Protein AF-A0A931Z302-F1 (afdb_monomer_lite)

Foldseek 3Di:
DLCQPLALFVLSSCLLCVLLVVLVLLCPPPPDDPPLNVVLNVLLVVSNVVSVVVCVVVPLPSPADDPVSVVSVVSNNVSSLVSLVCQLVPDDDPVSNVVSVVSVVVNVVSNVVSVCCCCCVNDVVVCVVPVVVLVVLLLQLLLVCQVPVDLVSCPDQSNCVRPNVDSVVVSVQSVDLVSLCQDDVSSVRPNDDPCRCVVVVVVVVCVVCVVVVVVVVVVVVVCCVVVPPPPDPPPPPPPVPPCCDLVSVLVVLVVQLVVLVVVLVVDPCSPPLDLLVVVQVLCVVLVNHVDDQFFKAWPPPDGDGSVQQQLLALAPPSSCSNQKGKQNGDPDFDATKIKTDKDAQAAQKKKKKKEAAQLPVQWFKWKWWAAPVPRDIDIDTQDPHNDGQYSHIAMRMDGCNVRHGIIMMIMTGFHDGDPRRMMMIGDIDGDNDPCSRVVSVVSVSVSSSSVNSVVSVVSSVVSVVVSVVSVVVSVVVVVVVVVD

Structure (mmCIF, N/CA/C/O backbone):
data_AF-A0A931Z302-F1
#
_entry.id   AF-A0A931Z302-F1
#
loop_
_atom_site.group_PDB
_atom_site.id
_atom_site.type_symbol
_atom_site.label_atom_id
_atom_site.label_alt_id
_atom_site.label_comp_id
_atom_site.label_asym_id
_atom_site.label_entity_id
_atom_site.label_seq_id
_atom_site.pdbx_PDB_ins_code
_atom_site.Cartn_x
_atom_site.Cartn_y
_atom_site.Cartn_z
_atom_site.occupancy
_atom_site.B_iso_or_equiv
_atom_site.auth_seq_id
_atom_site.auth_comp_id
_atom_site.auth_asym_id
_atom_site.auth_atom_id
_atom_site.pdbx_PDB_model_num
ATOM 1 N N . ARG A 1 1 ? 1.694 -0.577 -7.104 1.00 78.25 1 ARG A N 1
ATOM 2 C CA . ARG A 1 1 ? 2.657 -1.313 -6.235 1.00 78.25 1 ARG A CA 1
ATOM 3 C C . ARG A 1 1 ? 3.140 -2.631 -6.844 1.00 78.25 1 ARG A C 1
ATOM 5 O O . ARG A 1 1 ? 4.345 -2.780 -6.950 1.00 78.25 1 ARG A O 1
ATOM 12 N N . GLN A 1 2 ? 2.261 -3.565 -7.237 1.00 87.25 2 GLN A N 1
ATOM 13 C CA . GLN A 1 2 ? 2.682 -4.912 -7.681 1.00 87.25 2 GLN A CA 1
ATOM 14 C C . GLN A 1 2 ? 3.600 -4.895 -8.912 1.00 87.25 2 GLN A C 1
ATOM 16 O O . GLN A 1 2 ? 4.642 -5.535 -8.901 1.00 87.25 2 GLN A O 1
ATOM 21 N N . LEU A 1 3 ? 3.275 -4.071 -9.914 1.00 87.31 3 LEU A N 1
ATOM 22 C CA . LEU A 1 3 ? 4.124 -3.857 -11.094 1.00 87.31 3 LEU A CA 1
ATOM 23 C C . LEU A 1 3 ? 5.507 -3.276 -10.769 1.00 87.31 3 LEU A C 1
ATOM 25 O O . LEU A 1 3 ? 6.432 -3.448 -11.544 1.00 87.31 3 LEU A O 1
ATOM 29 N N . GLY A 1 4 ? 5.654 -2.576 -9.645 1.00 86.94 4 GLY A N 1
ATOM 30 C CA . GLY A 1 4 ? 6.935 -2.030 -9.205 1.00 86.94 4 GLY A CA 1
ATOM 31 C C . GLY A 1 4 ? 7.687 -2.953 -8.252 1.00 86.94 4 GLY A C 1
ATOM 32 O O . GLY A 1 4 ? 8.762 -2.602 -7.800 1.00 86.94 4 GLY A O 1
ATOM 33 N N . TRP A 1 5 ? 7.174 -4.121 -7.871 1.00 90.69 5 TRP A N 1
ATOM 34 C CA . TRP A 1 5 ? 7.922 -4.945 -6.920 1.00 90.69 5 TRP A CA 1
ATOM 35 C C . TRP A 1 5 ? 9.341 -5.240 -7.455 1.00 90.69 5 TRP A C 1
ATOM 37 O O . TRP A 1 5 ? 9.459 -5.597 -8.621 1.00 90.69 5 TRP A O 1
ATOM 47 N N . PRO A 1 6 ? 10.417 -5.040 -6.667 1.00 90.56 6 PRO A N 1
ATOM 48 C CA . PRO A 1 6 ? 10.444 -4.968 -5.206 1.00 90.56 6 PRO A CA 1
ATOM 49 C C . PRO A 1 6 ? 10.421 -3.549 -4.619 1.00 90.56 6 PRO A C 1
ATOM 51 O O . PRO A 1 6 ? 10.400 -3.399 -3.401 1.00 90.56 6 PRO A O 1
ATOM 54 N N . LEU A 1 7 ? 10.412 -2.499 -5.443 1.00 86.19 7 LEU A N 1
ATOM 55 C CA . LEU A 1 7 ? 10.366 -1.115 -4.976 1.00 86.19 7 LEU A CA 1
ATOM 56 C C . LEU A 1 7 ? 8.960 -0.537 -5.213 1.00 86.19 7 LEU A C 1
ATOM 58 O O . LEU A 1 7 ? 8.537 -0.419 -6.359 1.00 86.19 7 LEU A O 1
ATOM 62 N N . PRO A 1 8 ? 8.209 -0.126 -4.178 1.00 76.62 8 PRO A N 1
ATOM 63 C CA . PRO A 1 8 ? 6.815 0.307 -4.318 1.00 76.62 8 PRO A CA 1
ATOM 64 C C . PRO A 1 8 ? 6.665 1.711 -4.946 1.00 76.62 8 PRO A C 1
ATOM 66 O O . PRO A 1 8 ? 5.879 2.525 -4.476 1.00 76.62 8 PRO A O 1
ATOM 69 N N . HIS A 1 9 ? 7.396 1.983 -6.024 1.00 79.38 9 HIS A N 1
ATOM 70 C CA . HIS A 1 9 ? 7.460 3.236 -6.754 1.00 79.38 9 HIS A CA 1
ATOM 71 C C . HIS A 1 9 ? 7.046 3.001 -8.227 1.00 79.38 9 HIS A C 1
ATOM 73 O O . HIS A 1 9 ? 7.572 2.099 -8.878 1.00 79.38 9 HIS A O 1
ATOM 79 N N . PRO A 1 10 ? 6.122 3.772 -8.818 1.00 73.06 10 PRO A N 1
ATOM 80 C CA . PRO A 1 10 ? 5.605 3.526 -10.162 1.00 73.06 10 PRO A CA 1
ATOM 81 C C . PRO A 1 10 ? 6.600 3.931 -11.243 1.00 73.06 10 PRO A C 1
ATOM 83 O O . PRO A 1 10 ? 6.687 3.243 -12.252 1.00 73.06 10 PRO A O 1
ATOM 86 N N . GLY A 1 11 ? 7.458 4.929 -11.007 1.00 76.75 11 GLY A N 1
ATOM 87 C CA . GLY A 1 11 ? 8.611 5.153 -11.887 1.00 76.75 11 GLY A CA 1
ATOM 88 C C . GLY A 1 11 ? 9.482 3.896 -12.018 1.00 76.75 11 GLY A C 1
ATOM 89 O O . GLY A 1 11 ? 9.963 3.566 -13.098 1.00 76.75 11 GLY A O 1
ATOM 90 N N . TRP A 1 12 ? 9.593 3.118 -10.939 1.00 86.75 12 TRP A N 1
ATOM 91 C CA . TRP A 1 12 ? 10.301 1.849 -10.973 1.00 86.75 12 TRP A CA 1
ATOM 92 C C . TRP A 1 12 ? 9.496 0.735 -11.659 1.00 86.75 12 TRP A C 1
ATOM 94 O O . TRP A 1 12 ? 10.088 -0.115 -12.311 1.00 86.75 12 TRP A O 1
ATOM 104 N N . SER A 1 13 ? 8.159 0.779 -11.629 1.00 85.81 13 SER A N 1
ATOM 105 C CA . SER A 1 13 ? 7.332 -0.143 -12.424 1.00 85.81 13 SER A CA 1
ATOM 106 C C . SER A 1 13 ? 7.551 -0.021 -13.933 1.00 85.81 13 SER A C 1
ATOM 108 O O . SER A 1 13 ? 7.372 -0.999 -14.643 1.00 85.81 13 SER A O 1
ATOM 110 N N . LEU A 1 14 ? 8.005 1.134 -14.428 1.00 83.62 14 LEU A N 1
ATOM 111 C CA . LEU A 1 14 ? 8.440 1.276 -15.820 1.00 83.62 14 LEU A CA 1
ATOM 112 C C . LEU A 1 14 ? 9.863 0.738 -16.012 1.00 83.62 14 LEU A C 1
ATOM 114 O O . LEU A 1 14 ? 10.124 -0.040 -16.928 1.00 83.62 14 LEU A O 1
ATOM 118 N N . LEU A 1 15 ? 10.781 1.122 -15.120 1.00 86.50 15 LEU A N 1
ATOM 119 C CA . LEU A 1 15 ? 12.191 0.733 -15.209 1.00 86.50 15 LEU A CA 1
ATOM 120 C C . LEU A 1 15 ? 12.409 -0.774 -15.069 1.00 86.50 15 LEU A C 1
ATOM 122 O O . LEU A 1 15 ? 13.316 -1.311 -15.702 1.00 86.50 15 LEU A O 1
ATOM 126 N N . ILE A 1 16 ? 11.592 -1.467 -14.273 1.00 92.31 16 ILE A N 1
ATOM 127 C CA . ILE A 1 16 ? 11.801 -2.889 -14.013 1.00 92.31 16 ILE A CA 1
ATOM 128 C C . ILE A 1 16 ? 11.575 -3.751 -15.258 1.00 92.31 16 ILE A C 1
ATOM 130 O O . ILE A 1 16 ? 12.335 -4.695 -15.463 1.00 92.31 16 ILE A O 1
ATOM 134 N N . TYR A 1 17 ? 10.600 -3.391 -16.100 1.00 93.19 17 TYR A N 1
ATOM 135 C CA . TYR A 1 17 ? 10.283 -4.083 -17.357 1.00 93.19 17 TYR A CA 1
ATOM 136 C C . TYR A 1 17 ? 10.995 -3.486 -18.577 1.00 93.19 17 TYR A C 1
ATOM 138 O O . TYR A 1 17 ? 10.900 -4.038 -19.675 1.00 93.19 17 TYR A O 1
ATOM 146 N N . LEU A 1 18 ? 11.725 -2.377 -18.404 1.00 90.00 18 LEU A N 1
ATOM 147 C CA . LEU A 1 18 ? 12.466 -1.726 -19.482 1.00 90.00 18 LEU A CA 1
ATOM 148 C C . LEU A 1 18 ? 13.419 -2.682 -20.223 1.00 90.00 18 LEU A C 1
ATOM 150 O O . LEU A 1 18 ? 13.463 -2.596 -21.450 1.00 90.00 18 LEU A O 1
ATOM 154 N N . PRO A 1 19 ? 14.143 -3.613 -19.565 1.00 94.94 19 PRO A N 1
ATOM 155 C CA . PRO A 1 19 ? 14.999 -4.558 -20.278 1.00 94.94 19 PRO A CA 1
ATOM 156 C C . PRO A 1 19 ? 14.257 -5.481 -21.239 1.00 94.94 19 PRO A C 1
ATOM 158 O O . PRO A 1 19 ? 14.708 -5.675 -22.366 1.00 94.94 19 PRO A O 1
ATOM 161 N N . MET A 1 20 ? 13.129 -6.047 -20.805 1.00 95.12 20 MET A N 1
ATOM 162 C CA . MET A 1 20 ? 12.291 -6.892 -21.654 1.00 95.12 20 MET A CA 1
ATOM 163 C C . MET A 1 20 ? 11.744 -6.093 -22.832 1.00 95.12 20 MET A C 1
ATOM 165 O O . MET A 1 20 ? 11.835 -6.548 -23.969 1.00 95.12 20 MET A O 1
ATOM 169 N N . VAL A 1 21 ? 11.209 -4.898 -22.562 1.00 89.94 21 VAL A N 1
ATOM 170 C CA . VAL A 1 21 ? 10.703 -3.999 -23.602 1.00 89.94 21 VAL A CA 1
ATOM 171 C C . VAL A 1 21 ? 11.812 -3.747 -24.617 1.00 89.94 21 VAL A C 1
ATOM 173 O O . VAL A 1 21 ? 11.639 -4.094 -25.783 1.00 89.94 21 VAL A O 1
ATOM 176 N N . TRP A 1 22 ? 12.978 -3.262 -24.173 1.00 89.31 22 TRP A N 1
ATOM 177 C CA . TRP A 1 22 ? 14.141 -3.004 -25.024 1.00 89.31 22 TRP A CA 1
ATOM 178 C C . TRP A 1 22 ? 14.518 -4.231 -25.866 1.00 89.31 22 TRP A C 1
ATOM 180 O O . TRP A 1 22 ? 14.638 -4.104 -27.085 1.00 89.31 22 TRP A O 1
ATOM 190 N N . LEU A 1 23 ? 14.614 -5.423 -25.267 1.00 91.00 23 LEU A N 1
ATOM 191 C CA . LEU A 1 23 ? 14.897 -6.652 -26.011 1.00 91.00 23 LEU A CA 1
ATOM 192 C C . LEU A 1 23 ? 13.876 -6.898 -27.128 1.00 91.00 23 LEU A C 1
ATOM 194 O O . LEU A 1 23 ? 14.283 -7.157 -28.255 1.00 91.00 23 LEU A O 1
ATOM 198 N N . VAL A 1 24 ? 12.572 -6.782 -26.854 1.00 88.50 24 VAL A N 1
ATOM 199 C CA . VAL A 1 24 ? 11.526 -6.964 -27.877 1.00 88.50 24 VAL A CA 1
ATOM 200 C C . VAL A 1 24 ? 11.766 -6.031 -29.059 1.00 88.50 24 VAL A C 1
ATOM 202 O O . VAL A 1 24 ? 11.751 -6.464 -30.206 1.00 88.50 24 VAL A O 1
ATOM 205 N N . LEU A 1 25 ? 12.054 -4.763 -28.795 1.00 84.06 25 LEU A N 1
ATOM 206 C CA . LEU A 1 25 ? 12.170 -3.742 -29.835 1.00 84.06 25 LEU A CA 1
ATOM 207 C C . LEU A 1 25 ? 13.445 -3.878 -30.659 1.00 84.06 25 LEU A C 1
ATOM 209 O O . LEU A 1 25 ? 13.407 -3.699 -31.872 1.00 84.06 25 LEU A O 1
ATOM 213 N N . ASP A 1 26 ? 14.550 -4.262 -30.019 1.00 83.88 26 ASP A N 1
ATOM 214 C CA . ASP A 1 26 ? 15.803 -4.631 -30.688 1.00 83.88 26 ASP A CA 1
ATOM 215 C C . ASP A 1 26 ? 15.633 -5.880 -31.585 1.00 83.88 26 ASP A C 1
ATOM 217 O O . ASP A 1 26 ? 16.468 -6.191 -32.439 1.00 83.88 26 ASP A O 1
ATOM 221 N N . ARG A 1 27 ? 14.532 -6.625 -31.408 1.00 86.50 27 ARG A N 1
ATOM 222 C CA . ARG A 1 27 ? 14.187 -7.821 -32.185 1.00 86.50 27 ARG A CA 1
ATOM 223 C C . ARG A 1 27 ? 13.022 -7.633 -33.156 1.00 86.50 27 ARG A C 1
ATOM 225 O O . ARG A 1 27 ? 12.920 -8.445 -34.068 1.00 86.50 27 ARG A O 1
ATOM 232 N N . LEU A 1 28 ? 12.220 -6.567 -33.051 1.00 78.38 28 LEU A N 1
ATOM 233 C CA . LEU A 1 28 ? 11.089 -6.299 -33.959 1.00 78.38 28 LEU A CA 1
ATOM 234 C C . LEU A 1 28 ? 11.504 -6.164 -35.437 1.00 78.38 28 LEU A C 1
ATOM 236 O O . LEU A 1 28 ? 10.682 -6.378 -36.320 1.00 78.38 28 LEU A O 1
ATOM 240 N N . GLY A 1 29 ? 12.774 -5.859 -35.718 1.00 69.50 29 GLY A N 1
ATOM 241 C CA . GLY A 1 29 ? 13.327 -5.825 -37.079 1.00 69.50 29 GLY A CA 1
ATOM 242 C C . GLY A 1 29 ? 13.911 -7.151 -37.582 1.00 69.50 29 GLY A C 1
ATOM 243 O O . GLY A 1 29 ? 14.426 -7.205 -38.698 1.00 69.50 29 GLY A O 1
ATOM 244 N N . ARG A 1 30 ? 13.896 -8.222 -36.778 1.00 80.81 30 ARG A N 1
ATOM 245 C CA . ARG A 1 30 ? 14.512 -9.512 -37.126 1.00 80.81 30 ARG A CA 1
ATOM 246 C C . ARG A 1 30 ? 13.449 -10.516 -37.559 1.00 80.81 30 ARG A C 1
ATOM 248 O O . ARG A 1 30 ? 12.392 -10.614 -36.949 1.00 80.81 30 ARG A O 1
ATOM 255 N N . ARG A 1 31 ? 13.760 -11.322 -38.583 1.00 75.06 31 ARG A N 1
ATOM 256 C CA . ARG A 1 31 ? 12.848 -12.362 -39.105 1.00 75.06 31 ARG A CA 1
ATOM 257 C C . ARG A 1 31 ? 12.544 -13.478 -38.098 1.00 75.06 31 ARG A C 1
ATOM 259 O O . ARG A 1 31 ? 11.525 -14.141 -38.238 1.00 75.06 31 ARG A O 1
ATOM 266 N N . ALA A 1 32 ? 13.419 -13.705 -37.118 1.00 86.00 32 ALA A N 1
ATOM 267 C CA . ALA A 1 32 ? 13.234 -14.727 -36.096 1.00 86.00 32 ALA A CA 1
ATOM 268 C C . ALA A 1 32 ? 13.879 -14.309 -34.769 1.00 86.00 32 ALA A C 1
ATOM 270 O O . ALA A 1 32 ? 14.977 -13.745 -34.747 1.00 86.00 32 ALA A O 1
ATOM 271 N N . MET A 1 33 ? 13.198 -14.627 -33.669 1.00 88.81 33 MET A N 1
ATOM 272 C CA . MET A 1 33 ? 13.693 -14.468 -32.306 1.00 88.81 33 MET A CA 1
ATOM 273 C C . MET A 1 33 ? 14.114 -15.852 -31.771 1.00 88.81 33 MET A C 1
ATOM 275 O O . MET A 1 33 ? 13.319 -16.790 -31.853 1.00 88.81 33 MET A O 1
ATOM 279 N N . PRO A 1 34 ? 15.341 -16.022 -31.242 1.00 90.31 34 PRO A N 1
ATOM 280 C CA . PRO A 1 34 ? 15.769 -17.260 -30.593 1.00 90.31 34 PRO A CA 1
ATOM 281 C C . PRO A 1 34 ? 14.793 -17.722 -29.502 1.00 90.31 34 PRO A C 1
ATOM 283 O O . PRO A 1 34 ? 14.267 -16.900 -28.753 1.00 90.31 34 PRO A O 1
ATOM 286 N N . HIS A 1 35 ? 14.616 -19.039 -29.337 1.00 91.06 35 HIS A N 1
ATOM 287 C CA . HIS A 1 35 ? 13.672 -19.606 -28.359 1.00 91.06 35 HIS A CA 1
ATOM 288 C C . HIS A 1 35 ? 13.874 -19.088 -26.929 1.00 91.06 35 HIS A C 1
ATOM 290 O O . HIS A 1 35 ? 12.899 -18.840 -26.227 1.00 91.06 35 HIS A O 1
ATOM 296 N N . ILE A 1 36 ? 15.125 -18.883 -26.504 1.00 93.00 36 ILE A N 1
ATOM 297 C CA . ILE A 1 36 ? 15.429 -18.338 -25.174 1.00 93.00 36 ILE A CA 1
ATOM 298 C C . ILE A 1 36 ? 14.948 -16.890 -25.008 1.00 93.00 36 ILE A C 1
ATOM 300 O O . ILE A 1 36 ? 14.463 -16.526 -23.943 1.00 93.00 36 ILE A O 1
ATOM 304 N N . GLU A 1 37 ? 15.043 -16.067 -26.054 1.00 94.06 37 GLU A N 1
ATOM 305 C CA . GLU A 1 37 ? 14.555 -14.685 -26.029 1.00 94.06 37 GLU A CA 1
ATOM 306 C C . GLU A 1 37 ? 13.024 -14.662 -25.973 1.00 94.06 37 GLU A C 1
ATOM 308 O O . GLU A 1 37 ? 12.459 -13.976 -25.122 1.00 94.06 37 GLU A O 1
ATOM 313 N N . VAL A 1 38 ? 12.361 -15.487 -26.795 1.00 92.69 38 VAL A N 1
ATOM 314 C CA . VAL A 1 38 ? 10.897 -15.658 -26.763 1.00 92.69 38 VAL A CA 1
ATOM 315 C C . VAL A 1 38 ? 10.443 -16.104 -25.375 1.00 92.69 38 VAL A C 1
ATOM 317 O O . VAL A 1 38 ? 9.516 -15.526 -24.815 1.00 92.69 38 VAL A O 1
ATOM 320 N N . PHE A 1 39 ? 11.120 -17.095 -24.792 1.00 93.69 39 PHE A N 1
ATOM 321 C CA . PHE A 1 39 ? 10.818 -17.587 -23.453 1.00 93.69 39 PHE A CA 1
ATOM 322 C C . PHE A 1 39 ? 10.908 -16.475 -22.399 1.00 93.69 39 PHE A C 1
ATOM 324 O O . PHE A 1 39 ? 9.965 -16.291 -21.632 1.00 93.69 39 PHE A O 1
ATOM 331 N N . LEU A 1 40 ? 11.994 -15.694 -22.381 1.00 95.12 40 LEU A N 1
ATOM 332 C CA . LEU A 1 40 ? 12.167 -14.594 -21.423 1.00 95.12 40 LEU A CA 1
ATOM 333 C C . LEU A 1 40 ? 11.083 -13.520 -21.569 1.00 95.12 40 LEU A C 1
ATOM 335 O O . LEU A 1 40 ? 10.558 -13.043 -20.562 1.00 95.12 40 LEU A O 1
ATOM 339 N N . VAL A 1 41 ? 10.723 -13.166 -22.806 1.00 92.88 41 VAL A N 1
ATOM 340 C CA . VAL A 1 41 ? 9.652 -12.199 -23.086 1.00 92.88 41 VAL A CA 1
ATOM 341 C C . VAL A 1 41 ? 8.301 -12.730 -22.614 1.00 92.88 41 VAL A C 1
ATOM 343 O O . VAL A 1 41 ? 7.576 -12.014 -21.928 1.00 92.88 41 VAL A O 1
ATOM 346 N N . LEU A 1 42 ? 7.968 -13.988 -22.916 1.00 92.56 42 LEU A N 1
ATOM 347 C CA . LEU A 1 42 ? 6.710 -14.599 -22.478 1.00 92.56 42 LEU A CA 1
ATOM 348 C C . LEU A 1 42 ? 6.618 -14.686 -20.952 1.00 92.56 42 LEU A C 1
ATOM 350 O O . LEU A 1 42 ? 5.575 -14.351 -20.395 1.00 92.56 42 LEU A O 1
ATOM 354 N N . VAL A 1 43 ? 7.703 -15.061 -20.266 1.00 94.19 43 VAL A N 1
ATOM 355 C CA . VAL A 1 43 ? 7.754 -15.059 -18.795 1.00 94.19 43 VAL A CA 1
ATOM 356 C C . VAL A 1 43 ? 7.556 -13.644 -18.252 1.00 94.19 43 VAL A C 1
ATOM 358 O O . VAL A 1 43 ? 6.757 -13.451 -17.339 1.00 94.19 43 VAL A O 1
ATOM 361 N N . GLY A 1 44 ? 8.231 -12.640 -18.815 1.00 92.88 44 GLY A N 1
ATOM 362 C CA . GLY A 1 44 ? 8.086 -11.253 -18.375 1.00 92.88 44 GLY A CA 1
ATOM 363 C C . GLY A 1 44 ? 6.670 -10.699 -18.582 1.00 92.88 44 GLY A C 1
ATOM 364 O O . GLY A 1 44 ? 6.123 -10.079 -17.669 1.00 92.88 44 GLY A O 1
ATOM 365 N N . LEU A 1 45 ? 6.042 -10.979 -19.730 1.00 91.56 45 LEU A N 1
ATOM 366 C CA . LEU A 1 45 ? 4.651 -10.608 -20.018 1.00 91.56 45 LEU A CA 1
ATOM 367 C C . LEU A 1 45 ? 3.663 -11.322 -19.093 1.00 91.56 45 LEU A C 1
ATOM 369 O O . LEU A 1 45 ? 2.748 -10.691 -18.567 1.00 91.56 45 LEU A O 1
ATOM 373 N N . TRP A 1 46 ? 3.867 -12.618 -18.857 1.00 94.69 46 TRP A N 1
ATOM 374 C CA . TRP A 1 46 ? 3.053 -13.405 -17.937 1.00 94.69 46 TRP A CA 1
ATOM 375 C C . TRP A 1 46 ? 3.119 -12.843 -16.510 1.00 94.69 46 TRP A C 1
ATOM 377 O O . TRP A 1 46 ? 2.083 -12.608 -15.885 1.00 94.69 46 TRP A O 1
ATOM 387 N N . VAL A 1 47 ? 4.321 -12.524 -16.015 1.00 95.06 47 VAL A N 1
ATOM 388 C CA . VAL A 1 47 ? 4.499 -11.897 -14.696 1.00 95.06 47 VAL A CA 1
ATOM 389 C C . VAL A 1 47 ? 3.854 -10.511 -14.638 1.00 95.06 47 VAL A C 1
ATOM 391 O O . VAL A 1 47 ? 3.174 -10.202 -13.657 1.00 95.06 47 VAL A O 1
ATOM 394 N N . ALA A 1 48 ? 4.006 -9.689 -15.681 1.00 91.94 48 ALA A N 1
ATOM 395 C CA . ALA A 1 48 ? 3.371 -8.374 -15.750 1.00 91.94 48 ALA A CA 1
ATOM 396 C C . ALA A 1 48 ? 1.836 -8.481 -15.710 1.00 91.94 48 ALA A C 1
ATOM 398 O O . ALA A 1 48 ? 1.192 -7.756 -14.950 1.00 91.94 48 ALA A O 1
ATOM 399 N N . ALA A 1 49 ? 1.248 -9.427 -16.450 1.00 89.75 49 ALA A N 1
ATOM 400 C CA . ALA A 1 49 ? -0.190 -9.687 -16.439 1.00 89.75 49 ALA A CA 1
ATOM 401 C C . ALA A 1 49 ? -0.683 -10.111 -15.046 1.00 89.75 49 ALA A C 1
ATOM 403 O O . ALA A 1 49 ? -1.669 -9.567 -14.549 1.00 89.75 49 ALA A O 1
ATOM 404 N N . HIS A 1 50 ? 0.040 -11.005 -14.363 1.00 92.94 50 HIS A N 1
ATOM 405 C CA . HIS A 1 50 ? -0.271 -11.367 -12.977 1.00 92.94 50 HIS A CA 1
ATOM 406 C C . HIS A 1 50 ? -0.150 -10.175 -12.021 1.00 92.94 50 HIS A C 1
ATOM 408 O O . HIS A 1 50 ? -1.005 -9.989 -11.154 1.00 92.94 50 HIS A O 1
ATOM 414 N N . ALA A 1 51 ? 0.873 -9.333 -12.182 1.00 91.25 51 ALA A N 1
ATOM 415 C CA . ALA A 1 51 ? 1.046 -8.136 -11.367 1.00 91.25 51 ALA A CA 1
ATOM 416 C C . ALA A 1 51 ? -0.111 -7.135 -11.556 1.00 91.25 51 ALA A C 1
ATOM 418 O O . ALA A 1 51 ? -0.585 -6.572 -10.564 1.00 91.25 51 ALA A O 1
ATOM 419 N N . VAL A 1 52 ? -0.601 -6.951 -12.790 1.00 88.00 52 VAL A N 1
ATOM 420 C CA . VAL A 1 52 ? -1.811 -6.162 -13.091 1.00 88.00 52 VAL A CA 1
ATOM 421 C C . VAL A 1 52 ? -3.036 -6.794 -12.441 1.00 88.00 52 VAL A C 1
ATOM 423 O O . VAL A 1 52 ? -3.735 -6.116 -11.691 1.00 88.00 52 VAL A O 1
ATOM 426 N N . ALA A 1 53 ? -3.263 -8.092 -12.657 1.00 87.62 53 ALA A N 1
ATOM 427 C CA . ALA A 1 53 ? -4.420 -8.808 -12.125 1.00 87.62 53 ALA A CA 1
ATOM 428 C C . ALA A 1 53 ? -4.482 -8.749 -10.591 1.00 87.62 53 ALA A C 1
ATOM 430 O O . ALA A 1 53 ? -5.546 -8.532 -10.022 1.00 87.62 53 ALA A O 1
ATOM 431 N N . ILE A 1 54 ? -3.343 -8.869 -9.904 1.00 87.56 54 ILE A N 1
ATOM 432 C CA . ILE A 1 54 ? -3.274 -8.746 -8.441 1.00 87.56 54 ILE A CA 1
ATOM 433 C C . ILE A 1 54 ? -3.482 -7.302 -8.000 1.00 87.56 54 ILE A C 1
ATOM 435 O O . ILE A 1 54 ? -4.113 -7.069 -6.971 1.00 87.56 54 ILE A O 1
ATOM 439 N N . GLY A 1 55 ? -2.948 -6.331 -8.744 1.00 84.31 55 GLY A N 1
ATOM 440 C CA . GLY A 1 55 ? -3.224 -4.917 -8.500 1.00 84.31 55 GLY A CA 1
ATOM 441 C C . GLY A 1 55 ? -4.723 -4.622 -8.558 1.00 84.31 55 GLY A C 1
ATOM 442 O O . GLY A 1 55 ? -5.259 -4.020 -7.630 1.00 84.31 55 GLY A O 1
ATOM 443 N N . TYR A 1 56 ? -5.387 -5.128 -9.597 1.00 83.62 56 TYR A N 1
ATOM 444 C CA . TYR A 1 56 ? -6.824 -5.004 -9.815 1.00 83.62 56 TYR A CA 1
ATOM 445 C C . TYR A 1 56 ? -7.641 -5.732 -8.738 1.00 83.62 56 TYR A C 1
ATOM 447 O O . TYR A 1 56 ? -8.448 -5.113 -8.051 1.00 83.62 56 TYR A O 1
ATOM 455 N N . ALA A 1 57 ? -7.374 -7.021 -8.504 1.00 82.81 57 ALA A N 1
ATOM 456 C CA . ALA A 1 57 ? -8.116 -7.848 -7.549 1.00 82.81 57 ALA A CA 1
ATOM 457 C C . ALA A 1 57 ? -7.983 -7.373 -6.093 1.00 82.81 57 ALA A C 1
ATOM 459 O O . ALA A 1 57 ? -8.797 -7.725 -5.243 1.00 82.81 57 ALA A O 1
ATOM 460 N N . ARG A 1 58 ? -6.951 -6.582 -5.780 1.00 81.88 58 ARG A N 1
ATOM 461 C CA . ARG A 1 58 ? -6.773 -5.974 -4.456 1.00 81.88 58 ARG A CA 1
ATOM 462 C C . ARG A 1 58 ? -7.445 -4.612 -4.308 1.00 81.88 58 ARG A C 1
ATOM 464 O O . ARG A 1 58 ? -7.251 -3.994 -3.266 1.00 81.88 58 ARG A O 1
ATOM 471 N N . GLY A 1 59 ? -8.194 -4.144 -5.309 1.00 71.69 59 GLY A N 1
ATOM 472 C CA . GLY A 1 59 ? -8.992 -2.920 -5.227 1.00 71.69 59 GLY A CA 1
ATOM 473 C C . GLY A 1 59 ? -8.171 -1.697 -4.828 1.00 71.69 59 GLY A C 1
ATOM 474 O O . GLY A 1 59 ? -8.575 -0.959 -3.941 1.00 71.69 59 GLY A O 1
ATOM 475 N N . GLY A 1 60 ? -6.958 -1.549 -5.371 1.00 61.75 60 GLY A N 1
ATOM 476 C CA . GLY A 1 60 ? -6.107 -0.397 -5.054 1.00 61.75 60 GLY A CA 1
ATOM 477 C C . GLY A 1 60 ? -5.496 -0.403 -3.647 1.00 61.75 60 GLY A C 1
ATOM 478 O O . GLY A 1 60 ? -4.718 0.493 -3.332 1.00 61.75 60 GLY A O 1
ATOM 479 N N . VAL A 1 61 ? -5.732 -1.430 -2.815 1.00 64.00 61 VAL A N 1
ATOM 480 C CA . VAL A 1 61 ? -5.114 -1.541 -1.483 1.00 64.00 61 VAL A CA 1
ATOM 481 C C . VAL A 1 61 ? -3.593 -1.683 -1.629 1.00 64.00 61 VAL A C 1
ATOM 483 O O . VAL A 1 61 ? -3.041 -2.771 -1.826 1.00 64.00 61 VAL A O 1
ATOM 486 N N . THR A 1 62 ? -2.898 -0.549 -1.531 1.00 59.16 62 THR A N 1
ATOM 487 C CA . THR A 1 62 ? -1.436 -0.430 -1.631 1.00 59.16 62 THR A CA 1
ATOM 488 C C . THR A 1 62 ? -0.723 -0.724 -0.310 1.00 59.16 62 THR A C 1
ATOM 490 O O . THR A 1 62 ? 0.512 -0.851 -0.285 1.00 59.16 62 THR A O 1
ATOM 493 N N . THR A 1 63 ? -1.482 -0.859 0.784 1.00 57.25 63 THR A N 1
ATOM 494 C CA . THR A 1 63 ? -0.963 -1.160 2.118 1.00 57.25 63 THR A CA 1
ATOM 495 C C . THR A 1 63 ? -0.531 -2.619 2.190 1.00 57.25 63 THR A C 1
ATOM 497 O O . THR A 1 63 ? -1.320 -3.556 2.074 1.00 57.25 63 THR A O 1
ATOM 500 N N . GLY A 1 64 ? 0.776 -2.806 2.354 1.00 62.97 64 GLY A N 1
ATOM 501 C CA . GLY A 1 64 ? 1.387 -4.123 2.422 1.00 62.97 64 GLY A CA 1
ATOM 502 C C . GLY A 1 64 ? 1.415 -4.835 1.070 1.00 62.97 64 GLY A C 1
ATOM 503 O O . GLY A 1 64 ? 0.402 -5.204 0.466 1.00 62.97 64 GLY A O 1
ATOM 504 N N . PHE A 1 65 ? 2.627 -5.121 0.611 1.00 70.19 65 PHE A N 1
ATOM 505 C CA . PHE A 1 65 ? 2.833 -6.242 -0.294 1.00 70.19 65 PHE A CA 1
ATOM 506 C C . PHE A 1 65 ? 2.368 -7.553 0.407 1.00 70.19 65 PHE A C 1
ATOM 508 O O . PHE A 1 65 ? 2.098 -7.529 1.604 1.00 70.19 65 PHE A O 1
ATOM 515 N N . VAL A 1 66 ? 2.164 -8.673 -0.290 1.00 77.25 66 VAL A N 1
ATOM 516 C CA . VAL A 1 66 ? 1.866 -9.955 0.388 1.00 77.25 66 VAL A CA 1
ATOM 517 C C . VAL A 1 66 ? 2.891 -10.968 -0.076 1.00 77.25 66 VAL A C 1
ATOM 519 O O . VAL A 1 66 ? 2.983 -11.234 -1.270 1.00 77.25 66 VAL A O 1
ATOM 522 N N . SER A 1 67 ? 3.625 -11.553 0.873 1.00 79.00 67 SER A N 1
ATOM 523 C CA . SER A 1 67 ? 4.763 -12.441 0.594 1.00 79.00 67 SER A CA 1
ATOM 524 C C . SER A 1 67 ? 4.469 -13.559 -0.407 1.00 79.00 67 SER A C 1
ATOM 526 O O . SER A 1 67 ? 5.344 -13.883 -1.199 1.00 79.00 67 SER A O 1
ATOM 528 N N . ARG A 1 68 ? 3.248 -14.114 -0.431 1.00 82.81 68 ARG A N 1
ATOM 529 C CA . ARG A 1 68 ? 2.868 -15.199 -1.360 1.00 82.81 68 ARG A CA 1
ATOM 530 C C . ARG A 1 68 ? 2.963 -14.820 -2.841 1.00 82.81 68 ARG A C 1
ATOM 532 O O . ARG A 1 68 ? 2.885 -15.681 -3.700 1.00 82.81 68 ARG A O 1
ATOM 539 N N . TYR A 1 69 ? 3.065 -13.527 -3.138 1.00 87.31 69 TYR A N 1
ATOM 540 C CA . TYR A 1 69 ? 3.224 -13.039 -4.498 1.00 87.31 69 TYR A CA 1
ATOM 541 C C . TYR A 1 69 ? 4.694 -12.845 -4.900 1.00 87.31 69 TYR A C 1
ATOM 543 O O . TYR A 1 69 ? 4.968 -12.566 -6.062 1.00 87.31 69 TYR A O 1
ATOM 551 N N . THR A 1 70 ? 5.650 -12.981 -3.969 1.00 88.19 70 THR A N 1
ATOM 552 C CA . THR A 1 70 ? 7.081 -12.803 -4.284 1.00 88.19 70 THR A CA 1
ATOM 553 C C . THR A 1 70 ? 7.577 -13.818 -5.296 1.00 88.19 70 THR A C 1
ATOM 555 O O . THR A 1 70 ? 8.356 -13.443 -6.164 1.00 88.19 70 THR A O 1
ATOM 558 N N . ASP A 1 71 ? 7.112 -15.063 -5.211 1.00 87.12 71 ASP A N 1
ATOM 559 C CA . ASP A 1 71 ? 7.684 -16.170 -5.976 1.00 87.12 71 ASP A CA 1
ATOM 560 C C . ASP A 1 71 ? 7.587 -15.925 -7.486 1.00 87.12 71 ASP A C 1
ATOM 562 O O . ASP A 1 71 ? 8.583 -16.021 -8.201 1.00 87.12 71 ASP A O 1
ATOM 566 N N . PHE A 1 72 ? 6.418 -15.508 -7.983 1.00 90.25 72 PHE A N 1
ATOM 567 C CA . PHE A 1 72 ? 6.261 -15.219 -9.409 1.00 90.25 72 PHE A CA 1
ATOM 568 C C . PHE A 1 72 ? 6.834 -13.845 -9.802 1.00 90.25 72 PHE A C 1
ATOM 570 O O . PHE A 1 72 ? 7.338 -13.690 -10.910 1.00 90.25 72 PHE A O 1
ATOM 577 N N . LEU A 1 73 ? 6.827 -12.841 -8.916 1.00 92.38 73 LEU A N 1
ATOM 578 C CA . LEU A 1 73 ? 7.447 -11.540 -9.216 1.00 92.38 73 LEU A CA 1
ATOM 579 C C . LEU A 1 73 ? 8.975 -11.648 -9.306 1.00 92.38 73 LEU A C 1
ATOM 581 O O . LEU A 1 73 ? 9.598 -10.972 -10.126 1.00 92.38 73 LEU A O 1
ATOM 585 N N . ALA A 1 74 ? 9.579 -12.547 -8.525 1.00 93.31 74 ALA A N 1
ATOM 586 C CA . ALA A 1 74 ? 10.990 -12.892 -8.625 1.00 93.31 74 ALA A CA 1
ATOM 587 C C . ALA A 1 74 ? 11.328 -13.489 -9.999 1.00 93.31 74 ALA A C 1
ATOM 589 O O . ALA A 1 74 ? 12.376 -13.160 -10.554 1.00 93.31 74 ALA A O 1
ATOM 590 N N . LEU A 1 75 ? 10.426 -14.269 -10.608 1.00 94.62 75 LEU A N 1
ATOM 591 C CA . LEU A 1 75 ? 10.600 -14.721 -11.995 1.00 94.62 75 LEU A CA 1
ATOM 592 C C . LEU A 1 75 ? 10.659 -13.540 -12.973 1.00 94.62 75 LEU A C 1
ATOM 594 O O . LEU A 1 75 ? 11.456 -13.568 -13.906 1.00 94.62 75 LEU A O 1
ATOM 598 N N . GLY A 1 76 ? 9.892 -12.472 -12.734 1.00 94.44 76 GLY A N 1
ATOM 599 C CA . GLY A 1 76 ? 9.958 -11.240 -13.529 1.00 94.44 76 GLY A CA 1
ATOM 600 C C . GLY A 1 76 ? 11.303 -10.520 -13.409 1.00 94.44 76 GLY A C 1
ATOM 601 O O . GLY A 1 76 ? 11.850 -10.070 -14.418 1.00 94.44 76 GLY A O 1
ATOM 602 N N . ILE A 1 77 ? 11.874 -10.458 -12.199 1.00 94.94 77 ILE A N 1
ATOM 603 C CA . ILE A 1 77 ? 13.241 -9.956 -11.964 1.00 94.94 77 ILE A CA 1
ATOM 604 C C . ILE A 1 77 ? 14.246 -10.793 -12.765 1.00 94.94 77 ILE A C 1
ATOM 606 O O . ILE A 1 77 ? 15.053 -10.241 -13.513 1.00 94.94 77 ILE A O 1
ATOM 610 N N . LEU A 1 78 ? 14.178 -12.122 -12.658 1.00 95.69 78 LEU A N 1
ATOM 611 C CA . LEU A 1 78 ? 15.095 -13.024 -13.360 1.00 95.69 78 LEU A CA 1
ATOM 612 C C . LEU A 1 78 ? 14.967 -12.910 -14.885 1.00 95.69 78 LEU A C 1
ATOM 614 O O . LEU A 1 78 ? 15.982 -12.855 -15.580 1.00 95.69 78 LEU A O 1
ATOM 618 N N . ALA A 1 79 ? 13.743 -12.809 -15.406 1.00 95.94 79 ALA A N 1
ATOM 619 C CA . ALA A 1 79 ? 13.493 -12.636 -16.832 1.00 95.94 79 ALA A CA 1
ATOM 620 C C . ALA A 1 79 ? 14.110 -11.331 -17.364 1.00 95.94 79 ALA A C 1
ATOM 622 O O . ALA A 1 79 ? 14.818 -11.343 -18.373 1.00 95.94 79 ALA A O 1
ATOM 623 N N . ASN A 1 80 ? 13.920 -10.213 -16.656 1.00 95.81 80 ASN A N 1
ATOM 624 C CA . ASN A 1 80 ? 14.498 -8.922 -17.041 1.00 95.81 80 ASN A CA 1
ATOM 625 C C . ASN A 1 80 ? 16.028 -8.895 -16.905 1.00 95.81 80 ASN A C 1
ATOM 627 O O . ASN A 1 80 ? 16.704 -8.331 -17.766 1.00 95.81 80 ASN A O 1
ATOM 631 N N . ALA A 1 81 ? 16.594 -9.560 -15.895 1.00 96.00 81 ALA A N 1
ATOM 632 C CA . ALA A 1 81 ? 18.041 -9.747 -15.786 1.00 96.00 81 ALA A CA 1
ATOM 633 C C . ALA A 1 81 ? 18.600 -10.565 -16.966 1.00 96.00 81 ALA A C 1
ATOM 635 O O . ALA A 1 81 ? 19.630 -10.205 -17.541 1.00 96.00 81 ALA A O 1
ATOM 636 N N . GLY A 1 82 ? 17.888 -11.617 -17.385 1.00 95.69 82 GLY A N 1
ATOM 637 C CA . GLY A 1 82 ? 18.196 -12.374 -18.599 1.00 95.69 82 GLY A CA 1
ATOM 638 C C . GLY A 1 82 ? 18.178 -11.494 -19.852 1.00 95.69 82 GLY A C 1
ATOM 639 O O . GLY A 1 82 ? 19.108 -11.554 -20.656 1.00 95.69 82 GLY A O 1
ATOM 640 N N . CYS A 1 83 ? 17.183 -10.612 -19.980 1.00 95.88 83 CYS A N 1
ATOM 641 C CA . CYS A 1 83 ? 17.098 -9.653 -21.085 1.00 95.88 83 CYS A CA 1
ATOM 642 C C . CYS A 1 83 ? 18.292 -8.683 -21.105 1.00 95.88 83 CYS A C 1
ATOM 644 O O . CYS A 1 83 ? 18.900 -8.499 -22.157 1.00 95.88 83 CYS A O 1
ATOM 646 N N . LEU A 1 84 ? 18.687 -8.118 -19.954 1.00 94.81 84 LEU A N 1
ATOM 647 C CA . LEU A 1 84 ? 19.874 -7.253 -19.844 1.00 94.81 84 LEU A CA 1
ATOM 648 C C . LEU A 1 84 ? 21.152 -7.976 -20.266 1.00 94.81 84 LEU A C 1
ATOM 650 O O . LEU A 1 84 ? 21.966 -7.419 -21.003 1.00 94.81 84 LEU A O 1
ATOM 654 N N . LEU A 1 85 ? 21.321 -9.225 -19.828 1.00 94.31 85 LEU A N 1
ATOM 655 C CA . LEU A 1 85 ? 22.480 -10.032 -20.190 1.00 94.31 85 LEU A CA 1
ATOM 656 C C . LEU A 1 85 ? 22.528 -10.293 -21.701 1.00 94.31 85 LEU A C 1
ATOM 658 O O . LEU A 1 85 ? 23.595 -10.189 -22.306 1.00 94.31 85 LEU A O 1
ATOM 662 N N . LEU A 1 86 ? 21.392 -10.614 -22.326 1.00 93.44 86 LEU A N 1
ATOM 663 C CA . LEU A 1 86 ? 21.320 -10.836 -23.771 1.00 93.44 86 LEU A CA 1
ATOM 664 C C . LEU A 1 86 ? 21.571 -9.547 -24.561 1.00 93.44 86 LEU A C 1
ATOM 666 O O . LEU A 1 86 ? 22.360 -9.565 -25.507 1.00 93.44 86 LEU A O 1
ATOM 670 N N . LEU A 1 87 ? 20.998 -8.418 -24.141 1.00 90.88 87 LEU A N 1
ATOM 671 C CA . LEU A 1 87 ? 21.265 -7.102 -24.732 1.00 90.88 87 LEU A CA 1
ATOM 672 C C . LEU A 1 87 ? 22.755 -6.736 -24.637 1.00 90.88 87 LEU A C 1
ATOM 674 O O . LEU A 1 87 ? 23.376 -6.375 -25.635 1.00 90.88 87 LEU A O 1
ATOM 678 N N . GLY A 1 88 ? 23.374 -6.915 -23.466 1.00 89.62 88 GLY A N 1
ATOM 679 C CA . GLY A 1 88 ? 24.787 -6.590 -23.242 1.00 89.62 88 GLY A CA 1
ATOM 680 C C . GLY A 1 88 ? 25.764 -7.459 -24.044 1.00 89.62 88 GLY A C 1
ATOM 681 O O . GLY A 1 88 ? 26.892 -7.030 -24.310 1.00 89.62 88 GLY A O 1
ATOM 682 N N . ARG A 1 89 ? 25.335 -8.667 -24.439 1.00 89.19 89 ARG A N 1
ATOM 683 C CA . ARG A 1 89 ? 26.107 -9.596 -25.281 1.00 89.19 89 ARG A CA 1
ATOM 684 C C . ARG A 1 89 ? 25.893 -9.390 -26.776 1.00 89.19 89 ARG A C 1
ATOM 686 O O . ARG A 1 89 ? 26.816 -9.652 -27.537 1.00 89.19 89 ARG A O 1
ATOM 693 N N . THR A 1 90 ? 24.692 -8.995 -27.191 1.00 87.06 90 THR A N 1
ATOM 694 C CA . THR A 1 90 ? 24.320 -8.940 -28.615 1.00 87.06 90 THR A CA 1
ATOM 695 C C . THR A 1 90 ? 24.560 -7.577 -29.252 1.00 87.06 90 THR A C 1
ATOM 697 O O . THR A 1 90 ? 24.786 -7.512 -30.458 1.00 87.06 90 THR A O 1
ATOM 700 N N . LEU A 1 91 ? 24.576 -6.494 -28.470 1.00 83.75 91 LEU A N 1
ATOM 701 C CA . LEU A 1 91 ? 24.921 -5.169 -28.978 1.00 83.75 91 LEU A CA 1
ATOM 702 C C . LEU A 1 91 ? 26.431 -5.058 -29.215 1.00 83.75 91 LEU A C 1
ATOM 704 O O . LEU A 1 91 ? 27.233 -5.318 -28.321 1.00 83.75 91 LEU A O 1
ATOM 708 N N . THR A 1 92 ? 26.825 -4.626 -30.412 1.00 83.44 92 THR A N 1
ATOM 709 C CA . THR A 1 92 ? 28.236 -4.525 -30.825 1.00 83.44 92 THR A CA 1
ATOM 710 C C . THR A 1 92 ? 28.854 -3.154 -30.528 1.00 83.44 92 THR A C 1
ATOM 712 O O . THR A 1 92 ? 30.052 -3.061 -30.267 1.00 83.44 92 THR A O 1
ATOM 715 N N . GLY A 1 93 ? 28.054 -2.083 -30.490 1.00 83.62 93 GLY A N 1
ATOM 716 C CA . GLY A 1 93 ? 28.541 -0.718 -30.265 1.00 83.62 93 GLY A CA 1
ATOM 717 C C . GLY A 1 93 ? 28.958 -0.441 -28.815 1.00 83.62 93 GLY A C 1
ATOM 718 O O . GLY A 1 93 ? 28.165 -0.635 -27.894 1.00 83.62 93 GLY A O 1
ATOM 719 N N . LEU A 1 94 ? 30.166 0.101 -28.605 1.00 82.25 94 LEU A N 1
ATOM 720 C CA . LEU A 1 94 ? 30.707 0.415 -27.270 1.00 82.25 94 LEU A CA 1
ATOM 721 C C . LEU A 1 94 ? 29.758 1.291 -26.435 1.00 82.25 94 LEU A C 1
ATOM 723 O O . LEU A 1 94 ? 29.510 0.992 -25.271 1.00 82.25 94 LEU A O 1
ATOM 727 N N . ARG A 1 95 ? 29.185 2.341 -27.039 1.00 81.12 95 ARG A N 1
ATOM 728 C CA . ARG A 1 95 ? 28.236 3.246 -26.363 1.00 81.12 95 ARG A CA 1
ATOM 729 C C . ARG A 1 95 ? 26.935 2.543 -25.977 1.00 81.12 95 ARG A C 1
ATOM 731 O O . ARG A 1 95 ? 26.437 2.753 -24.877 1.00 81.12 95 ARG A O 1
ATOM 738 N N . ALA A 1 96 ? 26.405 1.697 -26.859 1.00 82.06 96 ALA A N 1
ATOM 739 C CA . ALA A 1 96 ? 25.182 0.942 -26.601 1.00 82.06 96 ALA A CA 1
ATOM 740 C C . ALA A 1 96 ? 25.398 -0.084 -25.476 1.00 82.06 96 ALA A C 1
ATOM 742 O O . ALA A 1 96 ? 24.604 -0.153 -24.541 1.00 82.06 96 ALA A O 1
ATOM 743 N N . ARG A 1 97 ? 26.530 -0.800 -25.506 1.00 84.25 97 ARG A N 1
ATOM 744 C CA . ARG A 1 97 ? 26.947 -1.715 -24.435 1.00 84.25 97 ARG A CA 1
ATOM 745 C C . ARG A 1 97 ? 27.131 -0.987 -23.108 1.00 84.25 97 ARG A C 1
ATOM 747 O O . ARG A 1 97 ? 26.601 -1.440 -22.101 1.00 84.25 97 ARG A O 1
ATOM 754 N N . ALA A 1 98 ? 27.834 0.147 -23.100 1.00 82.94 98 ALA A N 1
ATOM 755 C CA . ALA A 1 98 ? 27.986 0.978 -21.907 1.00 82.94 98 ALA A CA 1
ATOM 756 C C . ALA A 1 98 ? 26.624 1.429 -21.350 1.00 82.94 98 ALA A C 1
ATOM 758 O O . ALA A 1 98 ? 26.408 1.351 -20.145 1.00 82.94 98 ALA A O 1
ATOM 759 N N . GLY A 1 99 ? 25.681 1.812 -22.220 1.00 84.12 99 GLY A N 1
ATOM 760 C CA . GLY A 1 99 ? 24.309 2.144 -21.834 1.00 84.12 99 GLY A CA 1
ATOM 761 C C . GLY A 1 99 ? 23.554 0.975 -21.193 1.00 84.12 99 GLY A C 1
ATOM 762 O O . GLY A 1 99 ? 22.939 1.161 -20.146 1.00 84.12 99 GLY A O 1
ATOM 763 N N . VAL A 1 100 ? 23.643 -0.237 -21.761 1.00 89.00 100 VAL A N 1
ATOM 764 C CA . VAL A 1 100 ? 23.046 -1.446 -21.159 1.00 89.00 100 VAL A CA 1
ATOM 765 C C . VAL A 1 100 ? 23.651 -1.738 -19.791 1.00 89.00 100 VAL A C 1
ATOM 767 O O . VAL A 1 100 ? 22.912 -2.009 -18.851 1.00 89.00 100 VAL A O 1
ATOM 770 N N . TRP A 1 101 ? 24.976 -1.678 -19.654 1.00 88.38 101 TRP A N 1
ATOM 771 C CA . TRP A 1 101 ? 25.635 -1.972 -18.379 1.00 88.38 101 TRP A CA 1
ATOM 772 C C . TRP A 1 101 ? 25.346 -0.919 -17.315 1.00 88.38 101 TRP A C 1
ATOM 774 O O . TRP A 1 101 ? 25.138 -1.272 -16.156 1.00 88.38 101 TRP A O 1
ATOM 784 N N . PHE A 1 102 ? 25.256 0.354 -17.703 1.00 84.94 102 PHE A N 1
ATOM 785 C CA . PHE A 1 102 ? 24.785 1.410 -16.815 1.00 84.94 102 PHE A CA 1
ATOM 786 C C . PHE A 1 102 ? 23.345 1.148 -16.361 1.00 84.94 102 PHE A C 1
ATOM 788 O O . PHE A 1 102 ? 23.074 1.154 -15.160 1.00 84.94 102 PHE A O 1
ATOM 795 N N . LEU A 1 103 ? 22.437 0.838 -17.296 1.00 86.69 103 LEU A N 1
ATOM 796 C CA . LEU A 1 103 ? 21.062 0.463 -16.964 1.00 86.69 103 LEU A CA 1
ATOM 797 C C . LEU A 1 103 ? 21.033 -0.750 -16.029 1.00 86.69 103 LEU A C 1
ATOM 799 O O . LEU A 1 103 ? 20.281 -0.742 -15.062 1.00 86.69 103 LEU A O 1
ATOM 803 N N . ALA A 1 104 ? 21.863 -1.764 -16.273 1.00 89.31 104 ALA A N 1
ATOM 804 C CA . ALA A 1 104 ? 21.938 -2.947 -15.430 1.00 89.31 104 ALA A CA 1
ATOM 805 C C . ALA A 1 104 ? 22.422 -2.625 -14.015 1.00 89.31 104 ALA A C 1
ATOM 807 O O . ALA A 1 104 ? 21.819 -3.099 -13.057 1.00 89.31 104 ALA A O 1
ATOM 808 N N . ALA A 1 105 ? 23.442 -1.778 -13.863 1.00 83.56 105 ALA A N 1
ATOM 809 C CA . ALA A 1 105 ? 23.909 -1.334 -12.553 1.00 83.56 105 ALA A CA 1
ATOM 810 C C . ALA A 1 105 ? 22.807 -0.587 -11.783 1.00 83.56 105 ALA A C 1
ATOM 812 O O . ALA A 1 105 ? 22.534 -0.907 -10.625 1.00 83.56 105 ALA A O 1
ATOM 813 N N . VAL A 1 106 ? 22.123 0.354 -12.445 1.00 84.69 106 VAL A N 1
ATOM 814 C CA . VAL A 1 106 ? 20.985 1.094 -11.876 1.00 84.69 106 VAL A CA 1
ATOM 815 C C . VAL A 1 106 ? 19.859 0.134 -11.482 1.00 84.69 106 VAL A C 1
ATOM 817 O O . VAL A 1 106 ? 19.380 0.162 -10.349 1.00 84.69 106 VAL A O 1
ATOM 820 N N . TRP A 1 107 ? 19.466 -0.755 -12.393 1.00 93.12 107 TRP A N 1
ATOM 821 C CA . TRP A 1 107 ? 18.379 -1.708 -12.198 1.00 93.12 107 TRP A CA 1
ATOM 822 C C . TRP A 1 107 ? 18.667 -2.684 -11.049 1.00 93.12 107 TRP A C 1
ATOM 824 O O . TRP A 1 107 ? 17.804 -2.911 -10.199 1.00 93.12 107 TRP A O 1
ATOM 834 N N . ILE A 1 108 ? 19.890 -3.217 -10.965 1.00 89.62 108 ILE A N 1
ATOM 835 C CA . ILE A 1 108 ? 20.316 -4.102 -9.871 1.00 89.62 108 ILE A CA 1
ATOM 836 C C . ILE A 1 108 ? 20.316 -3.334 -8.549 1.00 89.62 108 ILE A C 1
ATOM 838 O O . ILE A 1 108 ? 19.780 -3.838 -7.564 1.00 89.62 108 ILE A O 1
ATOM 842 N N . GLY A 1 109 ? 20.857 -2.112 -8.522 1.00 85.06 109 GLY A N 1
ATOM 843 C CA . GLY A 1 109 ? 20.903 -1.281 -7.319 1.00 85.06 109 GLY A CA 1
ATOM 844 C C . GLY A 1 109 ? 19.513 -1.002 -6.742 1.00 85.06 109 GLY A C 1
ATOM 845 O O . GLY A 1 109 ? 19.275 -1.231 -5.554 1.00 85.06 109 GLY A O 1
ATOM 846 N N . PHE A 1 110 ? 18.563 -0.579 -7.582 1.00 88.25 110 PHE A N 1
ATOM 847 C CA . PHE A 1 110 ? 17.180 -0.338 -7.156 1.00 88.25 110 PHE A CA 1
ATOM 848 C C . PHE A 1 110 ? 16.443 -1.626 -6.771 1.00 88.25 110 PHE A C 1
ATOM 850 O O . PHE A 1 110 ? 15.736 -1.633 -5.761 1.00 88.25 110 PHE A O 1
ATOM 857 N N . SER A 1 111 ? 16.647 -2.726 -7.503 1.00 91.06 111 SER A N 1
ATOM 858 C CA . SER A 1 111 ? 16.075 -4.034 -7.154 1.00 91.06 111 SER A CA 1
ATOM 859 C C . SER A 1 111 ? 16.584 -4.522 -5.799 1.00 91.06 111 SER A C 1
ATOM 861 O O . SER A 1 111 ? 15.788 -4.894 -4.940 1.00 91.06 111 SER A O 1
ATOM 863 N N . ALA A 1 112 ? 17.897 -4.455 -5.563 1.00 87.38 112 ALA A N 1
ATOM 864 C CA . ALA A 1 112 ? 18.519 -4.839 -4.300 1.00 87.38 112 ALA A CA 1
ATOM 865 C C . ALA A 1 112 ? 18.036 -3.955 -3.144 1.00 87.38 112 ALA A C 1
ATOM 867 O O . ALA A 1 112 ? 17.666 -4.469 -2.089 1.00 87.38 112 ALA A O 1
ATOM 868 N N . ARG A 1 113 ? 17.952 -2.632 -3.346 1.00 85.44 113 ARG A N 1
ATOM 869 C CA . ARG A 1 113 ? 17.397 -1.700 -2.352 1.00 85.44 113 ARG A CA 1
ATOM 870 C C . ARG A 1 113 ? 15.931 -2.006 -2.041 1.00 85.44 113 ARG A C 1
ATOM 872 O O . ARG A 1 113 ? 15.547 -1.952 -0.870 1.00 85.44 113 ARG A O 1
ATOM 879 N N . GLY A 1 114 ? 15.118 -2.314 -3.051 1.00 87.62 114 GLY A N 1
ATOM 880 C CA . GLY A 1 114 ? 13.717 -2.703 -2.886 1.00 87.62 114 GLY A CA 1
ATOM 881 C C . GLY A 1 114 ? 13.586 -4.004 -2.097 1.00 87.62 114 GLY A C 1
ATOM 882 O O . GLY A 1 114 ? 12.899 -4.033 -1.079 1.00 87.62 114 GLY A O 1
ATOM 883 N N . LEU A 1 115 ? 14.335 -5.040 -2.491 1.00 88.62 115 LEU A N 1
ATOM 884 C CA . LEU A 1 115 ? 14.369 -6.333 -1.800 1.00 88.62 115 LEU A CA 1
ATOM 885 C C . LEU A 1 115 ? 14.829 -6.186 -0.352 1.00 88.62 115 LEU A C 1
AT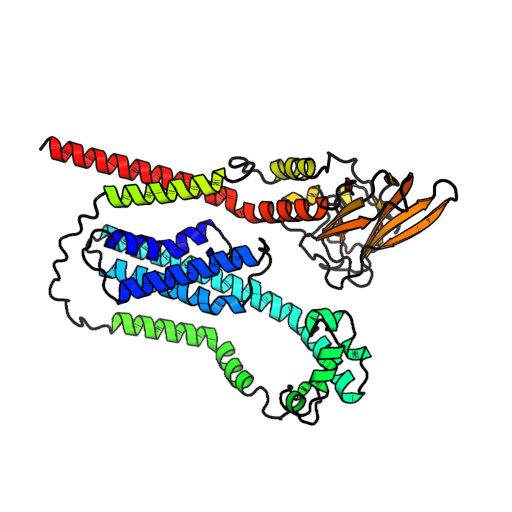OM 887 O O . LEU A 1 115 ? 14.209 -6.757 0.540 1.00 88.62 115 LEU A O 1
ATOM 891 N N . TRP A 1 116 ? 15.864 -5.382 -0.102 1.00 84.75 116 TRP A N 1
ATOM 892 C CA . TRP A 1 116 ? 16.314 -5.047 1.247 1.00 84.75 116 TRP A CA 1
ATOM 893 C C . TRP A 1 116 ? 15.212 -4.363 2.052 1.00 84.75 116 TRP A C 1
ATOM 895 O O . TRP A 1 116 ? 14.948 -4.754 3.182 1.00 84.75 116 TRP A O 1
ATOM 905 N N . THR A 1 117 ? 14.533 -3.369 1.473 1.00 82.88 117 THR A N 1
ATOM 906 C CA . THR A 1 117 ? 13.438 -2.657 2.151 1.00 82.88 117 THR A CA 1
ATOM 907 C C . THR A 1 117 ? 12.305 -3.606 2.511 1.00 82.88 117 THR A C 1
ATOM 909 O O . THR A 1 117 ? 11.869 -3.621 3.656 1.00 82.88 117 THR A O 1
ATOM 912 N N . GLU A 1 118 ? 11.842 -4.416 1.558 1.00 82.62 118 GLU A N 1
ATOM 913 C CA . GLU A 1 118 ? 10.755 -5.372 1.779 1.00 82.62 118 GLU A CA 1
ATOM 914 C C . GLU A 1 118 ? 11.160 -6.484 2.751 1.00 82.62 118 GLU A C 1
ATOM 916 O O . GLU A 1 118 ? 10.334 -6.917 3.553 1.00 82.62 118 GLU A O 1
ATOM 921 N N . SER A 1 119 ? 12.424 -6.906 2.739 1.00 80.62 119 SER A N 1
ATOM 922 C CA . SER A 1 119 ? 12.931 -7.915 3.670 1.00 80.62 119 SER A CA 1
ATOM 923 C C . SER A 1 119 ? 13.084 -7.337 5.074 1.00 80.62 119 SER A C 1
ATOM 925 O O . SER A 1 119 ? 12.535 -7.888 6.013 1.00 80.62 119 SER A O 1
ATOM 927 N N . VAL A 1 120 ? 13.765 -6.206 5.244 1.00 77.94 120 VAL A N 1
ATOM 928 C CA . VAL A 1 120 ? 14.151 -5.689 6.567 1.00 77.94 120 VAL A CA 1
ATOM 929 C C . VAL A 1 120 ? 13.065 -4.825 7.197 1.00 77.94 120 VAL A C 1
ATOM 931 O O . VAL A 1 120 ? 12.692 -5.051 8.342 1.00 77.94 120 VAL A O 1
ATOM 934 N N . SER A 1 121 ? 12.542 -3.843 6.466 1.00 69.44 121 SER A N 1
ATOM 935 C CA . SER A 1 121 ? 11.594 -2.851 6.999 1.00 69.44 121 SER A CA 1
ATOM 936 C C . SER A 1 121 ? 10.137 -3.187 6.684 1.00 69.44 121 SER A C 1
ATOM 938 O O . SER A 1 121 ? 9.229 -2.714 7.360 1.00 69.44 121 SER A O 1
ATOM 940 N N . GLY A 1 122 ? 9.909 -3.980 5.638 1.00 74.19 122 GLY A N 1
ATOM 941 C CA . GLY A 1 122 ? 8.591 -4.398 5.189 1.00 74.19 122 GLY A CA 1
ATOM 942 C C . GLY A 1 122 ? 8.129 -5.655 5.910 1.00 74.19 122 GLY A C 1
ATOM 943 O O . GLY A 1 122 ? 7.769 -5.632 7.083 1.00 74.19 122 GLY A O 1
ATOM 944 N N . HIS A 1 123 ? 8.117 -6.768 5.187 1.00 71.75 123 HIS A N 1
ATOM 945 C CA . HIS A 1 123 ? 7.550 -8.027 5.641 1.00 71.75 123 HIS A CA 1
ATOM 946 C C . HIS A 1 123 ? 8.278 -8.624 6.827 1.00 71.75 123 HIS A C 1
ATOM 948 O O . HIS A 1 123 ? 7.599 -8.962 7.792 1.00 71.75 123 HIS A O 1
ATOM 954 N N . ALA A 1 124 ? 9.602 -8.810 6.782 1.00 69.50 124 ALA A N 1
ATOM 955 C CA . ALA A 1 124 ? 10.251 -9.473 7.910 1.00 69.50 124 ALA A CA 1
ATOM 956 C C . ALA A 1 124 ? 10.274 -8.549 9.125 1.00 69.50 124 ALA A C 1
ATOM 958 O O . ALA A 1 124 ? 9.918 -9.019 10.188 1.00 69.50 124 ALA A O 1
ATOM 959 N N . GLY A 1 125 ? 10.538 -7.248 8.981 1.00 69.19 125 GLY A N 1
ATOM 960 C CA . GLY A 1 125 ? 10.434 -6.297 10.097 1.00 69.19 125 GLY A CA 1
ATOM 961 C C . GLY A 1 125 ? 9.054 -6.311 10.760 1.00 69.19 125 GLY A C 1
ATOM 962 O O . GLY A 1 125 ? 8.934 -6.641 11.938 1.00 69.19 125 GLY A O 1
ATOM 963 N N . TYR A 1 126 ? 7.995 -6.063 9.982 1.00 70.94 126 TYR A N 1
ATOM 964 C CA . TYR A 1 126 ? 6.618 -6.080 10.483 1.00 70.94 126 TYR A CA 1
ATOM 965 C C . TYR A 1 126 ? 6.231 -7.432 11.094 1.00 70.94 126 TYR A C 1
ATOM 967 O O . TYR A 1 126 ? 5.623 -7.486 12.166 1.00 70.94 126 TYR A O 1
ATOM 975 N N . ASN A 1 127 ? 6.555 -8.539 10.415 1.00 74.25 127 ASN A N 1
ATOM 976 C CA . ASN A 1 127 ? 6.195 -9.866 10.899 1.00 74.25 127 ASN A CA 1
ATOM 977 C C . ASN A 1 127 ? 7.026 -10.262 12.121 1.00 74.25 127 ASN A C 1
ATOM 979 O O . ASN A 1 127 ? 6.459 -10.818 13.046 1.00 74.25 127 ASN A O 1
ATOM 983 N N . LEU A 1 128 ? 8.324 -9.978 12.173 1.00 72.44 128 LEU A N 1
ATOM 984 C CA . LEU A 1 128 ? 9.164 -10.296 13.329 1.00 72.44 128 LEU A CA 1
ATOM 985 C C . LEU A 1 128 ? 8.722 -9.497 14.555 1.00 72.44 128 LEU A C 1
ATOM 987 O O . LEU A 1 128 ? 8.608 -10.064 15.637 1.00 72.44 128 LEU A O 1
ATOM 991 N N . GLU A 1 129 ? 8.396 -8.216 14.375 1.00 72.50 129 GLU A N 1
ATOM 992 C CA . GLU A 1 129 ? 7.956 -7.355 15.470 1.00 72.50 129 GLU A CA 1
ATOM 993 C C . GLU A 1 129 ? 6.577 -7.766 16.011 1.00 72.50 129 GLU A C 1
ATOM 995 O O . GLU A 1 129 ? 6.368 -7.837 17.222 1.00 72.50 129 GLU A O 1
ATOM 1000 N N . ARG A 1 130 ? 5.610 -8.053 15.128 1.00 70.88 130 ARG A N 1
ATOM 1001 C CA . ARG A 1 130 ? 4.214 -8.285 15.543 1.00 70.88 130 ARG A CA 1
ATOM 1002 C C . ARG A 1 130 ? 3.845 -9.749 15.713 1.00 70.88 130 ARG A C 1
ATOM 1004 O O . ARG A 1 130 ? 3.007 -10.067 16.559 1.00 70.88 130 ARG A O 1
ATOM 1011 N N . ARG A 1 131 ? 4.433 -10.658 14.926 1.00 81.62 131 ARG A N 1
ATOM 1012 C CA . ARG A 1 131 ? 4.053 -12.075 14.986 1.00 81.62 131 ARG A CA 1
ATOM 1013 C C . ARG A 1 131 ? 4.476 -12.736 16.273 1.00 81.62 131 ARG A C 1
ATOM 1015 O O . ARG A 1 131 ? 3.847 -13.726 16.600 1.00 81.62 131 ARG A O 1
ATOM 1022 N N . LEU A 1 132 ? 5.455 -12.226 17.020 1.00 82.06 132 LEU A N 1
ATOM 1023 C CA . LEU A 1 132 ? 5.767 -12.820 18.320 1.00 82.06 132 LEU A CA 1
ATOM 1024 C C . LEU A 1 132 ? 4.531 -12.809 19.230 1.00 82.06 132 LEU A C 1
ATOM 1026 O O . LEU A 1 132 ? 4.105 -13.865 19.685 1.00 82.06 132 LEU A O 1
ATOM 1030 N N . VAL A 1 133 ? 3.902 -11.642 19.399 1.00 82.81 133 VAL A N 1
ATOM 1031 C CA . VAL A 1 133 ? 2.702 -11.487 20.237 1.00 82.81 133 VAL A CA 1
ATOM 1032 C C . VAL A 1 133 ? 1.519 -12.263 19.658 1.00 82.81 133 VAL A C 1
ATOM 1034 O O . VAL A 1 133 ? 0.831 -12.970 20.389 1.00 82.81 133 VAL A O 1
ATOM 1037 N N . PHE A 1 134 ? 1.290 -12.192 18.342 1.00 86.75 134 PHE A N 1
ATOM 1038 C CA . PHE A 1 134 ? 0.198 -12.950 17.719 1.00 86.75 134 PHE A CA 1
ATOM 1039 C C . PHE A 1 134 ? 0.397 -14.462 17.830 1.00 86.75 134 PHE A C 1
ATOM 1041 O O . PHE A 1 134 ? -0.537 -15.172 18.180 1.00 86.75 134 PHE A O 1
ATOM 1048 N N . ASN A 1 135 ? 1.610 -14.962 17.597 1.00 88.69 135 ASN A N 1
ATOM 1049 C CA . ASN A 1 135 ? 1.923 -16.381 17.718 1.00 88.69 135 ASN A CA 1
ATOM 1050 C C . ASN A 1 135 ? 1.825 -16.841 19.173 1.00 88.69 135 ASN A C 1
ATOM 1052 O O . ASN A 1 135 ? 1.339 -17.938 19.402 1.00 88.69 135 ASN A O 1
ATOM 1056 N N . GLN A 1 136 ? 2.235 -16.024 20.148 1.00 90.94 136 GLN A N 1
ATOM 1057 C CA . GLN A 1 136 ? 2.068 -16.333 21.572 1.00 90.94 136 GLN A CA 1
ATOM 1058 C C . GLN A 1 136 ? 0.589 -16.405 21.966 1.00 90.94 136 GLN A C 1
ATOM 1060 O O . GLN A 1 136 ? 0.192 -17.364 22.623 1.00 90.94 136 GLN A O 1
ATOM 1065 N N . ASN A 1 137 ? -0.233 -15.452 21.519 1.00 91.25 137 ASN A N 1
ATOM 1066 C CA . ASN A 1 137 ? -1.678 -15.469 21.758 1.00 91.25 137 ASN A CA 1
ATOM 1067 C C . ASN A 1 137 ? -2.337 -16.686 21.101 1.00 91.25 137 ASN A C 1
ATOM 1069 O O . ASN A 1 137 ? -3.066 -17.419 21.762 1.00 91.25 137 ASN A O 1
ATOM 1073 N N . ASN A 1 138 ? -2.021 -16.947 19.829 1.00 94.31 138 ASN A N 1
ATOM 1074 C CA . ASN A 1 138 ? -2.516 -18.108 19.092 1.00 94.31 138 ASN A CA 1
ATOM 1075 C C . ASN A 1 138 ? -2.092 -19.420 19.769 1.00 94.31 138 ASN A C 1
ATOM 1077 O O . ASN A 1 138 ? -2.901 -20.328 19.923 1.00 94.31 138 ASN A O 1
ATOM 1081 N N . LEU A 1 139 ? -0.832 -19.517 20.201 1.00 94.88 139 LEU A N 1
ATOM 1082 C CA . LEU A 1 139 ? -0.299 -20.691 20.886 1.00 94.88 139 LEU A CA 1
ATOM 1083 C C . LEU A 1 139 ? -0.975 -20.905 22.241 1.00 94.88 139 LEU A C 1
ATOM 1085 O O . LEU A 1 139 ? -1.344 -22.029 22.558 1.00 94.88 139 LEU A O 1
ATOM 1089 N N . SER A 1 140 ? -1.150 -19.840 23.026 1.00 96.25 140 SER A N 1
ATOM 1090 C CA . SER A 1 140 ? -1.843 -19.880 24.317 1.00 96.25 140 SER A CA 1
ATOM 1091 C C . SER A 1 140 ? -3.300 -20.320 24.155 1.00 96.25 140 SER A C 1
ATOM 1093 O O . SER A 1 140 ? -3.767 -21.190 24.885 1.00 96.25 140 SER A O 1
ATOM 1095 N N . ALA A 1 141 ? -3.992 -19.796 23.142 1.00 96.44 141 ALA A N 1
ATOM 1096 C CA . ALA A 1 141 ? -5.364 -20.166 22.818 1.00 96.44 141 ALA A CA 1
ATOM 1097 C C . ALA A 1 141 ? -5.497 -21.636 22.399 1.00 96.44 141 ALA A C 1
ATOM 1099 O O . ALA A 1 141 ? -6.338 -22.353 22.937 1.00 96.44 141 ALA A O 1
ATOM 1100 N N . ILE A 1 142 ? -4.632 -22.108 21.492 1.00 97.25 142 ILE A N 1
ATOM 1101 C CA . ILE A 1 142 ? -4.615 -23.515 21.070 1.00 97.25 142 ILE A CA 1
ATOM 1102 C C . ILE A 1 142 ? -4.278 -24.424 22.259 1.00 97.25 142 ILE A C 1
ATOM 1104 O O . ILE A 1 142 ? -4.965 -25.419 22.455 1.00 97.25 142 ILE A O 1
ATOM 1108 N N . ARG A 1 143 ? -3.277 -24.079 23.082 1.00 97.69 143 ARG A N 1
ATOM 1109 C CA . ARG A 1 143 ? -2.932 -24.832 24.303 1.00 97.69 143 ARG A CA 1
ATOM 1110 C C . ARG A 1 143 ? -4.108 -24.919 25.265 1.00 97.69 143 ARG A C 1
ATOM 1112 O O . ARG A 1 143 ? -4.422 -26.005 25.737 1.00 97.69 143 ARG A O 1
ATOM 1119 N N . GLY A 1 144 ? -4.750 -23.786 25.547 1.00 97.31 144 GLY A N 1
ATOM 1120 C CA . GLY A 1 144 ? -5.908 -23.717 26.435 1.00 97.31 144 GLY A CA 1
ATOM 1121 C C . GLY A 1 144 ? -7.046 -24.597 25.933 1.00 97.31 144 GLY A C 1
ATOM 1122 O O . GLY A 1 144 ? -7.576 -25.402 26.695 1.00 97.31 144 GLY A O 1
ATOM 1123 N N . TYR A 1 145 ? -7.351 -24.525 24.635 1.00 97.94 145 TYR A N 1
ATOM 1124 C CA . TYR A 1 145 ? -8.354 -25.382 24.009 1.00 97.94 145 TYR A CA 1
ATOM 1125 C C . TYR A 1 145 ? -7.976 -26.866 24.065 1.00 97.94 145 TYR A C 1
ATOM 1127 O O . TYR A 1 145 ? -8.785 -27.679 24.488 1.00 97.94 145 TYR A O 1
ATOM 1135 N N . LEU A 1 146 ? -6.752 -27.243 23.693 1.00 97.31 146 LEU A N 1
ATOM 1136 C CA . LEU A 1 146 ? -6.332 -28.648 23.688 1.00 97.31 146 LEU A CA 1
ATOM 1137 C C . LEU A 1 146 ? -6.248 -29.252 25.096 1.00 97.31 146 LEU A C 1
ATOM 1139 O O . LEU A 1 146 ? -6.468 -30.450 25.249 1.00 97.31 146 LEU A O 1
ATOM 1143 N N . ALA A 1 147 ? -5.954 -28.439 26.114 1.00 97.50 147 ALA A N 1
ATOM 1144 C CA . ALA A 1 147 ? -5.900 -28.882 27.503 1.00 97.50 147 ALA A CA 1
ATOM 1145 C C . ALA A 1 147 ? -7.288 -29.031 28.151 1.00 97.50 147 ALA A C 1
ATOM 1147 O O . ALA A 1 147 ? -7.450 -29.865 29.036 1.00 97.50 147 ALA A O 1
ATOM 1148 N N . THR A 1 148 ? -8.273 -28.219 27.748 1.00 97.62 148 THR A N 1
ATOM 1149 C CA . THR A 1 148 ? -9.576 -28.114 28.445 1.00 97.62 148 THR A CA 1
ATOM 1150 C C . THR A 1 148 ? -10.783 -28.536 27.607 1.00 97.62 148 THR A C 1
ATOM 1152 O O . THR A 1 148 ? -11.831 -28.851 28.158 1.00 97.62 148 THR A O 1
ATOM 1155 N N . GLY A 1 149 ? -10.664 -28.517 26.281 1.00 96.88 149 GLY A N 1
ATOM 1156 C CA . GLY A 1 149 ? -11.775 -28.651 25.339 1.00 96.88 149 GLY A CA 1
ATOM 1157 C C . GLY A 1 149 ? -12.659 -27.402 25.208 1.00 96.88 149 GLY A C 1
ATOM 1158 O O . GLY A 1 149 ? -13.642 -27.442 24.474 1.00 96.88 149 GLY A O 1
ATOM 1159 N N . GLU A 1 150 ? -12.352 -26.292 25.891 1.00 97.81 150 GLU A N 1
ATOM 1160 C CA . GLU A 1 150 ? -13.248 -25.132 25.945 1.00 97.81 150 GLU A CA 1
ATOM 1161 C C . GLU A 1 150 ? -13.066 -24.152 24.769 1.00 97.81 150 GLU A C 1
ATOM 1163 O O . GLU A 1 150 ? -12.035 -23.491 24.622 1.00 97.81 150 GLU A O 1
ATOM 1168 N N . SER A 1 151 ? -14.126 -23.949 23.984 1.00 97.00 151 SER A N 1
ATOM 1169 C CA . SER A 1 151 ? -14.191 -23.034 22.828 1.00 97.00 151 SER A CA 1
ATOM 1170 C C . SER A 1 151 ? -13.834 -21.573 23.144 1.00 97.00 151 SER A C 1
ATOM 1172 O O . SER A 1 151 ? -13.360 -20.830 22.280 1.00 97.00 151 SER A O 1
ATOM 1174 N N . LYS A 1 152 ? -14.004 -21.135 24.402 1.00 96.62 152 LYS A N 1
ATOM 1175 C CA . LYS A 1 152 ? -13.751 -19.745 24.825 1.00 96.62 152 LYS A CA 1
ATOM 1176 C C . LYS A 1 152 ? -12.315 -19.283 24.558 1.00 96.62 152 LYS A C 1
ATOM 1178 O O . LYS A 1 152 ? -12.087 -18.094 24.353 1.00 96.62 152 LYS A O 1
ATOM 1183 N N . TYR A 1 153 ? -11.351 -20.209 24.546 1.00 96.81 153 TYR A N 1
ATOM 1184 C CA . TYR A 1 153 ? -9.955 -19.895 24.240 1.00 96.81 153 TYR A CA 1
ATOM 1185 C C . TYR A 1 153 ? -9.762 -19.506 22.768 1.00 96.81 153 TYR A C 1
ATOM 1187 O O . TYR A 1 153 ? -8.974 -18.610 22.477 1.00 96.81 153 TYR A O 1
ATOM 1195 N N . LEU A 1 154 ? -10.506 -20.126 21.848 1.00 96.50 154 LEU A N 1
ATOM 1196 C CA . LEU A 1 154 ? -10.439 -19.851 20.408 1.00 96.50 154 LEU A CA 1
ATOM 1197 C C . LEU A 1 154 ? -11.347 -18.689 19.986 1.00 96.50 154 LEU A C 1
ATOM 1199 O O . LEU A 1 154 ? -11.083 -18.029 18.982 1.00 96.50 154 LEU A O 1
ATOM 1203 N N . ALA A 1 155 ? -12.394 -18.415 20.767 1.00 93.88 155 ALA A N 1
ATOM 1204 C CA . ALA A 1 155 ? -13.351 -17.342 20.513 1.00 93.88 155 ALA A CA 1
ATOM 1205 C C . ALA A 1 155 ? -12.838 -15.933 20.867 1.00 93.88 155 ALA A C 1
ATOM 1207 O O . ALA A 1 155 ? -13.531 -14.955 20.588 1.00 93.88 155 ALA A O 1
ATOM 1208 N N . GLN A 1 156 ? -11.642 -15.804 21.454 1.00 90.50 156 GLN A N 1
ATOM 1209 C CA . GLN A 1 156 ? -11.063 -14.503 21.799 1.00 90.50 156 GLN A CA 1
ATOM 1210 C C . GLN A 1 156 ? -10.841 -13.645 20.541 1.00 90.50 156 GLN A C 1
ATOM 1212 O O . GLN A 1 156 ? -10.324 -14.122 19.529 1.00 90.50 156 GLN A O 1
ATOM 1217 N N . ASP A 1 157 ? -11.186 -12.359 20.603 1.00 83.25 157 ASP A N 1
ATOM 1218 C CA . ASP A 1 157 ? -11.134 -11.460 19.440 1.00 83.25 157 ASP A CA 1
ATOM 1219 C C . ASP A 1 157 ? -9.738 -11.340 18.818 1.00 83.25 157 ASP A C 1
ATOM 1221 O O . ASP A 1 157 ? -9.589 -11.311 17.594 1.00 83.25 157 ASP A O 1
ATOM 1225 N N . ASN A 1 158 ? -8.696 -11.307 19.651 1.00 81.12 158 ASN A N 1
ATOM 1226 C CA . ASN A 1 158 ? -7.310 -11.301 19.189 1.00 81.12 158 ASN A CA 1
ATOM 1227 C C . ASN A 1 158 ? -6.969 -12.579 18.406 1.00 81.12 158 ASN A C 1
ATOM 1229 O O . ASN A 1 158 ? -6.292 -12.475 17.390 1.00 81.12 158 ASN A O 1
ATOM 1233 N N . VAL A 1 159 ? -7.468 -13.746 18.827 1.00 87.69 159 VAL A N 1
ATOM 1234 C CA . VAL A 1 159 ? -7.235 -15.049 18.178 1.00 87.69 159 VAL A CA 1
ATOM 1235 C C . VAL A 1 159 ? -8.016 -15.163 16.873 1.00 87.69 159 VAL A C 1
ATOM 1237 O O . VAL A 1 159 ? -7.456 -15.580 15.862 1.00 87.69 159 VAL A O 1
ATOM 1240 N N . ARG A 1 160 ? -9.283 -14.738 16.849 1.00 86.81 160 ARG A N 1
ATOM 1241 C CA . ARG A 1 160 ? -10.121 -14.771 15.637 1.00 86.81 160 ARG A CA 1
ATOM 1242 C C . ARG A 1 160 ? -9.503 -13.993 14.480 1.00 86.81 160 ARG A C 1
ATOM 1244 O O . ARG A 1 160 ? -9.554 -14.425 13.331 1.00 86.81 160 ARG A O 1
ATOM 1251 N N . VAL A 1 161 ? -8.885 -12.855 14.786 1.00 78.50 161 VAL A N 1
ATOM 1252 C CA . VAL A 1 161 ? -8.235 -12.010 13.778 1.00 78.50 161 VAL A CA 1
ATOM 1253 C C . VAL A 1 161 ? -6.899 -12.586 13.310 1.00 78.50 161 VAL A C 1
ATOM 1255 O O . VAL A 1 161 ? -6.583 -12.470 12.126 1.00 78.50 161 VAL A O 1
ATOM 1258 N N . SER A 1 162 ? -6.097 -13.185 14.199 1.00 84.25 162 SER A N 1
ATOM 1259 C CA . SER A 1 162 ? -4.739 -13.629 13.849 1.00 84.25 162 SER A CA 1
ATOM 1260 C C . SER A 1 162 ? -4.594 -15.102 13.483 1.00 84.25 162 SER A C 1
ATOM 1262 O O . SER A 1 162 ? -3.605 -15.447 12.835 1.00 84.25 162 SER A O 1
ATOM 1264 N N . LEU A 1 163 ? -5.504 -15.974 13.916 1.00 88.38 163 LEU A N 1
ATOM 1265 C CA . LEU A 1 163 ? -5.421 -17.421 13.706 1.00 88.38 163 LEU A CA 1
ATOM 1266 C C . LEU A 1 163 ? -6.429 -17.906 12.668 1.00 88.38 163 LEU A C 1
ATOM 1268 O O . LEU A 1 163 ? -6.029 -18.428 11.629 1.00 88.38 163 LEU A O 1
ATOM 1272 N N . TYR A 1 164 ? -7.724 -17.761 12.960 1.00 89.00 164 TYR A N 1
ATOM 1273 C CA . TYR A 1 164 ? -8.792 -18.277 12.110 1.00 89.00 164 TYR A CA 1
ATOM 1274 C C . TYR A 1 164 ? -10.098 -17.489 12.326 1.00 89.00 164 TYR A C 1
ATOM 1276 O O . TYR A 1 164 ? -10.557 -17.407 13.467 1.00 89.00 164 TYR A O 1
ATOM 1284 N N . PRO A 1 165 ? -10.731 -16.935 11.270 1.00 86.12 165 PRO A N 1
ATOM 1285 C CA . PRO A 1 165 ? -11.888 -16.042 11.423 1.00 86.12 165 PRO A CA 1
ATOM 1286 C C . PRO A 1 165 ? -13.118 -16.676 12.095 1.00 86.12 165 PRO A C 1
ATOM 1288 O O . PRO A 1 165 ? -13.886 -15.972 12.761 1.00 86.12 165 PRO A O 1
ATOM 1291 N N . HIS A 1 166 ? -13.308 -17.989 11.916 1.00 92.31 166 HIS A N 1
ATOM 1292 C CA . HIS A 1 166 ? -14.486 -18.736 12.363 1.00 92.31 166 HIS A CA 1
ATOM 1293 C C . HIS A 1 166 ? -14.107 -19.872 13.344 1.00 92.31 166 HIS A C 1
ATOM 1295 O O . HIS A 1 166 ? -13.760 -20.971 12.907 1.00 92.31 166 HIS A O 1
ATOM 1301 N N . PRO A 1 167 ? -14.143 -19.627 14.671 1.00 92.00 167 PRO A N 1
ATOM 1302 C CA . PRO A 1 167 ? -13.718 -20.596 15.688 1.00 92.00 167 PRO A CA 1
ATOM 1303 C C . PRO A 1 167 ? -14.347 -21.994 15.590 1.00 92.00 167 PRO A C 1
ATOM 1305 O O . PRO A 1 167 ? -13.592 -22.955 15.725 1.00 92.00 167 PRO A O 1
ATOM 1308 N N . PRO A 1 168 ? -15.653 -22.159 15.285 1.00 95.06 168 PRO A N 1
ATOM 1309 C CA . PRO A 1 168 ? -16.256 -23.491 15.203 1.00 95.06 168 PRO A CA 1
ATOM 1310 C C . PRO A 1 168 ? -15.590 -24.412 14.170 1.00 95.06 168 PRO A C 1
ATOM 1312 O O . PRO A 1 168 ? -15.407 -25.602 14.422 1.00 95.06 168 PRO A O 1
ATOM 1315 N N . ASP A 1 169 ? -15.150 -23.872 13.029 1.00 95.50 169 ASP A N 1
ATOM 1316 C CA . ASP A 1 169 ? -14.442 -24.675 12.024 1.00 95.50 169 ASP A CA 1
ATOM 1317 C C . ASP A 1 169 ? -13.050 -25.069 12.518 1.00 95.50 169 ASP A C 1
ATOM 1319 O O . ASP A 1 169 ? -12.589 -26.186 12.275 1.00 95.50 169 ASP A O 1
ATOM 1323 N N . LEU A 1 170 ? -12.374 -24.164 13.233 1.00 95.56 170 LEU A N 1
ATOM 1324 C CA . LEU A 1 170 ? -11.079 -24.454 13.839 1.00 95.56 170 LEU A CA 1
ATOM 1325 C C . LEU A 1 170 ? -11.206 -25.535 14.921 1.00 95.56 170 LEU A C 1
ATOM 1327 O O . LEU A 1 170 ? -10.355 -26.417 14.987 1.00 95.56 170 LEU A O 1
ATOM 1331 N N . GLU A 1 171 ? -12.271 -25.522 15.718 1.00 97.31 171 GLU A N 1
ATOM 1332 C CA . GLU A 1 171 ? -12.578 -26.578 16.691 1.00 97.31 171 GLU A CA 1
ATOM 1333 C C . GLU A 1 171 ? -12.790 -27.924 16.002 1.00 97.31 171 GLU A C 1
ATOM 1335 O O . GLU A 1 171 ? -12.140 -28.911 16.347 1.00 97.31 171 GLU A O 1
ATOM 1340 N N . ALA A 1 172 ? -13.618 -27.957 14.954 1.00 96.94 172 ALA A N 1
ATOM 1341 C CA . ALA A 1 172 ? -13.853 -29.162 14.162 1.00 96.94 172 ALA A CA 1
ATOM 1342 C C . ALA A 1 172 ? -12.565 -29.703 13.513 1.00 96.94 172 ALA A C 1
ATOM 1344 O O . ALA A 1 172 ? -12.406 -30.912 13.321 1.00 96.94 172 ALA A O 1
ATOM 1345 N N . LEU A 1 173 ? -11.627 -28.817 13.171 1.00 96.69 173 LEU A N 1
ATOM 1346 C CA . LEU A 1 173 ? -10.301 -29.174 12.684 1.00 96.69 173 LEU A CA 1
ATOM 1347 C C . LEU A 1 173 ? -9.413 -29.730 13.808 1.00 96.69 173 LEU A C 1
ATOM 1349 O O . LEU A 1 173 ? -8.842 -30.809 13.640 1.00 96.69 173 LEU A O 1
ATOM 1353 N N . LEU A 1 174 ? -9.323 -29.046 14.952 1.00 97.19 174 LEU A N 1
ATOM 1354 C CA . LEU A 1 174 ? -8.502 -29.444 16.103 1.00 97.19 174 LEU A CA 1
ATOM 1355 C C . LEU A 1 174 ? -9.011 -30.722 16.786 1.00 97.19 174 LEU A C 1
ATOM 1357 O O . LEU A 1 174 ? -8.217 -31.470 17.351 1.00 97.19 174 LEU A O 1
ATOM 1361 N N . ALA A 1 175 ? -10.297 -31.048 16.663 1.00 96.94 175 ALA A N 1
ATOM 1362 C CA . ALA A 1 175 ? -10.842 -32.320 17.126 1.00 96.94 175 ALA A CA 1
ATOM 1363 C C . ALA A 1 175 ? -10.197 -33.527 16.412 1.00 96.94 175 ALA A C 1
ATOM 1365 O O . ALA A 1 175 ? -10.041 -34.597 17.008 1.00 96.94 175 ALA A O 1
ATOM 1366 N N . LYS A 1 176 ? -9.753 -33.362 15.155 1.00 97.75 176 LYS A N 1
ATOM 1367 C CA . LYS A 1 176 ? -9.198 -34.444 14.326 1.00 97.75 176 LYS A CA 1
ATOM 1368 C C . LYS A 1 176 ? -7.784 -34.830 14.799 1.00 97.75 176 LYS A C 1
ATOM 1370 O O . LYS A 1 176 ? -6.858 -34.034 14.622 1.00 97.75 176 LYS A O 1
ATOM 1375 N N . PRO A 1 177 ? -7.548 -36.072 15.276 1.00 97.00 177 PRO A N 1
ATOM 1376 C CA . PRO A 1 177 ? -6.226 -36.503 15.755 1.00 97.00 177 PRO A CA 1
ATOM 1377 C C . PRO A 1 177 ? -5.131 -36.389 14.689 1.00 97.00 177 PRO A C 1
ATOM 1379 O O . PRO A 1 177 ? -4.000 -36.013 14.980 1.00 97.00 177 PRO A O 1
ATOM 1382 N N . ARG A 1 178 ? -5.482 -36.641 13.418 1.00 95.56 178 ARG A N 1
ATOM 1383 C CA . ARG A 1 178 ? -4.557 -36.480 12.285 1.00 95.56 178 ARG A CA 1
ATOM 1384 C C . ARG A 1 178 ? -4.045 -35.050 12.143 1.00 95.56 178 ARG A C 1
ATOM 1386 O O . ARG A 1 178 ? -2.892 -34.882 11.774 1.00 95.56 178 ARG A O 1
ATOM 1393 N N . LEU A 1 179 ? -4.876 -34.043 12.419 1.00 94.38 179 LEU A N 1
ATOM 1394 C CA . LEU A 1 179 ? -4.430 -32.653 12.378 1.00 94.38 179 LEU A CA 1
ATOM 1395 C C . LEU A 1 179 ? -3.596 -32.314 13.612 1.00 94.38 179 LEU A C 1
ATOM 1397 O O . LEU A 1 179 ? -2.556 -31.684 13.468 1.00 94.38 179 LEU A O 1
ATOM 1401 N N . ARG A 1 180 ? -3.997 -32.785 14.800 1.00 96.25 180 ARG A N 1
ATOM 1402 C CA . ARG A 1 180 ? -3.215 -32.619 16.037 1.00 96.25 180 ARG A CA 1
ATOM 1403 C C . ARG A 1 180 ? -1.806 -33.199 15.923 1.00 96.25 180 ARG A C 1
ATOM 1405 O O . ARG A 1 180 ? -0.857 -32.581 16.389 1.00 96.25 180 ARG A O 1
ATOM 1412 N N . ALA A 1 181 ? -1.651 -34.302 15.193 1.00 94.00 181 ALA A N 1
ATOM 1413 C CA . ALA A 1 181 ? -0.346 -34.884 14.885 1.00 94.00 181 ALA A CA 1
ATOM 1414 C C . ALA A 1 181 ? 0.550 -34.017 13.978 1.00 94.00 181 ALA A C 1
ATOM 1416 O O . ALA A 1 181 ? 1.764 -34.227 13.930 1.00 94.00 181 ALA A O 1
ATOM 1417 N N . LEU A 1 182 ? -0.038 -33.062 13.252 1.00 91.56 182 LEU A N 1
ATOM 1418 C CA . LEU A 1 182 ? 0.655 -32.081 12.411 1.00 91.56 182 LEU A CA 1
ATOM 1419 C C . LEU A 1 182 ? 0.867 -30.741 13.128 1.00 91.56 182 LEU A C 1
ATOM 1421 O O . LEU A 1 182 ? 1.375 -29.803 12.518 1.00 91.56 182 LEU A O 1
ATOM 1425 N N . LEU A 1 183 ? 0.439 -30.600 14.384 1.00 92.06 183 LEU A N 1
ATOM 1426 C CA . LEU A 1 183 ? 0.689 -29.376 15.133 1.00 92.06 183 LEU A CA 1
ATOM 1427 C C . LEU A 1 183 ? 2.119 -29.373 15.691 1.00 92.06 183 LEU A C 1
ATOM 1429 O O . LEU A 1 183 ? 2.666 -30.435 15.999 1.00 92.06 183 LEU A O 1
ATOM 1433 N N . PRO A 1 184 ? 2.732 -28.188 15.865 1.00 89.69 184 PRO A N 1
ATOM 1434 C CA . PRO A 1 184 ? 3.987 -28.072 16.597 1.00 89.69 184 PRO A CA 1
ATOM 1435 C C . PRO A 1 184 ? 3.841 -28.630 18.025 1.00 89.69 184 PRO A C 1
ATOM 1437 O O . PRO A 1 184 ? 2.794 -28.402 18.645 1.00 89.69 184 PRO A O 1
ATOM 1440 N N . PRO A 1 185 ? 4.858 -29.315 18.581 1.00 89.94 185 PRO A N 1
ATOM 1441 C CA . PRO A 1 185 ? 4.795 -29.890 19.929 1.00 89.94 185 PRO A CA 1
ATOM 1442 C C . PRO A 1 185 ? 4.547 -28.825 20.999 1.00 89.94 185 PRO A C 1
ATOM 1444 O O . PRO A 1 185 ? 3.933 -29.092 22.030 1.00 89.94 185 PRO A O 1
ATOM 1447 N N . GLU A 1 186 ? 4.938 -27.579 20.727 1.00 90.50 186 GLU A N 1
ATOM 1448 C CA . GLU A 1 186 ? 4.655 -26.452 21.594 1.00 90.50 186 GLU A CA 1
ATOM 1449 C C . GLU A 1 186 ? 3.155 -26.272 21.811 1.00 90.50 186 GLU A C 1
ATOM 1451 O O . GLU A 1 186 ? 2.796 -25.727 22.838 1.00 90.50 186 GLU A O 1
ATOM 1456 N N . THR A 1 187 ? 2.263 -26.714 20.924 1.00 93.00 187 THR A N 1
ATOM 1457 C CA . THR A 1 187 ? 0.806 -26.583 21.123 1.00 93.00 187 THR A CA 1
ATOM 1458 C C . THR A 1 187 ? 0.254 -27.423 22.275 1.00 93.00 187 THR A C 1
ATOM 1460 O O . THR A 1 187 ? -0.862 -27.162 22.712 1.00 93.00 187 THR A O 1
ATOM 1463 N N . GLY A 1 188 ? 1.017 -28.394 22.791 1.00 93.12 188 GLY A N 1
ATOM 1464 C CA . GLY A 1 188 ? 0.552 -29.319 23.828 1.00 93.12 188 GLY A CA 1
ATOM 1465 C C . GLY A 1 188 ? -0.364 -30.429 23.303 1.00 93.12 188 GLY A C 1
ATOM 1466 O O . GLY A 1 188 ? -0.932 -31.169 24.100 1.00 93.12 188 GLY A O 1
ATOM 1467 N N . ALA A 1 189 ? -0.516 -30.563 21.980 1.00 94.38 189 ALA A N 1
ATOM 1468 C CA . ALA A 1 189 ? -1.215 -31.693 21.381 1.00 94.38 189 ALA A CA 1
ATOM 1469 C C . ALA A 1 189 ? -0.486 -33.004 21.709 1.00 94.38 189 ALA A C 1
ATOM 1471 O O . ALA A 1 189 ? 0.692 -33.158 21.391 1.00 94.38 189 ALA A O 1
ATOM 1472 N N . VAL A 1 190 ? -1.203 -33.961 22.298 1.00 94.50 190 VAL A N 1
ATOM 1473 C CA . VAL A 1 190 ? -0.658 -35.279 22.670 1.00 94.50 190 VAL A CA 1
ATOM 1474 C C . VAL A 1 190 ? -0.161 -36.041 21.440 1.00 94.50 190 VAL A C 1
ATOM 1476 O O . VAL A 1 190 ? 0.825 -36.768 21.507 1.00 94.50 190 VAL A O 1
ATOM 1479 N N . GLU A 1 191 ? -0.816 -35.850 20.295 1.00 95.31 191 GLU A N 1
ATOM 1480 C CA . GLU A 1 191 ? -0.457 -36.502 19.040 1.00 95.31 191 GLU A CA 1
ATOM 1481 C C . GLU A 1 191 ? 0.717 -35.837 18.301 1.00 95.31 191 GLU A C 1
ATOM 1483 O O . GLU A 1 191 ? 1.210 -36.409 17.324 1.00 95.31 191 GLU A O 1
ATOM 1488 N N . ALA A 1 192 ? 1.146 -34.634 18.708 1.00 90.62 192 ALA A N 1
ATOM 1489 C CA . ALA A 1 192 ? 2.166 -33.872 17.993 1.00 90.62 192 ALA A CA 1
ATOM 1490 C C . ALA A 1 192 ? 3.504 -34.615 17.966 1.00 90.62 192 ALA A C 1
ATOM 1492 O O . ALA A 1 192 ? 4.002 -35.114 18.976 1.00 90.62 192 ALA A O 1
ATOM 1493 N N . ARG A 1 193 ? 4.128 -34.661 16.788 1.00 88.38 193 ARG A N 1
ATOM 1494 C CA . ARG A 1 193 ? 5.422 -35.325 16.641 1.00 88.38 193 ARG A CA 1
ATOM 1495 C C . ARG A 1 193 ? 6.538 -34.459 17.218 1.00 88.38 193 ARG A C 1
ATOM 1497 O O . ARG A 1 193 ? 6.648 -33.279 16.898 1.00 88.38 193 ARG A O 1
ATOM 1504 N N . ALA A 1 194 ? 7.436 -35.066 17.990 1.00 80.94 194 ALA A N 1
ATOM 1505 C CA . ALA A 1 194 ? 8.601 -34.376 18.550 1.00 80.94 194 ALA A CA 1
ATOM 1506 C C . ALA A 1 194 ? 9.596 -33.872 17.481 1.00 80.94 194 ALA A C 1
ATOM 1508 O O . ALA A 1 194 ? 10.453 -33.043 17.773 1.00 80.94 194 ALA A O 1
ATOM 1509 N N . ASP A 1 195 ? 9.504 -34.367 16.242 1.00 79.50 195 ASP A N 1
ATOM 1510 C CA . ASP A 1 195 ? 10.349 -33.955 15.119 1.00 79.50 195 ASP A CA 1
ATOM 1511 C C . ASP A 1 195 ? 9.754 -32.820 14.266 1.00 79.50 195 ASP A C 1
ATOM 1513 O O . ASP A 1 195 ? 10.369 -32.400 13.276 1.00 79.50 195 ASP A O 1
ATOM 1517 N N . HIS A 1 196 ? 8.588 -32.287 14.647 1.00 69.81 196 HIS A N 1
ATOM 1518 C CA . HIS A 1 196 ? 7.999 -31.143 13.963 1.00 69.81 196 HIS A CA 1
ATOM 1519 C C . HIS A 1 196 ? 8.933 -29.927 14.062 1.00 69.81 196 HIS A C 1
ATOM 1521 O O . HIS A 1 196 ? 9.373 -29.542 15.139 1.00 69.81 196 HIS A O 1
ATOM 1527 N N . GLY A 1 197 ? 9.273 -29.327 12.915 1.00 63.78 197 GLY A N 1
ATOM 1528 C CA . GLY A 1 197 ? 10.163 -28.162 12.863 1.00 63.78 197 GLY A CA 1
ATOM 1529 C C . GLY A 1 197 ? 11.648 -28.451 12.609 1.00 63.78 197 GLY A C 1
ATOM 1530 O O . GLY A 1 197 ? 12.446 -27.514 12.654 1.00 63.78 197 GLY A O 1
ATOM 1531 N N . ARG A 1 198 ? 12.050 -29.683 12.244 1.00 67.19 198 ARG A N 1
ATOM 1532 C CA . ARG A 1 198 ? 13.439 -29.981 11.808 1.00 67.19 198 ARG A CA 1
ATOM 1533 C C . ARG A 1 198 ? 13.953 -29.050 10.698 1.00 67.19 198 ARG A C 1
ATOM 1535 O O . ARG A 1 198 ? 15.127 -28.695 10.706 1.00 67.19 198 ARG A O 1
ATOM 1542 N N . LEU A 1 199 ? 13.086 -28.553 9.813 1.00 61.69 199 LEU A N 1
ATOM 1543 C CA . LEU A 1 199 ? 13.450 -27.529 8.818 1.00 61.69 199 LEU A CA 1
ATOM 1544 C C . LEU A 1 199 ? 13.907 -26.203 9.451 1.00 61.69 199 LEU A C 1
ATOM 1546 O O . LEU A 1 199 ? 14.799 -25.546 8.922 1.00 61.69 199 LEU A O 1
ATOM 1550 N N . GLY A 1 200 ? 13.372 -25.833 10.617 1.00 63.25 200 GLY A N 1
ATOM 1551 C CA . GLY A 1 200 ? 13.819 -24.659 11.368 1.00 63.25 200 GLY A CA 1
ATOM 1552 C C . GLY A 1 200 ? 15.280 -24.766 11.815 1.00 63.25 200 GLY A C 1
ATOM 1553 O O . GLY A 1 200 ? 15.995 -23.763 11.832 1.00 63.25 200 GLY A O 1
ATOM 1554 N N . SER A 1 201 ? 15.755 -25.984 12.104 1.00 72.31 201 SER A N 1
ATOM 1555 C CA . SER A 1 201 ? 17.166 -26.234 12.428 1.00 72.31 201 SER A CA 1
ATOM 1556 C C . SER A 1 201 ? 18.095 -26.031 11.229 1.00 72.31 201 SER A C 1
ATOM 1558 O O . SER A 1 201 ? 19.231 -25.619 11.427 1.00 72.31 201 SER A O 1
ATOM 1560 N N . LEU A 1 202 ? 17.598 -26.234 10.003 1.00 72.50 202 LEU A N 1
ATOM 1561 C CA . LEU A 1 202 ? 18.326 -26.004 8.753 1.00 72.50 202 LEU A CA 1
ATOM 1562 C C . LEU A 1 202 ? 18.295 -24.517 8.355 1.00 72.50 202 LEU A C 1
ATOM 1564 O O . LEU A 1 202 ? 19.284 -23.973 7.869 1.00 72.50 202 LEU A O 1
ATOM 1568 N N . LEU A 1 203 ? 17.194 -23.819 8.650 1.00 68.94 203 LEU A N 1
ATOM 1569 C CA . LEU A 1 203 ? 17.057 -22.381 8.404 1.00 68.94 203 LEU A CA 1
ATOM 1570 C C . LEU A 1 203 ? 17.905 -21.521 9.351 1.00 68.94 203 LEU A C 1
ATOM 1572 O O . LEU A 1 203 ? 18.433 -20.502 8.918 1.00 68.94 203 LEU A O 1
ATOM 1576 N N . ARG A 1 204 ? 18.084 -21.910 10.621 1.00 72.94 204 ARG A N 1
ATOM 1577 C CA . ARG A 1 204 ? 18.934 -21.161 11.574 1.00 72.94 204 ARG A CA 1
ATOM 1578 C C . ARG A 1 204 ? 20.366 -20.916 11.072 1.00 72.94 204 ARG A C 1
ATOM 1580 O O . ARG A 1 204 ? 20.784 -19.759 11.097 1.00 72.94 204 ARG A O 1
ATOM 1587 N N . PRO A 1 205 ? 21.134 -21.929 10.627 1.00 76.81 205 PRO A N 1
ATOM 1588 C CA . PRO A 1 205 ? 22.465 -21.709 10.082 1.00 76.81 205 P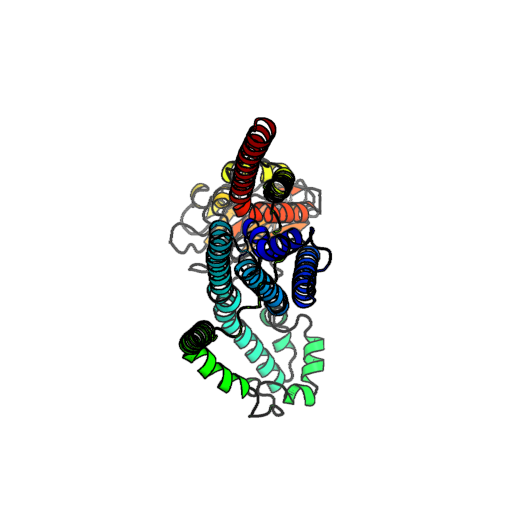RO A CA 1
ATOM 1589 C C . PRO A 1 205 ? 22.404 -20.926 8.769 1.00 76.81 205 PRO A C 1
ATOM 1591 O O . PRO A 1 205 ? 23.203 -20.014 8.610 1.00 76.81 205 PRO A O 1
ATOM 1594 N N . ILE A 1 206 ? 21.431 -21.171 7.881 1.00 73.06 206 ILE A N 1
ATOM 1595 C CA . ILE A 1 206 ? 21.276 -20.373 6.648 1.00 73.06 206 ILE A CA 1
ATOM 1596 C C . ILE A 1 206 ? 21.082 -18.886 6.965 1.00 73.06 206 ILE A C 1
ATOM 1598 O O . ILE A 1 206 ? 21.731 -18.045 6.355 1.00 73.06 206 ILE A O 1
ATOM 1602 N N . LEU A 1 207 ? 20.234 -18.547 7.940 1.00 71.56 207 LEU A N 1
ATOM 1603 C CA . LEU A 1 207 ? 20.010 -17.161 8.358 1.00 71.56 207 LEU A CA 1
ATOM 1604 C C . LEU A 1 207 ? 21.247 -16.570 9.043 1.00 71.56 207 LEU A C 1
ATOM 1606 O O . LEU A 1 207 ? 21.618 -15.433 8.762 1.00 71.56 207 LEU A O 1
ATOM 1610 N N . ARG A 1 208 ? 21.922 -17.348 9.898 1.00 80.44 208 ARG A N 1
ATOM 1611 C CA . ARG A 1 208 ? 23.154 -16.930 10.586 1.00 80.44 208 ARG A CA 1
ATOM 1612 C C . ARG A 1 208 ? 24.305 -16.673 9.611 1.00 80.44 208 ARG A C 1
ATOM 1614 O O . ARG A 1 208 ? 25.062 -15.728 9.802 1.00 80.44 208 ARG A O 1
ATOM 1621 N N . PHE A 1 209 ? 24.431 -17.502 8.579 1.00 82.56 209 PHE A N 1
ATOM 1622 C CA . PHE A 1 209 ? 25.479 -17.417 7.563 1.00 82.56 209 PHE A CA 1
ATOM 1623 C C . PHE A 1 209 ? 25.020 -16.704 6.290 1.00 82.56 209 PHE A C 1
ATOM 1625 O O . PHE A 1 209 ? 25.781 -16.653 5.332 1.00 82.56 209 PHE A O 1
ATOM 1632 N N . GLY A 1 210 ? 23.816 -16.127 6.265 1.00 73.88 210 GLY A N 1
ATOM 1633 C CA . GLY A 1 210 ? 23.210 -15.522 5.076 1.00 73.88 210 GLY A CA 1
ATOM 1634 C C . GLY A 1 210 ? 24.124 -14.534 4.340 1.00 73.88 210 GLY A C 1
ATOM 1635 O O . GLY A 1 210 ? 24.317 -14.696 3.135 1.00 73.88 210 GLY A O 1
ATOM 1636 N N . PRO A 1 211 ? 24.767 -13.569 5.030 1.00 77.56 211 PRO A N 1
ATOM 1637 C CA . PRO A 1 211 ? 25.742 -12.675 4.401 1.00 77.56 211 PRO A CA 1
ATOM 1638 C C . PRO A 1 211 ? 26.938 -13.419 3.792 1.00 77.56 211 PRO A C 1
ATOM 1640 O O . PRO A 1 211 ? 27.380 -13.083 2.697 1.00 77.56 211 PRO A O 1
ATOM 1643 N N . GLY A 1 212 ? 27.429 -14.463 4.466 1.00 75.00 212 GLY A N 1
ATOM 1644 C CA . GLY A 1 212 ? 28.505 -15.320 3.965 1.00 75.00 212 GLY A CA 1
ATOM 1645 C C . GLY A 1 212 ? 28.080 -16.139 2.747 1.00 75.00 212 GLY A C 1
ATOM 1646 O O . GLY A 1 212 ? 28.812 -16.195 1.768 1.00 75.00 212 GLY A O 1
ATOM 1647 N N . LEU A 1 213 ? 26.870 -16.704 2.752 1.00 73.12 213 LEU A N 1
ATOM 1648 C CA . LEU A 1 213 ? 26.297 -17.420 1.609 1.00 73.12 213 LEU A CA 1
ATOM 1649 C C . LEU A 1 213 ? 26.091 -16.492 0.406 1.00 73.12 213 LEU A C 1
ATOM 1651 O O . LEU A 1 213 ? 26.362 -16.899 -0.722 1.00 73.12 213 LEU A O 1
ATOM 1655 N N . LEU A 1 214 ? 25.674 -15.240 0.628 1.00 71.56 214 LEU A N 1
ATOM 1656 C CA . LEU A 1 214 ? 25.592 -14.216 -0.419 1.00 71.56 214 LEU A CA 1
ATOM 1657 C C . LEU A 1 214 ? 26.972 -13.865 -0.976 1.00 71.56 214 LEU A C 1
ATOM 1659 O O . LEU A 1 214 ? 27.137 -13.832 -2.192 1.00 71.56 214 LEU A O 1
ATOM 1663 N N . ALA A 1 215 ? 27.964 -13.650 -0.109 1.00 72.25 215 ALA A N 1
ATOM 1664 C CA . ALA A 1 215 ? 29.339 -13.383 -0.522 1.00 72.25 215 ALA A CA 1
ATOM 1665 C C . ALA A 1 215 ? 29.930 -14.554 -1.322 1.00 72.25 215 ALA A C 1
ATOM 1667 O O . ALA A 1 215 ? 30.508 -14.333 -2.381 1.00 72.25 215 ALA A O 1
ATOM 1668 N N . VAL A 1 216 ? 29.717 -15.796 -0.876 1.00 74.94 216 VAL A N 1
ATOM 1669 C CA . VAL A 1 216 ? 30.137 -17.012 -1.590 1.00 74.94 216 VAL A CA 1
ATOM 1670 C C . VAL A 1 216 ? 29.408 -17.145 -2.924 1.00 74.94 216 VAL A C 1
ATOM 1672 O O . VAL A 1 216 ? 30.045 -17.440 -3.926 1.00 74.94 216 VAL A O 1
ATOM 1675 N N . SER A 1 217 ? 28.103 -16.878 -2.977 1.00 65.69 217 SER A N 1
ATOM 1676 C CA . SER A 1 217 ? 27.327 -16.927 -4.225 1.00 65.69 217 SER A CA 1
ATOM 1677 C C . SER A 1 217 ? 27.786 -15.857 -5.218 1.00 65.69 217 SER A C 1
ATOM 1679 O O . SER A 1 217 ? 27.933 -16.142 -6.402 1.00 65.69 217 SER A O 1
ATOM 1681 N N . ALA A 1 218 ? 28.065 -14.639 -4.745 1.00 69.12 218 ALA A N 1
ATOM 1682 C CA . ALA A 1 218 ? 28.606 -13.555 -5.559 1.00 69.12 218 ALA A CA 1
ATOM 1683 C C . ALA A 1 218 ? 30.035 -13.858 -6.032 1.00 69.12 218 ALA A C 1
ATOM 1685 O O . ALA A 1 218 ? 30.355 -13.610 -7.192 1.00 69.12 218 ALA A O 1
ATOM 1686 N N . ALA A 1 219 ? 30.874 -14.439 -5.169 1.00 72.38 219 ALA A N 1
ATOM 1687 C CA . ALA A 1 219 ? 32.220 -14.876 -5.518 1.00 72.38 219 ALA A CA 1
ATOM 1688 C C . ALA A 1 219 ? 32.184 -16.013 -6.542 1.00 72.38 219 ALA A C 1
ATOM 1690 O O . ALA A 1 219 ? 32.879 -15.929 -7.543 1.00 72.38 219 ALA A O 1
ATOM 1691 N N . LEU A 1 220 ? 31.332 -17.026 -6.358 1.00 68.56 220 LEU A N 1
ATOM 1692 C CA . LEU A 1 220 ? 31.121 -18.105 -7.325 1.00 68.56 220 LEU A CA 1
ATOM 1693 C C . LEU A 1 220 ? 30.587 -17.571 -8.652 1.00 68.56 220 LEU A C 1
ATOM 1695 O O . LEU A 1 220 ? 31.049 -18.003 -9.699 1.00 68.56 220 LEU A O 1
ATOM 1699 N N . LEU A 1 221 ? 29.665 -16.607 -8.635 1.00 66.25 221 LEU A N 1
ATOM 1700 C CA . LEU A 1 221 ? 29.178 -15.958 -9.850 1.00 66.25 221 LEU A CA 1
ATOM 1701 C C . LEU A 1 221 ? 30.293 -15.162 -10.543 1.00 66.25 221 LEU A C 1
ATOM 1703 O O . LEU A 1 221 ? 30.450 -15.269 -11.754 1.00 66.25 221 LEU A O 1
ATOM 1707 N N . GLY A 1 222 ? 31.092 -14.405 -9.788 1.00 66.12 222 GLY A N 1
ATOM 1708 C CA . GLY A 1 222 ? 32.257 -13.683 -10.299 1.00 66.12 222 GLY A CA 1
ATOM 1709 C C . GLY A 1 222 ? 33.300 -14.633 -10.883 1.00 66.12 222 GLY A C 1
ATOM 1710 O O . GLY A 1 222 ? 33.765 -14.425 -11.997 1.00 66.12 222 GLY A O 1
ATOM 1711 N N . VAL A 1 223 ? 33.587 -15.731 -10.189 1.00 70.50 223 VAL A N 1
ATOM 1712 C CA . VAL A 1 223 ? 34.446 -16.819 -10.654 1.00 70.50 223 VAL A CA 1
ATOM 1713 C C . VAL A 1 223 ? 33.857 -17.470 -11.902 1.00 70.50 223 VAL A C 1
ATOM 1715 O O . VAL A 1 223 ? 34.597 -17.667 -12.843 1.00 70.50 223 VAL A O 1
ATOM 1718 N N . LEU A 1 224 ? 32.552 -17.723 -12.005 1.00 64.81 224 LEU A N 1
ATOM 1719 C CA . LEU A 1 224 ? 31.920 -18.244 -13.228 1.00 64.81 224 LEU A CA 1
ATOM 1720 C C . LEU A 1 224 ? 31.960 -17.247 -14.396 1.00 64.81 224 LEU A C 1
ATOM 1722 O O . LEU A 1 224 ? 32.032 -17.660 -15.550 1.00 64.81 224 LEU A O 1
ATOM 1726 N N . VAL A 1 225 ? 31.920 -15.941 -14.118 1.00 63.75 225 VAL A N 1
ATOM 1727 C CA . VAL A 1 225 ? 32.088 -14.879 -15.123 1.00 63.75 225 VAL A CA 1
ATOM 1728 C C . VAL A 1 225 ? 33.542 -14.797 -15.598 1.00 63.75 225 VAL A C 1
ATOM 1730 O O . VAL A 1 225 ? 33.765 -14.639 -16.795 1.00 63.75 225 VAL A O 1
ATOM 1733 N N . LEU A 1 226 ? 34.511 -14.936 -14.687 1.00 62.03 226 LEU A N 1
ATOM 1734 C CA . LEU A 1 226 ? 35.953 -14.867 -14.962 1.00 62.03 226 LEU A CA 1
ATOM 1735 C C . LEU A 1 226 ? 36.514 -16.166 -15.561 1.00 62.03 226 LEU A C 1
ATOM 1737 O O . LEU A 1 226 ? 37.334 -16.120 -16.470 1.00 62.03 226 LEU A O 1
ATOM 1741 N N . LEU A 1 227 ? 36.059 -17.318 -15.064 1.00 58.78 227 LEU A N 1
ATOM 1742 C CA . LEU A 1 227 ? 36.369 -18.662 -15.557 1.00 58.78 227 LEU A CA 1
ATOM 1743 C C . LEU A 1 227 ? 35.527 -19.040 -16.759 1.00 58.78 227 LEU A C 1
ATOM 1745 O O . LEU A 1 227 ? 35.717 -20.136 -17.281 1.00 58.78 227 LEU A O 1
ATOM 1749 N N . ARG A 1 228 ? 34.609 -18.174 -17.210 1.00 50.88 228 ARG A N 1
ATOM 1750 C CA . ARG A 1 228 ? 34.041 -18.317 -18.540 1.00 50.88 228 ARG A CA 1
ATOM 1751 C C . ARG A 1 228 ? 35.250 -18.298 -19.465 1.00 50.88 228 ARG A C 1
ATOM 1753 O O . ARG A 1 228 ? 35.864 -17.238 -19.605 1.00 50.88 228 ARG A O 1
ATOM 1760 N N . PRO A 1 229 ? 35.643 -19.438 -20.060 1.00 45.00 229 PRO A N 1
ATOM 1761 C CA . PRO A 1 229 ? 36.764 -19.408 -20.968 1.00 45.00 229 PRO A CA 1
ATOM 1762 C C . PRO A 1 229 ? 36.369 -18.435 -22.078 1.00 45.00 229 PRO A C 1
ATOM 1764 O O . PRO A 1 229 ? 35.188 -18.090 -22.242 1.00 45.00 229 PRO A O 1
ATOM 1767 N N . ALA A 1 230 ? 37.310 -18.066 -22.927 1.00 48.38 230 ALA A N 1
ATOM 1768 C CA . ALA A 1 230 ? 36.972 -17.719 -24.299 1.00 48.38 230 ALA A CA 1
ATOM 1769 C C . ALA A 1 230 ? 36.327 -18.944 -25.005 1.00 48.38 230 ALA A C 1
ATOM 1771 O O . ALA A 1 230 ? 36.806 -19.394 -26.038 1.00 48.38 230 ALA A O 1
ATOM 1772 N N . MET A 1 231 ? 35.284 -19.545 -24.405 1.00 43.69 231 MET A N 1
ATOM 1773 C CA . MET A 1 231 ? 34.406 -20.578 -24.912 1.00 43.69 231 MET A CA 1
ATOM 1774 C C . MET A 1 231 ? 33.744 -19.943 -26.104 1.00 43.69 231 MET A C 1
ATOM 1776 O O . MET A 1 231 ? 32.729 -19.252 -25.993 1.00 43.69 231 MET A O 1
ATOM 1780 N N . THR A 1 232 ? 34.444 -20.176 -27.207 1.00 44.56 232 THR A N 1
ATOM 1781 C CA . THR A 1 232 ? 34.098 -19.903 -28.578 1.00 44.56 232 THR A CA 1
ATOM 1782 C C . THR A 1 232 ? 33.745 -18.443 -28.774 1.00 44.56 232 THR A C 1
ATOM 1784 O O . THR A 1 232 ? 32.647 -18.012 -28.431 1.00 44.56 232 THR A O 1
ATOM 1787 N N . SER A 1 233 ? 34.643 -17.690 -29.417 1.00 40.81 233 SER A N 1
ATOM 1788 C CA . SER A 1 233 ? 34.187 -16.728 -30.419 1.00 40.81 233 SER A CA 1
ATOM 1789 C C . SER A 1 233 ? 32.999 -17.390 -31.118 1.00 40.81 233 SER A C 1
ATOM 1791 O O . SER A 1 233 ? 33.220 -18.405 -31.784 1.00 40.81 233 SER A O 1
ATOM 1793 N N . PRO A 1 234 ? 31.743 -16.943 -30.915 1.00 47.31 234 PRO A N 1
ATOM 1794 C CA . PRO A 1 234 ? 30.722 -17.317 -31.863 1.00 47.31 234 PRO A CA 1
ATOM 1795 C C . PRO A 1 234 ? 31.305 -16.782 -33.160 1.00 47.31 234 PRO A C 1
ATOM 1797 O O . PRO A 1 234 ? 31.490 -15.566 -33.271 1.00 47.31 234 PRO A O 1
ATOM 1800 N N . GLY A 1 235 ? 31.755 -17.685 -34.045 1.00 46.50 235 GLY A N 1
ATOM 1801 C CA . GLY A 1 235 ? 32.257 -17.301 -35.361 1.00 46.50 235 GLY A CA 1
ATOM 1802 C C . GLY A 1 235 ? 31.290 -16.248 -35.868 1.00 46.50 235 GLY A C 1
ATOM 1803 O O . GLY A 1 235 ? 30.094 -16.471 -35.672 1.00 46.50 235 GLY A O 1
ATOM 1804 N N . PRO A 1 236 ? 31.785 -15.072 -36.296 1.00 44.81 236 PRO A N 1
ATOM 1805 C CA . PRO A 1 236 ? 31.009 -13.848 -36.342 1.00 44.81 236 PRO A CA 1
ATOM 1806 C C . PRO A 1 236 ? 29.695 -14.164 -37.024 1.00 44.81 236 PRO A C 1
ATOM 1808 O O . PRO A 1 236 ? 29.623 -14.287 -38.244 1.00 44.81 236 PRO A O 1
ATOM 1811 N N . VAL A 1 237 ? 28.645 -14.335 -36.219 1.00 47.62 237 VAL A N 1
ATOM 1812 C CA . VAL A 1 237 ? 27.303 -14.238 -36.734 1.00 47.62 237 VAL A CA 1
ATOM 1813 C C . VAL A 1 237 ? 27.244 -12.752 -36.983 1.00 47.62 237 VAL A C 1
ATOM 1815 O O . VAL A 1 237 ? 26.968 -11.963 -36.078 1.00 47.62 237 VAL A O 1
ATOM 1818 N N . LEU A 1 238 ? 27.656 -12.379 -38.195 1.00 43.12 238 LEU A N 1
ATOM 1819 C CA . LEU A 1 238 ? 27.297 -11.150 -38.863 1.00 43.12 238 LEU A CA 1
ATOM 1820 C C . LEU A 1 238 ? 25.774 -11.198 -38.919 1.00 43.12 238 LEU A C 1
ATOM 1822 O O . LEU A 1 238 ? 25.164 -11.515 -39.935 1.00 43.12 238 LEU A O 1
ATOM 1826 N N . LEU A 1 239 ? 25.150 -10.968 -37.763 1.00 46.97 239 LEU A N 1
ATOM 1827 C CA . LEU A 1 239 ? 23.808 -10.459 -37.705 1.00 46.97 239 LEU A CA 1
ATOM 1828 C C . LEU A 1 239 ? 23.894 -9.229 -38.603 1.00 46.97 239 LEU A C 1
ATOM 1830 O O . LEU A 1 239 ? 24.766 -8.391 -38.337 1.00 46.97 239 LEU A O 1
ATOM 1834 N N . PRO A 1 240 ? 23.097 -9.170 -39.690 1.00 45.78 240 PRO A N 1
ATOM 1835 C CA . PRO A 1 240 ? 23.025 -7.991 -40.537 1.00 45.78 240 PRO A CA 1
ATOM 1836 C C . PRO A 1 240 ? 22.956 -6.828 -39.578 1.00 45.78 240 PRO A C 1
ATOM 1838 O O . PRO A 1 240 ? 22.092 -6.875 -38.695 1.00 45.78 240 PRO A O 1
ATOM 1841 N N . GLY A 1 241 ? 23.954 -5.936 -39.643 1.00 45.47 241 GLY A N 1
ATOM 1842 C CA . GLY A 1 241 ? 24.115 -4.860 -38.681 1.00 45.47 241 GLY A CA 1
ATOM 1843 C C . GLY A 1 241 ? 22.742 -4.261 -38.507 1.00 45.47 241 GLY A C 1
ATOM 1844 O O . GLY A 1 241 ? 22.197 -3.703 -39.455 1.00 45.47 241 GLY A O 1
ATOM 1845 N N . SER A 1 242 ? 22.108 -4.534 -37.364 1.00 47.41 242 SER A N 1
ATOM 1846 C CA . SER A 1 242 ? 20.831 -3.923 -37.088 1.00 47.41 242 SER A CA 1
ATOM 1847 C C . SER A 1 242 ? 21.257 -2.501 -36.849 1.00 47.41 242 SER A C 1
ATOM 1849 O O . SER A 1 242 ? 21.740 -2.180 -35.759 1.00 47.41 242 SER A O 1
ATOM 1851 N N . ASP A 1 243 ? 21.209 -1.710 -37.919 1.00 52.72 243 ASP A N 1
ATOM 1852 C CA . ASP A 1 243 ? 21.195 -0.272 -37.876 1.00 52.72 243 ASP A CA 1
ATOM 1853 C C . ASP A 1 243 ? 20.050 0.010 -36.941 1.00 52.72 243 ASP A C 1
ATOM 1855 O O . ASP A 1 243 ? 18.875 0.019 -37.311 1.00 52.72 243 ASP A O 1
ATOM 1859 N N . TRP A 1 244 ? 20.386 0.087 -35.662 1.00 51.62 244 TRP A N 1
ATOM 1860 C CA . TRP A 1 244 ? 19.455 0.450 -34.643 1.00 51.62 244 TRP A CA 1
ATOM 1861 C C . TRP A 1 244 ? 19.303 1.936 -34.872 1.00 51.62 244 TRP A C 1
ATOM 1863 O O . TRP A 1 244 ? 20.018 2.772 -34.319 1.00 51.62 244 TRP A O 1
ATOM 1873 N N . THR A 1 245 ? 18.488 2.233 -35.882 1.00 63.81 245 THR A N 1
ATOM 1874 C CA . THR A 1 245 ? 18.378 3.554 -36.445 1.00 63.81 245 THR A CA 1
ATOM 1875 C C . THR A 1 245 ? 17.915 4.427 -35.304 1.00 63.81 245 THR A C 1
ATOM 1877 O O . THR A 1 245 ? 17.074 4.034 -34.489 1.00 63.81 245 THR A O 1
ATOM 1880 N N . SER A 1 246 ? 18.434 5.641 -35.257 1.00 63.91 246 SER A N 1
ATOM 1881 C CA . SER A 1 246 ? 17.971 6.680 -34.344 1.00 63.91 246 SER A CA 1
ATOM 1882 C C . SER A 1 246 ? 16.433 6.794 -34.309 1.00 63.91 246 SER A C 1
ATOM 1884 O O . SER A 1 246 ? 15.890 7.147 -33.268 1.00 63.91 246 SER A O 1
ATOM 1886 N N . ARG A 1 247 ? 15.728 6.356 -35.368 1.00 68.50 247 ARG A N 1
ATOM 1887 C CA . ARG A 1 247 ? 14.268 6.136 -35.424 1.00 68.50 247 ARG A CA 1
ATOM 1888 C C . ARG A 1 247 ? 13.693 5.204 -34.349 1.00 68.50 247 ARG A C 1
ATOM 1890 O O . ARG A 1 247 ? 12.683 5.552 -33.756 1.00 68.50 247 ARG A O 1
ATOM 1897 N N . HIS A 1 248 ? 14.291 4.045 -34.074 1.00 67.62 248 HIS A N 1
ATOM 1898 C CA . HIS A 1 248 ? 13.741 3.092 -33.098 1.00 67.62 248 HIS A CA 1
ATOM 1899 C C . HIS A 1 248 ? 13.927 3.596 -31.665 1.00 67.62 248 HIS A C 1
ATOM 1901 O O . HIS A 1 248 ? 12.998 3.551 -30.861 1.00 67.62 248 HIS A O 1
ATOM 1907 N N . ALA A 1 249 ? 15.110 4.141 -31.363 1.00 67.56 249 ALA A N 1
ATOM 1908 C CA . ALA A 1 249 ? 15.362 4.813 -30.092 1.00 67.56 249 ALA A CA 1
ATOM 1909 C C . ALA A 1 249 ? 14.420 6.017 -29.900 1.00 67.56 249 ALA A C 1
ATOM 1911 O O . ALA A 1 249 ? 13.888 6.217 -28.808 1.00 67.56 249 ALA A O 1
ATOM 1912 N N . LEU A 1 250 ? 14.162 6.781 -30.967 1.00 73.88 250 LEU A N 1
ATOM 1913 C CA . LEU A 1 250 ? 13.206 7.886 -30.964 1.00 73.88 250 LEU A CA 1
ATOM 1914 C C . LEU A 1 250 ? 11.780 7.404 -30.682 1.00 73.88 250 LEU A C 1
ATOM 1916 O O . LEU A 1 250 ? 11.166 7.895 -29.740 1.00 73.88 250 LEU A O 1
ATOM 1920 N N . LEU A 1 251 ? 11.281 6.424 -31.443 1.00 75.38 251 LEU A N 1
ATOM 1921 C CA . LEU A 1 251 ? 9.936 5.863 -31.276 1.00 75.38 251 LEU A CA 1
ATOM 1922 C C . LEU A 1 251 ? 9.730 5.357 -29.849 1.00 75.38 251 LEU A C 1
ATOM 1924 O O . LEU A 1 251 ? 8.679 5.568 -29.252 1.00 75.38 251 LEU A O 1
ATOM 1928 N N . LEU A 1 252 ? 10.758 4.742 -29.275 1.00 67.38 252 LEU A N 1
ATOM 1929 C CA . LEU A 1 252 ? 10.694 4.240 -27.917 1.00 67.38 252 LEU A CA 1
ATOM 1930 C C . LEU A 1 252 ? 10.610 5.302 -26.859 1.00 67.38 252 LEU A C 1
ATOM 1932 O O . LEU A 1 252 ? 9.786 5.225 -25.951 1.00 67.38 252 LEU A O 1
ATOM 1936 N N . THR A 1 253 ? 11.489 6.282 -26.986 1.00 72.56 253 THR A N 1
ATOM 1937 C CA . THR A 1 253 ? 11.520 7.393 -26.057 1.00 72.56 253 THR A CA 1
ATOM 1938 C C . THR A 1 253 ? 10.218 8.189 -26.177 1.00 72.56 253 THR A C 1
ATOM 1940 O O . THR A 1 253 ? 9.681 8.616 -25.161 1.00 72.56 253 THR A O 1
ATOM 1943 N N . ALA A 1 254 ? 9.648 8.297 -27.384 1.00 74.50 254 ALA A N 1
ATOM 1944 C CA . ALA A 1 254 ? 8.335 8.884 -27.631 1.00 74.50 254 ALA A CA 1
ATOM 1945 C C . ALA A 1 254 ? 7.197 8.075 -26.991 1.00 74.50 254 ALA A C 1
ATOM 1947 O O . ALA A 1 254 ? 6.370 8.656 -26.296 1.00 74.50 254 ALA A O 1
ATOM 1948 N N . CYS A 1 255 ? 7.164 6.750 -27.165 1.00 75.44 255 CYS A N 1
ATOM 1949 C CA . CYS A 1 255 ? 6.140 5.893 -26.559 1.00 75.44 255 CYS A CA 1
ATOM 1950 C C . CYS A 1 255 ? 6.219 5.924 -25.029 1.00 75.44 255 CYS A C 1
ATOM 1952 O O . CYS A 1 255 ? 5.201 6.080 -24.361 1.00 75.44 255 CYS A O 1
ATOM 1954 N N . ALA A 1 256 ? 7.427 5.829 -24.467 1.00 71.19 256 ALA A N 1
ATOM 1955 C CA . ALA A 1 256 ? 7.642 5.923 -23.029 1.00 71.19 256 ALA A CA 1
ATOM 1956 C C . ALA A 1 256 ? 7.238 7.303 -22.487 1.00 71.19 256 ALA A C 1
ATOM 1958 O O . ALA A 1 256 ? 6.575 7.375 -21.454 1.00 71.19 256 ALA A O 1
ATOM 1959 N N . ALA A 1 257 ? 7.581 8.387 -23.194 1.00 74.19 257 ALA A N 1
ATOM 1960 C CA . ALA A 1 257 ? 7.134 9.734 -22.849 1.00 74.19 257 ALA A CA 1
ATOM 1961 C C . ALA A 1 257 ? 5.604 9.842 -22.903 1.00 74.19 257 ALA A C 1
ATOM 1963 O O . ALA A 1 257 ? 5.005 10.333 -21.955 1.00 74.19 257 ALA A O 1
ATOM 1964 N N . GLY A 1 258 ? 4.968 9.339 -23.965 1.00 78.06 258 GLY A N 1
ATOM 1965 C CA . GLY A 1 258 ? 3.515 9.350 -24.133 1.00 78.06 258 GLY A CA 1
ATOM 1966 C C . GLY A 1 258 ? 2.787 8.582 -23.032 1.00 78.06 258 GLY A C 1
ATOM 1967 O O . GLY A 1 258 ? 1.821 9.092 -22.478 1.00 78.06 258 GLY A O 1
ATOM 1968 N N . LEU A 1 259 ? 3.284 7.403 -22.647 1.00 75.69 259 LEU A N 1
ATOM 1969 C CA . LEU A 1 259 ? 2.734 6.632 -21.527 1.00 75.69 259 LEU A CA 1
ATOM 1970 C C . LEU A 1 259 ? 2.931 7.342 -20.184 1.00 75.69 259 LEU A C 1
ATOM 1972 O O . LEU A 1 259 ? 2.009 7.366 -19.372 1.00 75.69 259 LEU A O 1
ATOM 1976 N N . ALA A 1 260 ? 4.102 7.941 -19.951 1.00 74.06 260 ALA A N 1
ATOM 1977 C CA . ALA A 1 260 ? 4.357 8.718 -18.740 1.00 74.06 260 ALA A CA 1
ATOM 1978 C C . ALA A 1 260 ? 3.433 9.946 -18.655 1.00 74.06 260 ALA A C 1
ATOM 1980 O O . ALA A 1 260 ? 2.880 10.218 -17.592 1.00 74.06 260 ALA A O 1
ATOM 1981 N N . TRP A 1 261 ? 3.209 10.639 -19.776 1.00 84.00 261 TRP A N 1
ATOM 1982 C CA . TRP A 1 261 ? 2.260 11.747 -19.874 1.00 84.00 261 TRP A CA 1
ATOM 1983 C C . TRP A 1 261 ? 0.814 11.298 -19.698 1.00 84.00 261 TRP A C 1
ATOM 1985 O O . TRP A 1 261 ? 0.094 11.930 -18.941 1.00 84.00 261 TRP A O 1
ATOM 1995 N N . ALA A 1 262 ? 0.387 10.206 -20.331 1.00 75.38 262 ALA A N 1
ATOM 1996 C CA . ALA A 1 262 ? -0.962 9.672 -20.162 1.00 75.38 262 ALA A CA 1
ATOM 1997 C C . ALA A 1 262 ? -1.230 9.280 -18.702 1.00 75.38 262 ALA A C 1
ATOM 1999 O O . ALA A 1 262 ? -2.281 9.605 -18.162 1.00 75.38 262 ALA A O 1
ATOM 2000 N N . ALA A 1 263 ? -0.256 8.645 -18.041 1.00 74.81 263 ALA A N 1
ATOM 2001 C CA . ALA A 1 263 ? -0.348 8.311 -16.624 1.00 74.81 263 ALA A CA 1
ATOM 2002 C C . ALA A 1 263 ? -0.393 9.560 -15.730 1.00 74.81 263 ALA A C 1
ATOM 2004 O O . ALA A 1 263 ? -1.149 9.579 -14.764 1.00 74.81 263 ALA A O 1
ATOM 2005 N N . LEU A 1 264 ? 0.391 10.598 -16.049 1.00 77.94 264 LEU A N 1
ATOM 2006 C CA . LEU A 1 264 ? 0.364 11.867 -15.323 1.00 77.94 264 LEU A CA 1
ATOM 2007 C C . LEU A 1 264 ? -0.984 12.579 -15.507 1.00 77.94 264 LEU A C 1
ATOM 2009 O O . LEU A 1 264 ? -1.602 12.960 -14.525 1.00 77.94 264 LEU A O 1
ATOM 2013 N N . LEU A 1 265 ? -1.454 12.716 -16.750 1.00 81.75 265 LEU A N 1
ATOM 2014 C CA . LEU A 1 265 ? -2.677 13.437 -17.125 1.00 81.75 265 LEU A CA 1
ATOM 2015 C C . LEU A 1 265 ? -3.971 12.723 -16.722 1.00 81.75 265 LEU A C 1
ATOM 2017 O O . LEU A 1 265 ? -5.015 13.363 -16.678 1.00 81.75 265 LEU A O 1
ATOM 2021 N N . ALA A 1 266 ? -3.917 11.422 -16.430 1.00 76.75 266 ALA A N 1
ATOM 2022 C CA . ALA A 1 266 ? -5.044 10.688 -15.862 1.00 76.75 266 ALA A CA 1
ATOM 2023 C C . ALA A 1 266 ? -5.325 11.063 -14.392 1.00 76.75 266 ALA A C 1
ATOM 2025 O O . ALA A 1 266 ? -6.358 10.667 -13.857 1.00 76.75 266 ALA A O 1
ATOM 2026 N N . TRP A 1 267 ? -4.425 11.807 -13.735 1.00 75.69 267 TRP A N 1
ATOM 2027 C CA . TRP A 1 267 ? -4.652 12.339 -12.391 1.00 75.69 267 TRP A CA 1
ATOM 2028 C C . TRP A 1 267 ? -5.625 13.522 -12.426 1.00 75.69 267 TRP A C 1
ATOM 2030 O O . TRP A 1 267 ? -5.582 14.329 -13.348 1.00 75.69 267 TRP A O 1
ATOM 2040 N N . GLU A 1 268 ? -6.443 13.694 -11.384 1.00 72.00 268 GLU A N 1
ATOM 2041 C CA . GLU A 1 268 ? -7.405 14.807 -11.296 1.00 72.00 268 GLU A CA 1
ATOM 2042 C C . GLU A 1 268 ? -6.722 16.193 -11.323 1.00 72.00 268 GLU A C 1
ATOM 2044 O O . GLU A 1 268 ? -7.278 17.169 -11.824 1.00 72.00 268 GLU A O 1
ATOM 2049 N N . ARG A 1 269 ? -5.485 16.289 -10.809 1.00 78.88 269 ARG A N 1
ATOM 2050 C CA . ARG A 1 269 ? -4.685 17.527 -10.736 1.00 78.88 269 ARG A CA 1
ATOM 2051 C C . ARG A 1 269 ? -3.225 17.274 -11.142 1.00 78.88 269 ARG A C 1
ATOM 2053 O O . ARG A 1 269 ? -2.326 17.374 -10.304 1.00 78.88 269 ARG A O 1
ATOM 2060 N N . PRO A 1 270 ? -2.960 17.013 -12.434 1.00 80.06 270 PRO A N 1
ATOM 2061 C CA . PRO A 1 270 ? -1.693 16.457 -12.926 1.00 80.06 270 PRO A CA 1
ATOM 2062 C C . PRO A 1 270 ? -0.478 17.392 -12.778 1.00 80.06 270 PRO A C 1
ATOM 2064 O O . PRO A 1 270 ? 0.666 16.996 -12.995 1.00 80.06 270 PRO A O 1
ATOM 2067 N N . PHE A 1 271 ? -0.710 18.657 -12.420 1.00 85.75 271 PHE A N 1
ATOM 2068 C CA . PHE A 1 271 ? 0.327 19.682 -12.285 1.00 85.75 271 PHE A CA 1
ATOM 2069 C C . PHE A 1 271 ? 0.379 20.329 -10.901 1.00 85.75 271 PHE A C 1
ATOM 2071 O O . PHE A 1 271 ? 1.210 21.209 -10.671 1.00 85.75 271 PHE A O 1
ATOM 2078 N N . ASP A 1 272 ? -0.472 19.904 -9.964 1.00 83.75 272 ASP A N 1
ATOM 2079 C CA . ASP A 1 272 ? -0.335 20.338 -8.581 1.00 83.75 272 ASP A CA 1
ATOM 2080 C C . ASP A 1 272 ? 0.660 19.416 -7.878 1.00 83.75 272 ASP A C 1
ATOM 2082 O O . ASP A 1 272 ? 0.357 18.273 -7.546 1.00 83.75 272 ASP A O 1
ATOM 2086 N N . PHE A 1 273 ? 1.883 19.900 -7.672 1.00 82.69 273 PHE A N 1
ATOM 2087 C CA . PHE A 1 273 ? 2.945 19.152 -6.998 1.00 82.69 273 PHE A CA 1
ATOM 2088 C C . PHE A 1 273 ? 3.046 19.461 -5.504 1.00 82.69 273 PHE A C 1
ATOM 2090 O O . PHE A 1 273 ? 3.918 18.897 -4.847 1.00 82.69 273 PHE A O 1
ATOM 2097 N N . ARG A 1 274 ? 2.190 20.332 -4.948 1.00 84.44 274 ARG A N 1
ATOM 2098 C CA . ARG A 1 274 ? 2.244 20.738 -3.538 1.00 84.44 274 ARG A CA 1
ATOM 2099 C C . ARG A 1 274 ? 1.234 19.914 -2.733 1.00 84.44 274 ARG A C 1
ATOM 2101 O O . ARG A 1 274 ? 0.058 20.266 -2.737 1.00 84.44 274 ARG A O 1
ATOM 2108 N N . PRO A 1 275 ? 1.655 18.896 -1.954 1.00 74.44 275 PRO A N 1
ATOM 2109 C CA . PRO A 1 275 ? 0.705 18.048 -1.227 1.00 74.44 275 PRO A CA 1
ATOM 2110 C C . PRO A 1 275 ? -0.222 18.857 -0.313 1.00 74.44 275 PRO A C 1
ATOM 2112 O O . PRO A 1 275 ? -1.427 18.651 -0.284 1.00 74.44 275 PRO A O 1
ATOM 2115 N N . ARG A 1 276 ? 0.319 19.885 0.357 1.00 77.19 276 ARG A N 1
ATOM 2116 C CA . ARG A 1 276 ? -0.461 20.784 1.226 1.00 77.19 276 ARG A CA 1
ATOM 2117 C C . ARG A 1 276 ? -1.590 21.540 0.515 1.00 77.19 276 ARG A C 1
ATOM 2119 O O . ARG A 1 276 ? -2.554 21.891 1.181 1.00 77.19 276 ARG A O 1
ATOM 2126 N N . ALA A 1 277 ? -1.465 21.829 -0.781 1.00 80.25 277 ALA A N 1
ATOM 2127 C CA . ALA A 1 277 ? -2.480 22.571 -1.531 1.00 80.25 277 ALA A CA 1
ATOM 2128 C C . ALA A 1 277 ? -3.613 21.664 -2.042 1.00 80.25 277 ALA A C 1
ATOM 2130 O O . ALA A 1 277 ? -4.739 22.131 -2.220 1.00 80.25 277 ALA A O 1
ATOM 2131 N N . ARG A 1 278 ? -3.335 20.366 -2.222 1.00 81.50 278 ARG A N 1
ATOM 2132 C CA . ARG A 1 278 ? -4.309 19.375 -2.693 1.00 81.50 278 ARG A CA 1
ATOM 2133 C C . ARG A 1 278 ? -5.255 18.914 -1.598 1.00 81.50 278 ARG A C 1
ATOM 2135 O O . ARG A 1 278 ? -6.457 18.851 -1.843 1.00 81.50 278 ARG A O 1
ATOM 2142 N N . TRP A 1 279 ? -4.742 18.703 -0.383 1.00 81.50 279 TRP A N 1
ATOM 2143 C CA . TRP A 1 279 ? -5.539 18.216 0.746 1.00 81.50 279 TRP A CA 1
ATOM 2144 C C . TRP A 1 279 ? -6.822 19.012 1.006 1.00 81.50 279 TRP A C 1
ATOM 2146 O O . TRP A 1 279 ? -7.870 18.380 1.092 1.00 81.50 279 TRP A O 1
ATOM 2156 N N . PRO A 1 280 ? -6.816 20.361 1.057 1.00 83.12 280 PRO A N 1
ATOM 2157 C CA . PRO A 1 280 ? -8.054 21.121 1.205 1.00 83.12 280 PRO A CA 1
ATOM 2158 C C . PRO A 1 280 ? -9.056 20.858 0.079 1.00 83.12 280 PRO A C 1
ATOM 2160 O O . PRO A 1 280 ? -10.250 20.791 0.336 1.00 83.12 280 PRO A O 1
ATOM 2163 N N . GLY A 1 281 ? -8.585 20.684 -1.161 1.00 81.81 281 GLY A N 1
ATOM 2164 C CA . GLY A 1 281 ? -9.437 20.369 -2.307 1.00 81.81 281 GLY A CA 1
ATOM 2165 C C . GLY A 1 281 ? -10.030 18.964 -2.234 1.00 81.81 281 GLY A C 1
ATOM 2166 O O . GLY A 1 281 ? -11.218 18.801 -2.490 1.0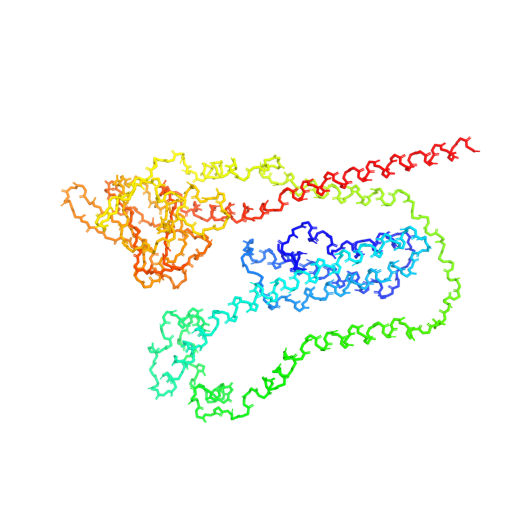0 81.81 281 GLY A O 1
ATOM 2167 N N . LEU A 1 282 ? -9.227 17.976 -1.837 1.00 79.44 282 LEU A N 1
ATOM 2168 C CA . LEU A 1 282 ? -9.667 16.594 -1.657 1.00 79.44 282 LEU A CA 1
ATOM 2169 C C . LEU A 1 282 ? -10.679 16.485 -0.510 1.00 79.44 282 LEU A C 1
ATOM 2171 O O . LEU A 1 282 ? -11.739 15.885 -0.671 1.00 79.44 282 LEU A O 1
ATOM 2175 N N . LEU A 1 283 ? -10.401 17.145 0.615 1.00 79.81 283 LEU A N 1
ATOM 2176 C CA . LEU A 1 283 ? -11.324 17.262 1.742 1.00 79.81 283 LEU A CA 1
ATOM 2177 C C . LEU A 1 283 ? -12.620 17.972 1.309 1.00 79.81 283 LEU A C 1
ATOM 2179 O O . LEU A 1 283 ? -13.704 17.425 1.501 1.00 79.81 283 LEU A O 1
ATOM 2183 N N . ALA A 1 284 ? -12.528 19.110 0.618 1.00 81.69 284 ALA A N 1
ATOM 2184 C CA . ALA A 1 284 ? -13.701 19.830 0.120 1.00 81.69 284 ALA A CA 1
ATOM 2185 C C . ALA A 1 284 ? -14.547 18.993 -0.854 1.00 81.69 284 ALA A C 1
ATOM 2187 O O . ALA A 1 284 ? -15.772 18.999 -0.755 1.00 81.69 284 ALA A O 1
ATOM 2188 N N . SER A 1 285 ? -13.915 18.232 -1.757 1.00 76.56 285 SER A N 1
ATOM 2189 C CA . SER A 1 285 ? -14.614 17.335 -2.692 1.00 76.56 285 SER A CA 1
ATOM 2190 C C . SER A 1 285 ? -15.370 16.206 -1.982 1.00 76.56 285 SER A C 1
ATOM 2192 O O . SER A 1 285 ? -16.412 15.758 -2.455 1.00 76.56 285 SER A O 1
ATOM 2194 N N . ALA A 1 286 ? -14.896 15.801 -0.801 1.00 70.94 286 ALA A N 1
ATOM 2195 C CA . ALA A 1 286 ? -15.562 14.844 0.072 1.00 70.94 286 ALA A CA 1
ATOM 2196 C C . ALA A 1 286 ? -16.636 15.497 0.971 1.00 70.94 286 ALA A C 1
ATOM 2198 O O . ALA A 1 286 ? -17.079 14.889 1.942 1.00 70.94 286 ALA A O 1
ATOM 2199 N N . GLY A 1 287 ? -17.053 16.737 0.688 1.00 69.56 287 GLY A N 1
ATOM 2200 C CA . GLY A 1 287 ? -18.037 17.459 1.502 1.00 69.56 287 GLY A CA 1
ATOM 2201 C C . GLY A 1 287 ? -17.496 17.907 2.861 1.00 69.56 287 GLY A C 1
ATOM 2202 O O . GLY A 1 287 ? -18.246 18.402 3.699 1.00 69.56 287 GLY A O 1
ATOM 2203 N N . ILE A 1 288 ? -16.187 17.783 3.074 1.00 68.19 288 ILE A N 1
ATOM 2204 C CA . ILE A 1 288 ? -15.480 18.336 4.225 1.00 68.19 288 ILE A CA 1
ATOM 2205 C C . ILE A 1 288 ? -15.198 19.777 3.850 1.00 68.19 288 ILE A C 1
ATOM 2207 O O . ILE A 1 288 ? -14.096 20.147 3.441 1.00 68.19 288 ILE A O 1
ATOM 2211 N N . GLY A 1 289 ? -16.255 20.591 3.900 1.00 55.56 289 GLY A N 1
ATOM 2212 C CA . GLY A 1 289 ? -16.097 22.036 3.856 1.00 55.56 289 GLY A CA 1
ATOM 2213 C C . GLY A 1 289 ? -15.057 22.450 4.893 1.00 55.56 289 GLY A C 1
ATOM 2214 O O . GLY A 1 289 ? -14.792 21.691 5.821 1.00 55.56 289 GLY A O 1
ATOM 2215 N N . VAL A 1 290 ? -14.455 23.627 4.716 1.00 51.25 290 VAL A N 1
ATOM 2216 C CA . VAL A 1 290 ? -13.568 24.265 5.700 1.00 51.25 290 VAL A CA 1
ATOM 2217 C C . VAL A 1 290 ? -14.328 24.344 7.021 1.00 51.25 290 VAL A C 1
ATOM 2219 O O . VAL A 1 290 ? -15.083 25.284 7.267 1.00 51.25 290 VAL A O 1
ATOM 2222 N N . ALA A 1 291 ? -14.263 23.272 7.792 1.00 49.19 291 ALA A N 1
ATOM 2223 C CA . ALA A 1 291 ? -15.197 23.046 8.858 1.00 49.19 291 ALA A CA 1
ATOM 2224 C C . ALA A 1 291 ? -14.686 23.808 10.076 1.00 49.19 291 ALA A C 1
ATOM 2226 O O . ALA A 1 291 ? -13.562 24.328 10.124 1.00 49.19 291 ALA A O 1
ATOM 2227 N N . ARG A 1 292 ? -15.631 24.102 10.966 1.00 57.69 292 ARG A N 1
ATOM 2228 C CA . ARG A 1 292 ? -15.358 24.969 12.103 1.00 57.69 292 ARG A CA 1
ATOM 2229 C C . ARG A 1 292 ? -14.317 24.248 12.954 1.00 57.69 292 ARG A C 1
ATOM 2231 O O . ARG A 1 292 ? -14.661 23.162 13.418 1.00 57.69 292 ARG A O 1
ATOM 2238 N N . PRO A 1 293 ? -13.141 24.857 13.208 1.00 63.66 293 PRO A N 1
ATOM 2239 C CA . PRO A 1 293 ? -12.066 24.211 13.944 1.00 63.66 293 PRO A CA 1
ATOM 2240 C C . PRO A 1 293 ? -12.630 23.600 15.221 1.00 63.66 293 PRO A C 1
ATOM 2242 O O . PRO A 1 293 ? -13.172 24.316 16.072 1.00 63.66 293 PRO A O 1
ATOM 2245 N N . LEU A 1 294 ? -12.557 22.275 15.339 1.00 69.44 294 LEU A N 1
ATOM 2246 C CA . LEU A 1 294 ? -13.008 21.604 16.547 1.00 69.44 294 LEU A CA 1
ATOM 2247 C C . LEU A 1 294 ? -12.134 22.050 17.722 1.00 69.44 294 LEU A C 1
ATOM 2249 O O . LEU A 1 294 ? -10.950 21.724 17.818 1.00 69.44 294 LEU A O 1
ATOM 2253 N N . VAL A 1 295 ? -12.740 22.789 18.652 1.00 74.62 295 VAL A N 1
ATOM 2254 C CA . VAL A 1 295 ? -12.087 23.175 19.903 1.00 74.62 295 VAL A CA 1
ATOM 2255 C C . VAL A 1 295 ? -12.286 22.069 20.920 1.00 74.62 295 VAL A C 1
ATOM 2257 O O . VAL A 1 295 ? -13.349 21.931 21.520 1.00 74.62 295 VAL A O 1
ATOM 2260 N N . PHE A 1 296 ? -11.255 21.264 21.117 1.00 79.00 296 PHE A N 1
ATOM 2261 C CA . PHE A 1 296 ? -11.295 20.226 22.129 1.00 79.00 296 PHE A CA 1
ATOM 2262 C C . PHE A 1 296 ? -10.987 20.796 23.513 1.00 79.00 296 PHE A C 1
ATOM 2264 O O . PHE A 1 296 ? -10.092 21.620 23.671 1.00 79.00 296 PHE A O 1
ATOM 2271 N N . THR A 1 297 ? -11.709 20.324 24.525 1.00 77.12 297 THR A N 1
ATOM 2272 C CA . THR A 1 297 ? -11.400 20.585 25.935 1.00 77.12 297 THR A CA 1
ATOM 2273 C C . THR A 1 297 ? -10.938 19.299 26.605 1.00 77.12 297 THR A C 1
ATOM 2275 O O . THR A 1 297 ? -11.585 18.262 26.448 1.00 77.12 297 THR A O 1
ATOM 2278 N N . SER A 1 298 ? -9.840 19.370 27.357 1.00 77.81 298 SER A N 1
ATOM 2279 C CA . SER A 1 298 ? -9.328 18.249 28.152 1.00 77.81 298 SER A CA 1
ATOM 2280 C C . SER A 1 298 ? -9.981 18.210 29.529 1.00 77.81 298 SER A C 1
ATOM 2282 O O . SER A 1 298 ? -10.158 19.251 30.161 1.00 77.81 298 SER A O 1
ATOM 2284 N N . THR A 1 299 ? -10.318 17.016 30.015 1.00 65.75 299 THR A N 1
ATOM 2285 C CA . THR A 1 299 ? -10.880 16.831 31.365 1.00 65.75 299 THR A CA 1
ATOM 2286 C C . THR A 1 299 ? -9.821 16.589 32.443 1.00 65.75 299 THR A C 1
ATOM 2288 O O . THR A 1 299 ? -10.168 16.506 33.618 1.00 65.75 299 THR A O 1
ATOM 2291 N N . VAL A 1 300 ? -8.540 16.454 32.082 1.00 68.12 300 VAL A N 1
ATOM 2292 C CA . VAL A 1 300 ? -7.458 16.149 33.035 1.00 68.12 300 VAL A CA 1
ATOM 2293 C C . VAL A 1 300 ? -6.672 17.415 33.355 1.00 68.12 300 VAL A C 1
ATOM 2295 O O . VAL A 1 300 ? -5.707 17.725 32.667 1.00 68.12 300 VAL A O 1
ATOM 2298 N N . GLY A 1 301 ? -7.110 18.153 34.382 1.00 62.59 301 GLY A N 1
ATOM 2299 C CA . GLY A 1 301 ? -6.334 19.156 35.141 1.00 62.59 301 GLY A CA 1
ATOM 2300 C C . GLY A 1 301 ? -5.788 20.389 34.402 1.00 62.59 301 GLY A C 1
ATOM 2301 O O . GLY A 1 301 ? -5.386 21.351 35.049 1.00 62.59 301 GLY A O 1
ATOM 2302 N N . ARG A 1 302 ? -5.786 20.390 33.068 1.00 75.38 302 ARG A N 1
ATOM 2303 C CA . ARG A 1 302 ? -5.306 21.458 32.193 1.00 75.38 302 ARG A CA 1
ATOM 2304 C C . ARG A 1 302 ? -6.180 21.498 30.950 1.00 75.38 302 ARG A C 1
ATOM 2306 O O . ARG A 1 302 ? -6.366 20.484 30.280 1.00 75.38 302 ARG A O 1
ATOM 2313 N N . THR A 1 303 ? -6.665 22.686 30.614 1.00 69.12 303 THR A N 1
ATOM 2314 C CA . THR A 1 303 ? -7.281 22.950 29.314 1.00 69.12 303 THR A CA 1
ATOM 2315 C C . THR A 1 303 ? -6.193 22.875 28.249 1.00 69.12 303 THR A C 1
ATOM 2317 O O . THR A 1 303 ? -5.275 23.690 28.249 1.00 69.12 303 THR A O 1
ATOM 2320 N N . ILE A 1 304 ? -6.278 21.880 27.371 1.00 74.12 304 ILE A N 1
ATOM 2321 C CA . ILE A 1 304 ? -5.431 21.794 26.181 1.00 74.12 304 ILE A CA 1
ATOM 2322 C C . ILE A 1 304 ? -6.084 22.661 25.109 1.00 74.12 304 ILE A C 1
ATOM 2324 O O . ILE A 1 304 ? -7.269 22.487 24.826 1.00 74.12 304 ILE A O 1
ATOM 2328 N N . GLY A 1 305 ? -5.344 23.617 24.550 1.00 74.25 305 GLY A N 1
ATOM 2329 C CA . GLY A 1 305 ? -5.863 24.455 23.476 1.00 74.25 305 GLY A CA 1
ATOM 2330 C C . GLY A 1 305 ? -6.142 23.642 22.209 1.00 74.25 305 GLY A C 1
ATOM 2331 O O . GLY A 1 305 ? -5.448 22.671 21.917 1.00 74.25 305 GLY A O 1
ATOM 2332 N N . ALA A 1 306 ? -7.114 24.069 21.398 1.00 74.62 306 ALA A N 1
ATOM 2333 C CA . ALA A 1 306 ? -7.403 23.437 20.103 1.00 74.62 306 ALA A CA 1
ATOM 2334 C C . ALA A 1 306 ? -6.147 23.301 19.219 1.00 74.62 306 ALA A C 1
ATOM 2336 O O . ALA A 1 306 ? -5.939 22.273 18.578 1.00 74.62 306 ALA A O 1
ATOM 2337 N N . ASN A 1 307 ? -5.283 24.318 19.266 1.00 83.94 307 ASN A N 1
ATOM 2338 C CA . ASN A 1 307 ? -4.028 24.382 18.520 1.00 83.94 307 ASN A CA 1
ATOM 2339 C C . ASN A 1 307 ? -2.996 23.342 18.980 1.00 83.94 307 ASN A C 1
ATOM 2341 O O . ASN A 1 307 ? -2.138 22.968 18.192 1.00 83.94 307 ASN A O 1
ATOM 2345 N N . GLU A 1 308 ? -3.060 22.886 20.234 1.00 87.56 308 GLU A N 1
ATOM 2346 C CA . GLU A 1 308 ? -2.156 21.850 20.749 1.00 87.56 308 GLU A CA 1
ATOM 2347 C C . GLU A 1 308 ? -2.561 20.460 20.242 1.00 87.56 308 GLU A C 1
ATOM 2349 O O . GLU A 1 308 ? -1.697 19.628 19.998 1.00 87.56 308 GLU A O 1
ATOM 2354 N N . LEU A 1 309 ? -3.863 20.205 20.050 1.00 88.50 309 LEU A N 1
ATOM 2355 C CA . LEU A 1 309 ? -4.364 18.926 19.525 1.00 88.50 309 LEU A CA 1
ATOM 2356 C C . LEU A 1 309 ? -4.326 18.872 17.993 1.00 88.50 309 LEU A C 1
ATOM 2358 O O . LEU A 1 309 ? -4.255 17.788 17.410 1.00 88.50 309 LEU A O 1
ATOM 2362 N N . GLN A 1 310 ? -4.378 20.022 17.321 1.00 91.38 310 GLN A N 1
ATOM 2363 C CA . GLN A 1 310 ? -4.275 20.092 15.869 1.00 91.38 310 GLN A CA 1
ATOM 2364 C C . GLN A 1 310 ? -2.875 19.662 15.407 1.00 91.38 310 GLN A C 1
ATOM 2366 O O . GLN A 1 310 ? -1.863 20.239 15.791 1.00 91.38 310 GLN A O 1
ATOM 2371 N N . GLY A 1 311 ? -2.796 18.637 14.561 1.00 89.75 311 GLY A N 1
ATOM 2372 C CA . GLY A 1 311 ? -1.521 18.078 14.109 1.00 89.75 311 GLY A CA 1
ATOM 2373 C C . GLY A 1 311 ? -0.832 17.125 15.081 1.00 89.75 311 GLY A C 1
ATOM 2374 O O . GLY A 1 311 ? 0.154 16.500 14.680 1.00 89.75 311 GLY A O 1
ATOM 2375 N N . ALA A 1 312 ? -1.366 16.943 16.293 1.00 91.62 312 ALA A N 1
ATOM 2376 C CA . ALA A 1 312 ? -0.840 16.057 17.333 1.00 91.62 312 ALA A CA 1
ATOM 2377 C C . ALA A 1 312 ? -1.147 14.574 17.043 1.00 91.62 312 ALA A C 1
ATOM 2379 O O . ALA A 1 312 ? -1.856 13.876 17.768 1.00 91.62 312 ALA A O 1
ATOM 2380 N N . VAL A 1 313 ? -0.628 14.087 15.917 1.00 90.88 313 VAL A N 1
ATOM 2381 C CA . VAL A 1 313 ? -0.807 12.726 15.404 1.00 90.88 313 VAL A CA 1
ATOM 2382 C C . VAL A 1 313 ? 0.470 12.243 14.713 1.00 90.88 313 VAL A C 1
ATOM 2384 O O . VAL A 1 313 ? 1.123 12.983 13.973 1.00 90.88 313 VAL A O 1
ATOM 2387 N N . ALA A 1 314 ? 0.809 10.962 14.865 1.00 88.81 314 ALA A N 1
ATOM 2388 C CA . ALA A 1 314 ? 1.887 10.322 14.104 1.00 88.81 314 ALA A CA 1
ATOM 2389 C C . ALA A 1 314 ? 1.337 9.604 12.862 1.00 88.81 314 ALA A C 1
ATOM 2391 O O . ALA A 1 314 ? 1.522 8.401 12.685 1.00 88.81 314 ALA A O 1
ATOM 2392 N N . THR A 1 315 ? 0.640 10.344 11.996 1.00 86.00 315 THR A N 1
ATOM 2393 C CA . THR A 1 315 ? 0.154 9.803 10.719 1.00 86.00 315 THR A CA 1
ATOM 2394 C C . THR A 1 315 ? 1.132 10.056 9.569 1.00 86.00 315 THR A C 1
ATOM 2396 O O . THR A 1 315 ? 1.945 10.991 9.624 1.00 86.00 315 THR A O 1
ATOM 2399 N N . GLU A 1 316 ? 1.029 9.214 8.539 1.00 80.75 316 GLU A N 1
ATOM 2400 C CA . GLU A 1 316 ? 1.654 9.396 7.230 1.00 80.75 316 GLU A CA 1
ATOM 2401 C C . GLU A 1 316 ? 0.561 9.456 6.138 1.00 80.75 316 GLU A C 1
ATOM 2403 O O . GLU A 1 316 ? -0.303 8.563 6.073 1.00 80.75 316 GLU A O 1
ATOM 2408 N N . PRO A 1 317 ? 0.598 10.473 5.254 1.00 81.25 317 PRO A N 1
ATOM 2409 C CA . PRO A 1 317 ? 1.664 11.474 5.092 1.00 81.25 317 PRO A CA 1
ATOM 2410 C C . PRO A 1 317 ? 1.607 12.632 6.112 1.00 81.25 317 PRO A C 1
ATOM 2412 O O . PRO A 1 317 ? 0.538 13.010 6.597 1.00 81.25 317 PRO A O 1
ATOM 2415 N N . ARG A 1 318 ? 2.768 13.212 6.451 1.00 84.38 318 ARG A N 1
ATOM 2416 C CA . ARG A 1 318 ? 2.896 14.270 7.481 1.00 84.38 318 ARG A CA 1
ATOM 2417 C C . ARG A 1 318 ? 2.150 15.559 7.143 1.00 84.38 318 ARG A C 1
ATOM 2419 O O . ARG A 1 318 ? 1.747 16.296 8.038 1.00 84.38 318 ARG A O 1
ATOM 2426 N N . GLU A 1 319 ? 1.967 15.840 5.864 1.00 85.19 319 GLU A N 1
ATOM 2427 C CA . GLU A 1 319 ? 1.253 17.007 5.353 1.00 85.19 319 GLU A CA 1
ATOM 2428 C C . GLU A 1 319 ? -0.234 16.972 5.697 1.00 85.19 319 GLU A C 1
ATOM 2430 O O . GLU A 1 319 ? -0.873 18.018 5.671 1.00 85.19 319 GLU A O 1
ATOM 2435 N N . PHE A 1 320 ? -0.758 15.796 6.053 1.00 85.75 320 PHE A N 1
ATOM 2436 C CA . PHE A 1 320 ? -2.146 15.622 6.450 1.00 85.75 320 PHE A CA 1
ATOM 2437 C C . PHE A 1 320 ? -2.394 15.908 7.940 1.00 85.75 320 PHE A C 1
ATOM 2439 O O . PHE A 1 320 ? -3.529 16.119 8.359 1.00 85.75 320 PHE A O 1
ATOM 2446 N N . ARG A 1 321 ? -1.334 15.965 8.760 1.00 90.00 321 ARG A N 1
ATOM 2447 C CA . ARG A 1 321 ? -1.442 16.212 10.208 1.00 90.00 321 ARG A CA 1
ATOM 2448 C C . ARG A 1 321 ? -2.244 17.475 10.556 1.00 90.00 321 ARG A C 1
ATOM 2450 O O . ARG A 1 321 ? -3.092 17.366 11.431 1.00 90.00 321 ARG A O 1
ATOM 2457 N N . PRO A 1 322 ? -2.071 18.634 9.888 1.00 90.12 322 PRO A N 1
ATOM 2458 C CA . PRO A 1 322 ? -2.815 19.850 10.230 1.00 90.12 322 PRO A CA 1
ATOM 2459 C C . PRO A 1 322 ? -4.344 19.734 10.110 1.00 90.12 322 PRO A C 1
ATOM 2461 O O . PRO A 1 322 ? -5.049 20.574 10.659 1.00 90.12 322 PRO A O 1
ATOM 2464 N N . PHE A 1 323 ? -4.856 18.717 9.410 1.00 87.69 323 PHE A N 1
ATOM 2465 C CA . PHE A 1 323 ? -6.293 18.448 9.254 1.00 87.69 323 PHE A CA 1
ATOM 2466 C C . PHE A 1 323 ? -6.835 17.455 10.291 1.00 87.69 323 PHE A C 1
ATOM 2468 O O . PHE A 1 323 ? -7.992 17.044 10.221 1.00 87.69 323 PHE A O 1
ATOM 2475 N N . LEU A 1 324 ? -5.987 17.023 11.224 1.00 91.19 324 LEU A N 1
ATOM 2476 C CA . LEU A 1 324 ? -6.317 16.058 12.257 1.00 91.19 324 LEU A CA 1
ATOM 2477 C C . LEU A 1 324 ? -6.183 16.692 13.633 1.00 91.19 324 LEU A C 1
ATOM 2479 O O . LEU A 1 324 ? -5.253 17.451 13.896 1.00 91.19 324 LEU A O 1
ATOM 2483 N N . HIS A 1 325 ? -7.065 16.284 14.531 1.00 91.94 325 HIS A N 1
ATOM 2484 C CA . HIS A 1 325 ? -6.950 16.502 15.961 1.00 91.94 325 HIS A CA 1
ATOM 2485 C C . HIS A 1 325 ? -6.563 15.183 16.600 1.00 91.94 325 HIS A C 1
ATOM 2487 O O . HIS A 1 325 ? -7.250 14.183 16.396 1.00 91.94 325 HIS A O 1
ATOM 2493 N N . GLY A 1 326 ? -5.479 15.147 17.360 1.00 92.25 326 GLY A N 1
ATOM 2494 C CA . GLY A 1 326 ? -5.093 13.929 18.051 1.00 92.25 326 GLY A CA 1
ATOM 2495 C C . GLY A 1 326 ? -4.443 14.176 19.385 1.00 92.25 326 GLY A C 1
ATOM 2496 O O . GLY A 1 326 ? -4.244 15.310 19.795 1.00 92.25 326 GLY A O 1
ATOM 2497 N N . THR A 1 327 ? -4.167 13.084 20.078 1.00 91.12 327 THR A N 1
ATOM 2498 C CA . THR A 1 327 ? -3.711 13.098 21.467 1.00 91.12 327 THR A CA 1
ATOM 2499 C C . THR A 1 327 ? -2.200 12.908 21.608 1.00 91.12 327 THR A C 1
ATOM 2501 O O . THR A 1 327 ? -1.691 12.888 22.721 1.00 91.12 327 THR A O 1
ATOM 2504 N N . LEU A 1 328 ? -1.450 12.831 20.500 1.00 89.94 328 LEU A N 1
ATOM 2505 C CA . LEU A 1 328 ? 0.012 12.742 20.521 1.00 89.94 328 LEU A CA 1
ATOM 2506 C C . LEU A 1 328 ? 0.638 14.135 20.692 1.00 89.94 328 LEU A C 1
ATOM 2508 O O . LEU A 1 328 ? 1.201 14.695 19.749 1.00 89.94 328 LEU A O 1
ATOM 2512 N N . LEU A 1 329 ? 0.494 14.704 21.887 1.00 86.06 329 LEU A N 1
ATOM 2513 C CA . LEU A 1 329 ? 1.084 15.992 22.256 1.00 86.06 329 LEU A CA 1
ATOM 2514 C C . LEU A 1 329 ? 2.619 15.882 22.334 1.00 86.06 329 LEU A C 1
ATOM 2516 O O . LEU A 1 329 ? 3.153 14.802 22.578 1.00 86.06 329 LEU A O 1
ATOM 2520 N N . ASP A 1 330 ? 3.334 16.983 22.075 1.00 68.25 330 ASP A N 1
ATOM 2521 C CA . ASP A 1 330 ? 4.794 17.041 21.872 1.00 68.25 330 ASP A CA 1
ATOM 2522 C C . ASP A 1 330 ? 5.626 16.337 22.974 1.00 68.25 330 ASP A C 1
ATOM 2524 O O . ASP A 1 330 ? 6.068 16.938 23.950 1.00 68.25 330 ASP A O 1
ATOM 2528 N N . ARG A 1 331 ? 5.897 15.038 22.763 1.00 58.62 331 ARG A N 1
ATOM 2529 C CA . ARG A 1 331 ? 6.769 14.123 23.537 1.00 58.62 331 ARG A CA 1
ATOM 2530 C C . ARG A 1 331 ? 6.372 13.814 24.981 1.00 58.62 331 ARG A C 1
ATOM 2532 O O . ARG A 1 331 ? 6.945 12.885 25.551 1.00 58.62 331 ARG A O 1
ATOM 2539 N N . GLU A 1 332 ? 5.408 14.511 25.563 1.00 63.22 332 GLU A N 1
ATOM 2540 C CA . GLU A 1 332 ? 4.811 14.098 26.830 1.00 63.22 332 GLU A CA 1
ATOM 2541 C C . GLU A 1 332 ? 3.702 13.081 26.565 1.00 63.22 332 GLU A C 1
ATOM 2543 O O . GLU A 1 332 ? 2.849 13.268 25.700 1.00 63.22 332 GLU A O 1
ATOM 2548 N N . ASN A 1 333 ? 3.730 11.968 27.298 1.00 67.38 333 ASN A N 1
ATOM 2549 C CA . ASN A 1 333 ? 2.702 10.941 27.202 1.00 67.38 333 ASN A CA 1
ATOM 2550 C C . ASN A 1 333 ? 1.373 11.507 27.720 1.00 67.38 333 ASN A C 1
ATOM 2552 O O . ASN A 1 333 ? 1.106 11.456 28.923 1.00 67.38 333 ASN A O 1
ATOM 2556 N N . TYR A 1 334 ? 0.554 12.064 26.831 1.00 79.75 334 TYR A N 1
ATOM 2557 C CA . TYR A 1 334 ? -0.784 12.492 27.198 1.00 79.75 334 TYR A CA 1
ATOM 2558 C C . TYR A 1 334 ? -1.615 11.268 27.575 1.00 79.75 334 TYR A C 1
ATOM 2560 O O . TYR A 1 334 ? -1.731 10.314 26.816 1.00 79.75 334 TYR A O 1
ATOM 2568 N N . THR A 1 335 ? -2.209 11.313 28.762 1.00 84.88 335 THR A N 1
ATOM 2569 C CA . THR A 1 335 ? -3.279 10.397 29.145 1.00 84.88 335 THR A CA 1
ATOM 2570 C C . THR A 1 335 ? -4.445 11.238 29.627 1.00 84.88 335 THR A C 1
ATOM 2572 O O . THR A 1 335 ? -4.294 12.117 30.476 1.00 84.88 335 THR A O 1
ATOM 2575 N N . GLY A 1 336 ? -5.614 11.029 29.039 1.00 88.25 336 GLY A N 1
ATOM 2576 C CA . GLY A 1 336 ? -6.780 11.830 29.342 1.00 88.25 336 GLY A CA 1
ATOM 2577 C C . GLY A 1 336 ? -7.899 11.694 28.330 1.00 88.25 336 GLY A C 1
ATOM 2578 O O . GLY A 1 336 ? -7.962 10.756 27.535 1.00 88.25 336 GLY A O 1
ATOM 2579 N N . ILE A 1 337 ? -8.828 12.638 28.422 1.00 90.25 337 ILE A N 1
ATOM 2580 C CA . ILE A 1 337 ? -10.000 12.700 27.566 1.00 90.25 337 ILE A CA 1
ATOM 2581 C C . ILE A 1 337 ? -10.052 14.094 26.964 1.00 90.25 337 ILE A C 1
ATOM 2583 O O . ILE A 1 337 ? -10.128 15.080 27.699 1.00 90.25 337 ILE A O 1
ATOM 2587 N N . ALA A 1 338 ? -10.051 14.164 25.640 1.00 90.19 338 ALA A N 1
ATOM 2588 C CA . ALA A 1 338 ? -10.348 15.377 24.898 1.00 90.19 338 ALA A CA 1
ATOM 2589 C C . ALA A 1 338 ? -11.751 15.254 24.298 1.00 90.19 338 ALA A C 1
ATOM 2591 O O . ALA A 1 338 ? -12.080 14.230 23.699 1.00 90.19 338 ALA A O 1
ATOM 2592 N N . CYS A 1 339 ? -12.595 16.275 24.442 1.00 91.69 339 CYS A N 1
ATOM 2593 C CA . CYS A 1 339 ? -13.928 16.278 23.837 1.00 91.69 339 CYS A CA 1
ATOM 2594 C C . CYS A 1 339 ? -14.181 17.512 22.979 1.00 91.69 339 CYS A C 1
ATOM 2596 O O . CYS A 1 339 ? -13.795 18.613 23.366 1.00 91.69 339 CYS A O 1
ATOM 2598 N N . SER A 1 340 ? -14.860 17.334 21.849 1.00 91.69 340 SER A N 1
ATOM 2599 C CA . SER A 1 340 ? -15.268 18.430 20.974 1.00 91.69 340 SER A CA 1
ATOM 2600 C C . SER A 1 340 ? -16.350 19.308 21.625 1.00 91.69 340 SER A C 1
ATOM 2602 O O . SER A 1 340 ? -17.031 18.871 22.568 1.00 91.69 340 SER A O 1
ATOM 2604 N N . PRO A 1 341 ? -16.612 20.511 21.082 1.00 89.75 341 PRO A N 1
ATOM 2605 C CA . PRO A 1 341 ? -17.820 21.255 21.404 1.00 89.75 341 PRO A CA 1
ATOM 2606 C C . PRO A 1 341 ? -19.056 20.465 20.942 1.00 89.75 341 PRO A C 1
ATOM 2608 O O . PRO A 1 341 ? -18.939 19.601 20.062 1.00 89.75 341 PRO A O 1
ATOM 2611 N N . PRO A 1 342 ? -20.239 20.736 21.517 1.00 92.56 342 PRO A N 1
ATOM 2612 C CA . PRO A 1 342 ? -21.474 20.141 21.032 1.00 92.56 342 PRO A CA 1
ATOM 2613 C C . PRO A 1 342 ? -21.833 20.687 19.641 1.00 92.56 342 PRO A C 1
ATOM 2615 O O . PRO A 1 342 ? -21.753 21.892 19.408 1.00 92.56 342 PRO A O 1
ATOM 2618 N N . PHE A 1 343 ? -22.286 19.815 18.747 1.00 92.62 343 PHE A N 1
ATOM 2619 C CA . PHE A 1 343 ? -22.853 20.159 17.436 1.00 92.62 343 PHE A CA 1
ATOM 2620 C C . PHE A 1 343 ? -24.172 19.398 17.224 1.00 92.62 343 PHE A C 1
ATOM 2622 O O . PHE A 1 343 ? -24.450 18.441 17.942 1.00 92.62 343 PHE A O 1
ATOM 2629 N N . VAL A 1 344 ? -25.019 19.838 16.293 1.00 94.62 344 VAL A N 1
ATOM 2630 C CA . VAL A 1 344 ? -26.332 19.213 16.047 1.00 94.62 344 VAL A CA 1
ATOM 2631 C C . VAL A 1 344 ? -26.207 18.133 14.973 1.00 94.62 344 VAL A C 1
ATOM 2633 O O . VAL A 1 344 ? -25.513 18.315 13.976 1.00 94.62 344 VAL A O 1
ATOM 2636 N N . MET A 1 345 ? -26.873 16.999 15.184 1.00 95.12 345 MET A N 1
ATOM 2637 C CA . MET A 1 345 ? -26.945 15.903 14.218 1.00 95.12 345 MET A CA 1
ATOM 2638 C C . MET A 1 345 ? -28.016 16.189 13.158 1.00 95.12 345 MET A C 1
ATOM 2640 O O . MET A 1 345 ? -29.201 15.956 13.379 1.00 95.12 345 MET A O 1
ATOM 2644 N N . GLU A 1 346 ? -27.612 16.717 12.004 1.00 94.56 346 GLU A N 1
ATOM 2645 C CA . GLU A 1 346 ? -28.543 17.140 10.941 1.00 94.56 346 GLU A CA 1
ATOM 2646 C C . GLU A 1 346 ? -28.805 16.043 9.892 1.00 94.56 346 GLU A C 1
ATOM 2648 O O . GLU A 1 346 ? -29.903 15.945 9.332 1.00 94.56 346 GLU A O 1
ATOM 2653 N N . HIS A 1 347 ? -27.836 15.155 9.670 1.00 95.00 347 HIS A N 1
ATOM 2654 C CA . HIS A 1 347 ? -27.877 14.147 8.609 1.00 95.00 347 HIS A CA 1
ATOM 2655 C C . HIS A 1 347 ? -27.918 12.709 9.138 1.00 95.00 347 HIS A C 1
ATOM 2657 O O . HIS A 1 347 ? -27.694 12.453 10.322 1.00 95.00 347 HIS A O 1
ATOM 2663 N N . ARG A 1 348 ? -28.230 11.762 8.244 1.00 95.56 348 ARG A N 1
ATOM 2664 C CA . ARG A 1 348 ? -28.390 10.336 8.576 1.00 95.56 348 ARG A CA 1
ATOM 2665 C C . ARG A 1 348 ? -27.100 9.656 9.015 1.00 95.56 348 ARG A C 1
ATOM 2667 O O . ARG A 1 348 ? -27.165 8.720 9.807 1.00 95.56 348 ARG A O 1
ATOM 2674 N N . PHE A 1 349 ? -25.949 10.106 8.527 1.00 93.94 349 PHE A N 1
ATOM 2675 C CA . PHE A 1 349 ? -24.652 9.522 8.842 1.00 93.94 349 PHE A CA 1
ATOM 2676 C C . PHE A 1 349 ? -23.690 10.570 9.387 1.00 93.94 349 PHE A C 1
ATOM 2678 O O . PHE A 1 349 ? -23.635 11.696 8.891 1.00 93.94 349 PHE A O 1
ATOM 2685 N N . ALA A 1 350 ? -22.876 10.158 10.357 1.00 92.50 350 ALA A N 1
ATOM 2686 C CA . ALA A 1 350 ? -21.675 10.876 10.761 1.00 92.50 350 ALA A CA 1
ATOM 2687 C C . ALA A 1 350 ? -20.457 10.054 10.351 1.00 92.50 350 ALA A C 1
ATOM 2689 O O . ALA A 1 350 ? -20.300 8.911 10.780 1.00 92.50 350 ALA A O 1
ATOM 2690 N N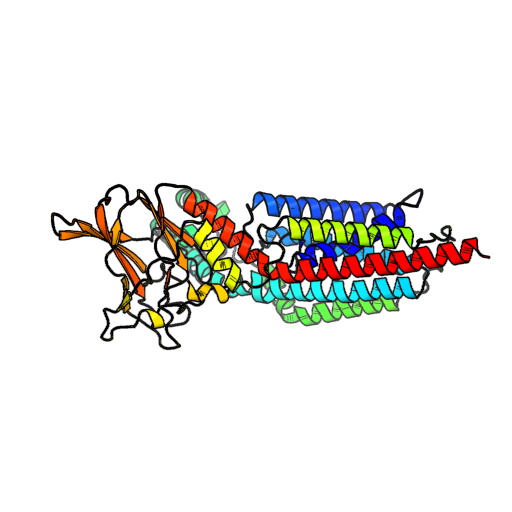 . THR A 1 351 ? -19.593 10.635 9.526 1.00 91.31 351 THR A N 1
ATOM 2691 C CA . THR A 1 351 ? -18.344 10.007 9.098 1.00 91.31 351 THR A CA 1
ATOM 2692 C C . THR A 1 351 ? -17.160 10.766 9.669 1.00 91.31 351 THR A C 1
ATOM 2694 O O . THR A 1 351 ? -17.076 11.982 9.542 1.00 91.31 351 THR A O 1
ATOM 2697 N N . VAL A 1 352 ? -16.217 10.053 10.276 1.00 91.31 352 VAL A N 1
ATOM 2698 C CA . VAL A 1 352 ? -14.955 10.626 10.741 1.00 91.31 352 VAL A CA 1
ATOM 2699 C C . VAL A 1 352 ? -13.787 9.764 10.289 1.00 91.31 352 VAL A C 1
ATOM 2701 O O . VAL A 1 352 ? -13.839 8.530 10.330 1.00 91.31 352 VAL A O 1
ATOM 2704 N N . LEU A 1 353 ? -12.713 10.409 9.846 1.00 90.50 353 LEU A N 1
ATOM 2705 C CA . LEU A 1 353 ? -11.469 9.721 9.557 1.00 90.50 353 LEU A CA 1
ATOM 2706 C C . LEU A 1 353 ? -10.694 9.541 10.854 1.00 90.50 353 LEU A C 1
ATOM 2708 O O . LEU A 1 353 ? -10.403 10.507 11.544 1.00 90.50 353 LEU A O 1
ATOM 2712 N N . LEU A 1 354 ? -10.350 8.301 11.164 1.00 91.81 354 LEU A N 1
ATOM 2713 C CA . LEU A 1 354 ? -9.598 7.882 12.333 1.00 91.81 354 LEU A CA 1
ATOM 2714 C C . LEU A 1 354 ? -8.157 7.529 11.948 1.00 91.81 354 LEU A C 1
ATOM 2716 O O . LEU A 1 354 ? -7.901 6.855 10.947 1.00 91.81 354 LEU A O 1
ATOM 2720 N N . THR A 1 355 ? -7.221 7.889 12.812 1.00 91.81 355 THR A N 1
ATOM 2721 C CA . THR A 1 355 ? -5.828 7.434 12.837 1.00 91.81 355 THR A CA 1
ATOM 2722 C C . THR A 1 355 ? -5.440 7.117 14.290 1.00 91.81 355 THR A C 1
ATOM 2724 O O . THR A 1 355 ? -6.152 7.450 15.237 1.00 91.81 355 THR A O 1
ATOM 2727 N N . GLY A 1 356 ? -4.319 6.439 14.489 1.00 90.62 356 GLY A N 1
ATOM 2728 C CA . GLY A 1 356 ? -3.813 6.039 15.799 1.00 90.62 356 GLY A CA 1
ATOM 2729 C C . GLY A 1 356 ? -4.342 4.682 16.258 1.00 90.62 356 GLY A C 1
ATOM 2730 O O . GLY A 1 356 ? -4.632 3.783 15.464 1.00 90.62 356 GLY A O 1
ATOM 2731 N N . TRP A 1 357 ? -4.447 4.507 17.568 1.00 88.31 357 TRP A N 1
ATOM 2732 C CA . TRP A 1 357 ? -4.668 3.213 18.208 1.00 88.31 357 TRP A CA 1
ATOM 2733 C C . TRP A 1 357 ? -5.921 3.212 19.093 1.00 88.31 357 TRP A C 1
ATOM 2735 O O . TRP A 1 357 ? -5.830 2.923 20.285 1.00 88.31 357 TRP A O 1
ATOM 2745 N N . PRO A 1 358 ? -7.109 3.509 18.533 1.00 81.81 358 PRO A N 1
ATOM 2746 C CA . PRO A 1 358 ? -8.342 3.643 19.304 1.00 81.81 358 PRO A CA 1
ATOM 2747 C C . PRO A 1 358 ? -8.785 2.340 19.966 1.00 81.81 358 PRO A C 1
ATOM 2749 O O . PRO A 1 358 ? -9.561 2.373 20.897 1.00 81.81 358 PRO A O 1
ATOM 2752 N N . ASN A 1 359 ? -8.301 1.191 19.505 1.00 77.62 359 ASN A N 1
ATOM 2753 C CA . ASN A 1 359 ? -8.632 -0.133 20.026 1.00 77.62 359 ASN A CA 1
ATOM 2754 C C . ASN A 1 359 ? -7.675 -0.624 21.129 1.00 77.62 359 ASN A C 1
ATOM 2756 O O . ASN A 1 359 ? -7.785 -1.772 21.561 1.00 77.62 359 ASN A O 1
ATOM 2760 N N . ARG A 1 360 ? -6.667 0.168 21.518 1.00 80.94 360 ARG A N 1
ATOM 2761 C CA . ARG A 1 360 ? -5.769 -0.209 22.615 1.00 80.94 360 ARG A CA 1
ATOM 2762 C C . ARG A 1 360 ? -6.497 -0.070 23.953 1.00 80.94 360 ARG A C 1
ATOM 2764 O O . ARG A 1 360 ? -7.347 0.808 24.074 1.00 80.94 360 ARG A O 1
ATOM 2771 N N . PRO A 1 361 ? -6.174 -0.904 24.959 1.00 81.31 361 PRO A N 1
ATOM 2772 C CA . PRO A 1 361 ? -6.731 -0.739 26.299 1.00 81.31 361 PRO A CA 1
ATOM 2773 C C . PRO A 1 361 ? -6.561 0.705 26.776 1.00 81.31 361 PRO A C 1
ATOM 2775 O O . PRO A 1 361 ? -5.461 1.233 26.696 1.00 81.31 361 PRO A O 1
ATOM 2778 N N . GLY A 1 362 ? -7.643 1.344 27.221 1.00 83.19 362 GLY A N 1
ATOM 2779 C CA . GLY A 1 362 ? -7.636 2.742 27.666 1.00 83.19 362 GLY A CA 1
ATOM 2780 C C . GLY A 1 362 ? -7.837 3.784 26.560 1.00 83.19 362 GLY A C 1
ATOM 2781 O O . GLY A 1 362 ? -8.260 4.896 26.865 1.00 83.19 362 GLY A O 1
ATOM 2782 N N . ASN A 1 363 ? -7.634 3.428 25.291 1.00 89.19 363 ASN A N 1
ATOM 2783 C CA . ASN A 1 363 ? -7.893 4.321 24.169 1.00 89.19 363 ASN A CA 1
ATOM 2784 C C . ASN A 1 363 ? -9.303 4.093 23.618 1.00 89.19 363 ASN A C 1
ATOM 2786 O O . ASN A 1 363 ? -9.829 2.982 23.675 1.00 89.19 363 ASN A O 1
ATOM 2790 N N . ALA A 1 364 ? -9.925 5.145 23.089 1.00 89.50 364 ALA A N 1
ATOM 2791 C CA . ALA A 1 364 ? -11.194 5.046 22.374 1.00 89.50 364 ALA A CA 1
ATOM 2792 C C . ALA A 1 364 ? -11.507 6.327 21.598 1.00 89.50 364 ALA A C 1
ATOM 2794 O O . ALA A 1 364 ? -11.069 7.417 21.955 1.00 89.50 364 ALA A O 1
ATOM 2795 N N . VAL A 1 365 ? -12.362 6.195 20.586 1.00 91.81 365 VAL A N 1
ATOM 2796 C CA . VAL A 1 365 ? -13.110 7.321 20.019 1.00 91.81 365 VAL A CA 1
ATOM 2797 C C . VAL A 1 365 ? -14.598 7.022 20.193 1.00 91.81 365 VAL A C 1
ATOM 2799 O O . VAL A 1 365 ? -15.043 5.910 19.889 1.00 91.81 365 VAL A O 1
ATOM 2802 N N . ARG A 1 366 ? -15.362 7.965 20.754 1.00 93.06 366 ARG A N 1
ATOM 2803 C CA . ARG A 1 366 ? -16.799 7.785 21.035 1.00 93.06 366 ARG A CA 1
ATOM 2804 C C . ARG A 1 366 ? -17.595 9.044 20.725 1.00 93.06 366 ARG A C 1
ATOM 2806 O O . ARG A 1 366 ? -17.140 10.143 21.022 1.00 93.06 366 ARG A O 1
ATOM 2813 N N . TRP A 1 367 ? -18.813 8.874 20.235 1.00 94.19 367 TRP A N 1
ATOM 2814 C CA . TRP A 1 367 ? -19.837 9.905 20.276 1.00 94.19 367 TRP A CA 1
ATOM 2815 C C . TRP A 1 367 ? -20.544 9.873 21.627 1.00 94.19 367 TRP A C 1
ATOM 2817 O O . TRP A 1 367 ? -20.883 8.805 22.141 1.00 94.19 367 TRP A O 1
ATOM 2827 N N . GLN A 1 368 ? -20.817 11.047 22.175 1.00 96.00 368 GLN A N 1
ATOM 2828 C CA . GLN A 1 368 ? -21.869 11.244 23.160 1.00 96.00 368 GLN A CA 1
ATOM 2829 C C . GLN A 1 368 ? -22.975 12.033 22.478 1.00 96.00 368 GLN A C 1
ATOM 2831 O O . GLN A 1 368 ? -22.713 13.130 21.993 1.00 96.00 368 GLN A O 1
ATOM 2836 N N . VAL A 1 369 ? -24.185 11.494 22.454 1.00 97.00 369 VAL A N 1
ATOM 2837 C CA . VAL A 1 369 ? -25.378 12.183 21.958 1.00 97.00 369 VAL A CA 1
ATOM 2838 C C . VAL A 1 369 ? -26.259 12.572 23.141 1.00 97.00 369 VAL A C 1
ATOM 2840 O O . VAL A 1 369 ? -26.348 11.832 24.119 1.00 97.00 369 VAL A O 1
ATOM 2843 N N . GLU A 1 370 ? -26.873 13.742 23.080 1.00 97.88 370 GLU A N 1
ATOM 2844 C CA . GLU A 1 370 ? -27.686 14.351 24.123 1.00 97.88 370 GLU A CA 1
ATOM 2845 C C . GLU A 1 370 ? -29.005 14.819 23.514 1.00 97.88 370 GLU A C 1
ATOM 2847 O O . GLU A 1 370 ? -29.032 15.673 22.622 1.00 97.88 370 GLU A O 1
ATOM 2852 N N . ASP A 1 371 ? -30.092 14.238 24.008 1.00 97.50 371 ASP A N 1
ATOM 2853 C CA . ASP A 1 371 ? -31.446 14.626 23.642 1.00 97.50 371 ASP A CA 1
ATOM 2854 C C . ASP A 1 371 ? -31.733 16.042 24.177 1.00 97.50 371 ASP A C 1
ATOM 2856 O O . ASP A 1 371 ? -31.701 16.247 25.394 1.00 97.50 371 ASP A O 1
ATOM 2860 N N . PRO A 1 372 ? -32.020 17.032 23.312 1.00 96.75 372 PRO A N 1
ATOM 2861 C CA . PRO A 1 372 ? -32.252 18.406 23.738 1.00 96.75 372 PRO A CA 1
ATOM 2862 C C . PRO A 1 372 ? -33.532 18.572 24.565 1.00 96.75 372 PRO A C 1
ATOM 2864 O O . PRO A 1 372 ? -33.629 19.544 25.310 1.00 96.75 372 PRO A O 1
ATOM 2867 N N . ALA A 1 373 ? -34.503 17.660 24.447 1.00 97.31 373 ALA A N 1
ATOM 2868 C CA . ALA A 1 373 ? -35.761 17.737 25.182 1.00 97.31 373 ALA A CA 1
ATOM 2869 C C . ALA A 1 373 ? -35.625 17.192 26.610 1.00 97.31 373 ALA A C 1
ATOM 2871 O O . ALA A 1 373 ? -36.193 17.750 27.547 1.00 97.31 373 ALA A O 1
ATOM 2872 N N . THR A 1 374 ? -34.874 16.101 26.780 1.00 97.44 374 THR A N 1
ATOM 2873 C CA . THR A 1 374 ? -34.775 15.383 28.063 1.00 97.44 374 THR A CA 1
ATOM 2874 C C . THR A 1 374 ? -33.438 15.574 28.779 1.00 97.44 374 THR A C 1
ATOM 2876 O O . THR A 1 374 ? -33.315 15.228 29.952 1.00 97.44 374 THR A O 1
ATOM 2879 N N . GLY A 1 375 ? -32.410 16.071 28.086 1.00 96.81 375 GLY A N 1
ATOM 2880 C CA . GLY A 1 375 ? -31.027 16.101 28.571 1.00 96.81 375 GLY A CA 1
ATOM 2881 C C . GLY A 1 375 ? -30.383 14.713 28.680 1.00 96.81 375 GLY A C 1
ATOM 2882 O O . GLY A 1 375 ? -29.276 14.578 29.211 1.00 96.81 375 GLY A O 1
ATOM 2883 N N . LYS A 1 376 ? -31.057 13.653 28.208 1.00 97.00 376 LYS A N 1
ATOM 2884 C CA . LYS A 1 376 ? -30.561 12.277 28.291 1.00 97.00 376 LYS A CA 1
ATOM 2885 C C . LYS A 1 376 ? -29.332 12.106 27.405 1.00 97.00 376 LYS A C 1
ATOM 2887 O O . LYS A 1 376 ? -29.391 12.323 26.197 1.00 97.00 376 LYS A O 1
ATOM 2892 N N . LYS A 1 377 ? -28.239 11.624 28.001 1.00 97.00 377 LYS A N 1
ATOM 2893 C CA . LYS A 1 377 ? -26.983 11.322 27.302 1.00 97.00 377 LYS A CA 1
ATOM 2894 C C . LYS A 1 377 ? -26.883 9.841 26.959 1.00 97.00 377 LYS A C 1
ATOM 2896 O O . LYS A 1 377 ? -27.131 8.990 27.811 1.00 97.00 377 LYS A O 1
ATOM 2901 N N . SER A 1 378 ? -26.478 9.538 25.732 1.00 95.19 378 SER A N 1
ATOM 2902 C CA . SER A 1 378 ? -26.185 8.184 25.253 1.00 95.19 378 SER A CA 1
ATOM 2903 C C . SER A 1 378 ? -24.803 8.149 24.605 1.00 95.19 378 SER A C 1
ATOM 2905 O O . SER A 1 378 ? -24.333 9.155 24.077 1.00 95.19 378 SER A O 1
ATOM 2907 N N . TRP A 1 379 ? -24.134 6.999 24.661 1.00 93.94 379 TRP A N 1
ATOM 2908 C CA . TRP A 1 379 ? -22.802 6.815 24.087 1.00 93.94 379 TRP A CA 1
ATOM 2909 C C . TRP A 1 379 ? -22.868 5.894 22.874 1.00 93.94 379 TRP A C 1
ATOM 2911 O O . TRP A 1 379 ? -23.442 4.812 22.961 1.00 93.94 379 TRP A O 1
ATOM 2921 N N . VAL A 1 380 ? -22.222 6.298 21.781 1.00 88.12 380 VAL A N 1
ATOM 2922 C CA . VAL A 1 380 ? -22.037 5.480 20.576 1.00 88.12 380 VAL A CA 1
ATOM 2923 C C . VAL A 1 380 ? -20.538 5.340 20.343 1.00 88.12 380 VAL A C 1
ATOM 2925 O O . VAL A 1 380 ? -19.836 6.323 20.116 1.00 88.12 380 VAL A O 1
ATOM 2928 N N . ALA A 1 381 ? -20.002 4.134 20.492 1.00 77.06 381 ALA A N 1
ATOM 2929 C CA . ALA A 1 381 ? -18.562 3.897 20.431 1.00 77.06 381 ALA A CA 1
ATOM 2930 C C . ALA A 1 381 ? -18.140 3.372 19.057 1.00 77.06 381 ALA A C 1
ATOM 2932 O O . ALA A 1 381 ? -18.822 2.537 18.476 1.00 77.06 381 ALA A O 1
ATOM 2933 N N . ALA A 1 382 ? -16.957 3.777 18.593 1.00 67.44 382 ALA A N 1
ATOM 2934 C CA . ALA A 1 382 ? -16.424 3.364 17.294 1.00 67.44 382 ALA A CA 1
ATOM 2935 C C . ALA A 1 382 ? -16.009 1.887 17.189 1.00 67.44 382 ALA A C 1
ATOM 2937 O O . ALA A 1 382 ? -15.589 1.433 16.125 1.00 67.44 382 ALA A O 1
ATOM 2938 N N . LEU A 1 383 ? -15.994 1.142 18.298 1.00 62.56 383 LEU A N 1
ATOM 2939 C CA . LEU A 1 383 ? -15.126 -0.028 18.426 1.00 62.56 383 LEU A CA 1
ATOM 2940 C C . LEU A 1 383 ? -15.902 -1.332 18.568 1.00 62.56 383 LEU A C 1
ATOM 2942 O O . LEU A 1 383 ? -16.230 -1.760 19.669 1.00 62.56 383 LEU A O 1
ATOM 2946 N N . GLY A 1 384 ? -16.086 -1.990 17.423 1.00 47.41 384 GLY A N 1
ATOM 2947 C CA . GLY A 1 384 ? -16.395 -3.417 17.305 1.00 47.41 384 GLY A CA 1
ATOM 2948 C C . GLY A 1 384 ? -15.312 -4.224 16.573 1.00 47.41 384 GLY A C 1
ATOM 2949 O O . GLY A 1 384 ? -15.567 -5.366 16.207 1.00 47.41 384 GLY A O 1
ATOM 2950 N N . GLN A 1 385 ? -14.123 -3.658 16.294 1.00 52.12 385 GLN A N 1
ATOM 2951 C CA . GLN A 1 385 ? -13.070 -4.382 15.565 1.00 52.12 385 GLN A CA 1
ATOM 2952 C C . GLN A 1 385 ? -11.673 -4.331 16.211 1.00 52.12 385 GLN A C 1
ATOM 2954 O O . GLN A 1 385 ? -11.246 -3.266 16.661 1.00 52.12 385 GLN A O 1
ATOM 2959 N N . PRO A 1 386 ? -10.900 -5.440 16.185 1.00 55.09 386 PRO A N 1
ATOM 2960 C CA . PRO A 1 386 ? -9.708 -5.595 17.027 1.00 55.09 386 PRO A CA 1
ATOM 2961 C C . PRO A 1 386 ? -8.436 -4.945 16.475 1.00 55.09 386 PRO A C 1
ATOM 2963 O O . PRO A 1 386 ? -7.403 -4.995 17.139 1.00 55.09 386 PRO A O 1
ATOM 2966 N N . SER A 1 387 ? -8.470 -4.331 15.286 1.00 61.03 387 SER A N 1
ATOM 2967 C CA . SER A 1 387 ? -7.321 -3.648 14.678 1.00 61.03 387 SER A CA 1
ATOM 2968 C C . SER A 1 387 ? -7.624 -2.173 14.396 1.00 61.03 387 SER A C 1
ATOM 2970 O O . SER A 1 387 ? -8.382 -1.842 13.479 1.00 61.03 387 SER A O 1
ATOM 2972 N N . GLY A 1 388 ? -7.019 -1.282 15.181 1.00 69.81 388 GLY A N 1
ATOM 2973 C CA . GLY A 1 388 ? -7.016 0.157 14.940 1.00 69.81 388 GLY A CA 1
ATOM 2974 C C . GLY A 1 388 ? -6.196 0.534 13.695 1.00 69.81 388 GLY A C 1
ATOM 2975 O O . GLY A 1 388 ? -5.375 -0.266 13.236 1.00 69.81 388 GLY A O 1
ATOM 2976 N N . PRO A 1 389 ? -6.405 1.741 13.138 1.00 80.50 389 PRO A N 1
ATOM 2977 C CA . PRO A 1 389 ? -5.700 2.228 11.948 1.00 80.50 389 PRO A CA 1
ATOM 2978 C C . PRO A 1 389 ? -4.168 2.316 12.088 1.00 80.50 389 PRO A C 1
ATOM 2980 O O . PRO A 1 389 ? -3.463 2.299 11.077 1.00 80.50 389 PRO A O 1
ATOM 2983 N N . GLY A 1 390 ? -3.625 2.392 13.307 1.00 84.94 390 GLY A N 1
ATOM 2984 C CA . GLY A 1 390 ? -2.210 2.678 13.552 1.00 84.94 390 GLY A CA 1
ATOM 2985 C C . GLY A 1 390 ? -1.826 4.027 12.946 1.00 84.94 390 GLY A C 1
ATOM 2986 O O . GLY A 1 390 ? -2.594 4.975 13.006 1.00 84.94 390 GLY A O 1
ATOM 2987 N N . ASN A 1 391 ? -0.685 4.111 12.267 1.00 81.69 391 ASN A N 1
ATOM 2988 C CA . ASN A 1 391 ? -0.303 5.334 11.538 1.00 81.69 391 ASN A CA 1
ATOM 2989 C C . ASN A 1 391 ? -1.085 5.506 10.219 1.00 81.69 391 ASN A C 1
ATOM 2991 O O . ASN A 1 391 ? -0.823 6.429 9.451 1.00 81.69 391 ASN A O 1
ATOM 2995 N N . GLY A 1 392 ? -1.977 4.560 9.908 1.00 83.81 392 GLY A N 1
ATOM 2996 C CA . GLY A 1 392 ? -2.836 4.589 8.742 1.00 83.81 392 GLY A CA 1
ATOM 2997 C C . GLY A 1 392 ? -4.089 5.434 8.958 1.00 83.81 392 GLY A C 1
ATOM 2998 O O . GLY A 1 392 ? -4.262 6.080 9.983 1.00 83.81 392 GLY A O 1
ATOM 2999 N N . PHE A 1 393 ? -4.993 5.373 7.985 1.00 86.44 393 PHE A N 1
ATOM 3000 C CA . PHE A 1 393 ? -6.311 5.975 8.108 1.00 86.44 393 PHE A CA 1
ATOM 3001 C C . PHE A 1 393 ? -7.371 4.887 8.058 1.00 86.44 393 PHE A C 1
ATOM 3003 O O . PHE A 1 393 ? -7.193 3.869 7.382 1.00 86.44 393 PHE A O 1
ATOM 3010 N N . ARG A 1 394 ? -8.476 5.119 8.752 1.00 87.12 394 ARG A N 1
ATOM 3011 C CA . ARG A 1 394 ? -9.685 4.309 8.681 1.00 87.12 394 ARG A CA 1
ATOM 3012 C C . ARG A 1 394 ? -10.880 5.233 8.781 1.00 87.12 394 ARG A C 1
ATOM 3014 O O . ARG A 1 394 ? -10.863 6.140 9.596 1.00 87.12 394 ARG A O 1
ATOM 3021 N N . LEU A 1 395 ? -11.924 4.978 8.009 1.00 89.06 395 LEU A N 1
ATOM 3022 C CA . LEU A 1 395 ? -13.177 5.699 8.179 1.00 89.06 395 LEU A CA 1
ATOM 3023 C C . LEU A 1 395 ? -14.069 4.976 9.174 1.00 89.06 395 LEU A C 1
ATOM 3025 O O . LEU A 1 395 ? -14.181 3.746 9.155 1.00 89.06 395 LEU A O 1
ATOM 3029 N N . TRP A 1 396 ? -14.665 5.760 10.058 1.00 90.31 396 TRP A N 1
ATOM 3030 C CA . TRP A 1 396 ? -15.761 5.341 10.906 1.00 90.31 396 TRP A CA 1
ATOM 3031 C C . TRP A 1 396 ? -16.995 6.123 10.488 1.00 90.31 396 TRP A C 1
ATOM 3033 O O . TRP A 1 396 ? -17.059 7.336 10.675 1.00 90.31 396 TRP A O 1
ATOM 3043 N N . THR A 1 397 ? -17.940 5.405 9.893 1.00 90.81 397 THR A N 1
ATOM 3044 C CA . THR A 1 397 ? -19.257 5.915 9.527 1.00 90.81 397 THR A CA 1
ATOM 3045 C C . THR A 1 397 ? -20.270 5.290 10.467 1.00 90.81 397 THR A C 1
ATOM 3047 O O . THR A 1 397 ? -20.330 4.067 10.584 1.00 90.81 397 THR A O 1
ATOM 3050 N N . GLU A 1 398 ? -21.036 6.135 11.140 1.00 92.69 398 GLU A N 1
ATOM 3051 C CA . GLU A 1 398 ? -22.044 5.738 12.114 1.00 92.69 398 GLU A CA 1
ATOM 3052 C C . GLU A 1 398 ? -23.423 6.207 11.647 1.00 92.69 398 GLU A C 1
ATOM 3054 O O . GLU A 1 398 ? -23.568 7.332 11.156 1.00 92.69 398 GLU A O 1
ATOM 3059 N N . LEU A 1 399 ? -24.435 5.350 11.800 1.00 93.88 399 LEU A N 1
ATOM 3060 C CA . LEU A 1 399 ? -25.821 5.700 11.502 1.00 93.88 399 LEU A CA 1
ATOM 3061 C C . LEU A 1 399 ? -26.369 6.580 12.634 1.00 93.88 399 LEU A C 1
ATOM 3063 O O . LEU A 1 399 ? -26.651 6.106 13.731 1.00 93.88 399 LEU A O 1
ATOM 3067 N N . MET A 1 400 ? -26.534 7.867 12.345 1.00 94.81 400 MET A N 1
ATOM 3068 C CA . MET A 1 400 ? -27.006 8.895 13.276 1.00 94.81 400 MET A CA 1
ATOM 3069 C C . MET A 1 400 ? -28.484 9.245 13.104 1.00 94.81 400 MET A C 1
ATOM 3071 O O . MET A 1 400 ? -29.007 10.060 13.858 1.00 94.81 400 MET A O 1
ATOM 3075 N N . GLU A 1 401 ? -29.177 8.609 12.156 1.00 96.00 401 GLU A N 1
ATOM 3076 C CA . GLU A 1 401 ? -30.611 8.793 11.906 1.00 96.00 401 GLU A CA 1
ATOM 3077 C C . GLU A 1 401 ? -31.487 8.725 13.181 1.00 96.00 401 GLU A C 1
ATOM 3079 O O . GLU A 1 401 ? -32.327 9.613 13.346 1.00 96.00 401 GLU A O 1
ATOM 3084 N N . PRO A 1 402 ? -31.262 7.803 14.148 1.00 96.94 402 PRO A N 1
ATOM 3085 C CA . PRO A 1 402 ? -32.021 7.780 15.408 1.00 96.94 402 PRO A CA 1
ATOM 3086 C C . PRO A 1 402 ? -31.799 8.997 16.319 1.00 96.94 402 PRO A C 1
ATOM 3088 O O . PRO A 1 402 ? -32.578 9.227 17.241 1.00 96.94 402 PRO A O 1
ATOM 3091 N N . TYR A 1 403 ? -30.727 9.754 16.087 1.00 96.75 403 TYR A N 1
ATOM 3092 C CA . TYR A 1 403 ? -30.296 10.895 16.895 1.00 96.75 403 TYR A CA 1
ATOM 3093 C C . TYR A 1 403 ? -30.428 12.218 16.133 1.00 96.75 403 TYR A C 1
ATOM 3095 O O . TYR A 1 403 ? -29.824 13.217 16.521 1.00 96.75 403 TYR A O 1
ATOM 3103 N N . ARG A 1 404 ? -31.189 12.256 15.034 1.00 96.44 404 ARG A N 1
ATOM 3104 C CA . ARG A 1 404 ? -31.386 13.485 14.259 1.00 96.44 404 ARG A CA 1
ATOM 3105 C C . ARG A 1 404 ? -31.996 14.588 15.135 1.00 96.44 404 ARG A C 1
ATOM 3107 O O . ARG A 1 404 ? -32.957 14.366 15.865 1.00 96.44 404 ARG A O 1
ATOM 3114 N N . GLY A 1 405 ? -31.413 15.783 15.075 1.00 96.19 405 GLY A N 1
ATOM 3115 C CA . GLY A 1 405 ? -31.755 16.927 15.922 1.00 96.19 405 GLY A CA 1
ATOM 3116 C C . GLY A 1 405 ? -31.141 16.888 17.327 1.00 96.19 405 GLY A C 1
ATOM 3117 O O . GLY A 1 405 ? -31.234 17.880 18.051 1.00 96.19 405 GLY A O 1
ATOM 3118 N N . TRP A 1 406 ? -30.486 15.792 17.725 1.00 97.62 406 TRP A N 1
ATOM 3119 C CA . TRP A 1 406 ? -29.797 15.721 19.012 1.00 97.62 406 TRP A CA 1
ATOM 3120 C C . TRP A 1 406 ? -28.477 16.485 18.970 1.00 97.62 406 TRP A C 1
ATOM 3122 O O . TRP A 1 406 ? -27.875 16.686 17.911 1.00 97.62 406 TRP A O 1
ATOM 3132 N N . ARG A 1 407 ? -28.004 16.903 20.148 1.00 97.12 407 ARG A N 1
ATOM 3133 C CA . ARG A 1 407 ? -26.651 17.443 20.298 1.00 97.12 407 ARG A CA 1
ATOM 3134 C C . ARG A 1 407 ? -25.672 16.291 20.401 1.00 97.12 407 ARG A C 1
ATOM 3136 O O . ARG A 1 407 ? -25.952 15.309 21.071 1.00 97.12 407 ARG A O 1
ATOM 3143 N N . ALA A 1 408 ? -24.506 16.415 19.797 1.00 95.44 408 ALA A N 1
ATOM 3144 C CA . ALA A 1 408 ? -23.480 15.399 19.857 1.00 95.44 408 ALA A CA 1
ATOM 3145 C C . ALA A 1 408 ? -22.100 15.991 20.111 1.00 95.44 408 ALA A C 1
ATOM 3147 O O . ALA A 1 408 ? -21.821 17.141 19.780 1.00 95.44 408 ALA A O 1
ATOM 3148 N N . ARG A 1 409 ? -21.241 15.186 20.727 1.00 95.06 409 ARG A N 1
ATOM 3149 C CA . ARG A 1 409 ? -19.839 15.486 21.012 1.00 95.06 409 ARG A CA 1
ATOM 3150 C C . ARG A 1 409 ? -18.987 14.283 20.661 1.00 95.06 409 ARG A C 1
ATOM 3152 O O . ARG A 1 409 ? -19.403 13.145 20.871 1.00 95.06 409 ARG A O 1
ATOM 3159 N N . LEU A 1 410 ? -17.777 14.542 20.193 1.00 93.56 410 LEU A N 1
ATOM 3160 C CA . LEU A 1 410 ? -16.780 13.522 19.919 1.00 93.56 410 LEU A CA 1
ATOM 3161 C C . LEU A 1 410 ? -15.759 13.498 21.048 1.00 93.56 410 LEU A C 1
ATOM 3163 O O . LEU A 1 410 ? -15.246 14.542 21.441 1.00 93.56 410 LEU A O 1
ATOM 3167 N N . PHE A 1 411 ? -15.478 12.314 21.569 1.00 93.25 411 PHE A N 1
ATOM 3168 C CA . PHE A 1 411 ? -14.549 12.092 22.665 1.00 93.25 411 PHE A CA 1
ATOM 3169 C C . PHE A 1 411 ? -13.374 11.243 22.193 1.00 93.25 411 PHE A C 1
ATOM 3171 O O . PHE A 1 411 ? -13.571 10.161 21.636 1.00 93.25 411 PHE A O 1
ATOM 3178 N N . LEU A 1 412 ? -12.170 11.732 22.465 1.00 92.56 412 LEU A N 1
ATOM 3179 C CA . LEU A 1 412 ? -10.895 11.052 22.302 1.00 92.56 412 LEU A CA 1
ATOM 3180 C C . LEU A 1 412 ? -10.416 10.624 23.680 1.00 92.56 412 LEU A C 1
ATOM 3182 O O . LEU A 1 412 ? -10.113 11.470 24.517 1.00 92.56 412 LEU A O 1
ATOM 3186 N N . PHE A 1 413 ? -10.374 9.321 23.914 1.00 90.62 413 PHE A N 1
ATOM 3187 C CA . PHE A 1 413 ? -9.814 8.737 25.122 1.00 90.62 413 PHE A CA 1
ATOM 3188 C C . PHE A 1 413 ? -8.412 8.247 24.800 1.00 90.62 413 PHE A C 1
ATOM 3190 O O . PHE A 1 413 ? -8.226 7.495 23.837 1.00 90.62 413 PHE A O 1
ATOM 3197 N N . ASP A 1 414 ? -7.460 8.658 25.624 1.00 89.31 414 ASP A N 1
ATOM 3198 C CA . ASP A 1 414 ? -6.082 8.203 25.583 1.00 89.31 414 ASP A CA 1
ATOM 3199 C C . ASP A 1 414 ? -5.683 7.706 26.968 1.00 89.31 414 ASP A C 1
ATOM 3201 O O . ASP A 1 414 ? -5.526 8.482 27.908 1.00 89.31 414 ASP A O 1
ATOM 3205 N N . GLY A 1 415 ? -5.615 6.393 27.130 1.00 84.81 415 GLY A N 1
ATOM 3206 C CA . GLY A 1 415 ? -5.370 5.760 28.423 1.00 84.81 415 GLY A CA 1
ATOM 3207 C C . GLY A 1 415 ? -3.993 5.129 28.529 1.00 84.81 415 GLY A C 1
ATOM 3208 O O . GLY A 1 415 ? -3.718 4.455 29.520 1.00 84.81 415 GLY A O 1
ATOM 3209 N N . THR A 1 416 ? -3.141 5.283 27.513 1.00 81.12 416 THR A N 1
ATOM 3210 C CA . THR A 1 416 ? -1.833 4.625 27.467 1.00 81.12 416 THR A CA 1
ATOM 3211 C C . THR A 1 416 ? -0.726 5.609 27.156 1.00 81.12 416 THR A C 1
ATOM 3213 O O . THR A 1 416 ? -0.914 6.584 26.449 1.00 81.12 416 THR A O 1
ATOM 3216 N N . THR A 1 417 ? 0.457 5.342 27.695 1.00 77.50 417 THR A N 1
ATOM 3217 C CA . THR A 1 417 ? 1.661 6.118 27.410 1.00 77.50 417 THR A CA 1
ATOM 3218 C C . THR A 1 417 ? 2.455 5.487 26.254 1.00 77.50 417 THR A C 1
ATOM 3220 O O . THR A 1 417 ? 2.320 4.295 25.958 1.00 77.50 417 THR A O 1
ATOM 3223 N N . GLY A 1 418 ? 3.310 6.272 25.593 1.00 73.38 418 GLY A N 1
ATOM 3224 C CA . GLY A 1 418 ? 4.249 5.826 24.559 1.00 73.38 418 GLY A CA 1
ATOM 3225 C C . GLY A 1 418 ? 3.756 5.988 23.116 1.00 73.38 418 GLY A C 1
ATOM 3226 O O . GLY A 1 418 ? 2.662 6.469 22.847 1.00 73.38 418 GLY A O 1
ATOM 3227 N N . GLU A 1 419 ? 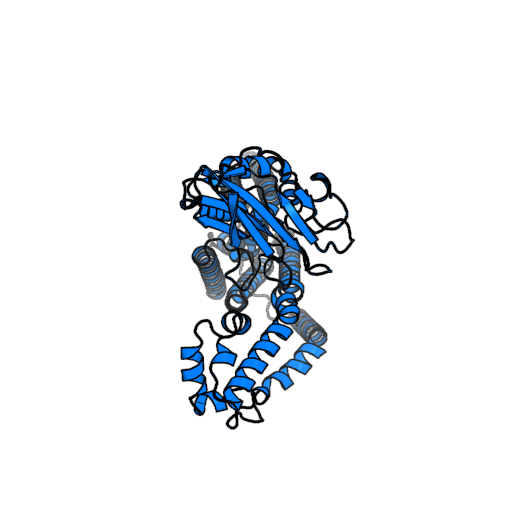4.559 5.525 22.149 1.00 68.19 419 GLU A N 1
ATOM 3228 C CA . GLU A 1 419 ? 4.342 5.724 20.696 1.00 68.19 419 GLU A CA 1
ATOM 3229 C C . GLU A 1 419 ? 3.028 5.135 20.139 1.00 68.19 419 GLU A C 1
ATOM 3231 O O . GLU A 1 419 ? 2.671 5.337 18.973 1.00 68.19 419 GLU A O 1
ATOM 3236 N N . ARG A 1 420 ? 2.316 4.358 20.960 1.00 70.25 420 ARG A N 1
ATOM 3237 C CA . ARG A 1 420 ? 1.073 3.662 20.612 1.00 70.25 420 ARG A CA 1
ATOM 3238 C C . ARG A 1 420 ? -0.124 4.090 21.460 1.00 70.25 420 ARG A C 1
ATOM 3240 O O . ARG A 1 420 ? -1.206 3.548 21.249 1.00 70.25 420 ARG A O 1
ATOM 3247 N N . GLY A 1 421 ? 0.067 5.032 22.377 1.00 78.31 421 GLY A N 1
ATOM 3248 C CA . GLY A 1 421 ? -0.990 5.655 23.161 1.00 78.31 421 GLY A CA 1
ATOM 3249 C C . GLY A 1 421 ? -1.370 6.982 22.539 1.00 78.31 421 GLY A C 1
ATOM 3250 O O . GLY A 1 421 ? -0.909 8.016 22.986 1.00 78.31 421 GLY A O 1
ATOM 3251 N N . TRP A 1 422 ? -2.063 6.928 21.400 1.00 89.31 422 TRP A N 1
ATOM 3252 C CA . TRP A 1 422 ? -2.693 8.113 20.831 1.00 89.31 422 TRP A CA 1
ATOM 3253 C C . TRP A 1 422 ? -3.816 7.743 19.875 1.00 89.31 422 TRP A C 1
ATOM 3255 O O . TRP A 1 422 ? -3.811 6.680 19.241 1.00 89.31 422 TRP A O 1
ATOM 3265 N N . VAL A 1 423 ? -4.770 8.652 19.743 1.00 91.75 423 VAL A N 1
ATOM 3266 C CA . VAL A 1 423 ? -5.848 8.613 18.759 1.00 91.75 423 VAL A CA 1
ATOM 3267 C C . VAL A 1 423 ? -5.876 9.934 18.017 1.00 91.75 423 VAL A C 1
ATOM 3269 O O . VAL A 1 423 ? -5.515 10.971 18.565 1.00 91.75 423 VAL A O 1
ATOM 3272 N N . GLY A 1 424 ? -6.272 9.900 16.753 1.00 92.25 424 GLY A N 1
ATOM 3273 C CA . GLY A 1 424 ? -6.442 11.106 15.964 1.00 92.25 424 GLY A CA 1
ATOM 3274 C C . GLY A 1 424 ? -7.639 11.000 15.049 1.00 92.25 424 GLY A C 1
ATOM 3275 O O . GLY A 1 424 ? -7.977 9.910 14.586 1.00 92.25 424 GLY A O 1
ATOM 3276 N N . ILE A 1 425 ? -8.277 12.132 14.807 1.00 93.19 425 ILE A N 1
ATOM 3277 C CA . ILE A 1 425 ? -9.523 12.232 14.065 1.00 93.19 425 ILE A CA 1
ATOM 3278 C C . ILE A 1 425 ? -9.539 13.466 13.178 1.00 93.19 425 ILE A C 1
ATOM 3280 O O . ILE A 1 425 ? -8.915 14.471 13.507 1.00 93.19 425 ILE A O 1
ATOM 3284 N N . THR A 1 426 ? -10.268 13.414 12.072 1.00 91.19 426 THR A N 1
ATOM 3285 C CA . THR A 1 426 ? -10.707 14.638 11.394 1.00 91.19 426 THR A CA 1
ATOM 3286 C C . THR A 1 426 ? -11.935 15.207 12.091 1.00 91.19 426 THR A C 1
ATOM 3288 O O . THR A 1 426 ? -12.491 14.625 13.025 1.00 91.19 426 THR A O 1
ATOM 3291 N N . GLU A 1 427 ? -12.407 16.334 11.586 1.00 88.44 427 GLU A N 1
ATOM 3292 C CA . GLU A 1 427 ? -13.741 16.820 11.899 1.00 88.44 427 GLU A CA 1
ATOM 3293 C C . GLU A 1 427 ? -14.809 15.850 11.349 1.00 88.44 427 GLU A C 1
ATOM 3295 O O . GLU A 1 427 ? -14.567 15.188 10.327 1.00 88.44 427 GLU A O 1
ATOM 3300 N N . PRO A 1 428 ? -15.959 15.694 12.038 1.00 90.38 428 PRO A N 1
ATOM 3301 C CA . PRO A 1 428 ? -17.065 14.907 11.526 1.00 90.38 428 PRO A CA 1
ATOM 3302 C C . PRO A 1 428 ? -17.637 15.513 10.258 1.00 90.38 428 PRO A C 1
ATOM 3304 O O . PRO A 1 428 ? -17.900 16.711 10.187 1.00 90.38 428 PRO A O 1
ATOM 3307 N N . VAL A 1 429 ? -17.951 14.637 9.317 1.00 90.75 429 VAL A N 1
ATOM 3308 C CA . VAL A 1 429 ? -18.698 14.954 8.110 1.00 90.75 429 VAL A CA 1
ATOM 3309 C C . VAL A 1 429 ? -20.088 14.369 8.267 1.00 90.75 429 VAL A C 1
ATOM 3311 O O . VAL A 1 429 ? -20.254 13.148 8.336 1.00 90.75 429 VAL A O 1
ATOM 3314 N N . MET A 1 430 ? -21.079 15.248 8.353 1.00 91.50 430 MET A N 1
ATOM 3315 C CA . MET A 1 430 ? -22.481 14.856 8.368 1.00 91.50 430 MET A CA 1
ATOM 3316 C C . MET A 1 430 ? -22.965 14.717 6.932 1.00 91.50 430 MET A C 1
ATOM 3318 O O . MET A 1 430 ? -22.757 15.615 6.122 1.00 91.50 430 MET A O 1
ATOM 3322 N N . THR A 1 431 ? -23.567 13.581 6.601 1.00 92.69 431 THR A N 1
ATOM 3323 C CA . THR A 1 431 ? -24.000 13.293 5.232 1.00 92.69 431 THR A CA 1
ATOM 3324 C C . THR A 1 431 ? -25.217 12.380 5.208 1.00 92.69 431 THR A C 1
ATOM 3326 O O . THR A 1 431 ? -25.418 11.569 6.113 1.00 92.69 431 THR A O 1
ATOM 3329 N N . ASP A 1 432 ? -26.036 12.499 4.167 1.00 93.88 432 ASP A N 1
ATOM 3330 C CA . ASP A 1 432 ? -27.096 11.531 3.862 1.00 93.88 432 ASP A CA 1
ATOM 3331 C C . ASP A 1 432 ? -26.626 10.444 2.880 1.00 93.88 432 ASP A C 1
ATOM 3333 O O . ASP A 1 432 ? -27.360 9.493 2.610 1.00 93.88 432 ASP A O 1
ATOM 3337 N N . ASP A 1 433 ? -25.397 10.567 2.372 1.00 92.38 433 ASP A N 1
ATOM 3338 C CA . ASP A 1 433 ? -24.784 9.635 1.434 1.00 92.38 433 ASP A CA 1
ATOM 3339 C C . ASP A 1 433 ? -24.071 8.483 2.174 1.00 92.38 433 ASP A C 1
ATOM 3341 O O . ASP A 1 433 ? -23.044 8.721 2.825 1.00 92.38 433 ASP A O 1
ATOM 3345 N N . PRO A 1 434 ? -24.567 7.235 2.071 1.00 90.31 434 PRO A N 1
ATOM 3346 C CA . PRO A 1 434 ? -23.975 6.086 2.756 1.00 90.31 434 PRO A CA 1
ATOM 3347 C C . PRO A 1 434 ? -22.602 5.692 2.191 1.00 90.31 434 PRO A C 1
ATOM 3349 O O . PRO A 1 434 ? -21.803 5.065 2.888 1.00 90.31 434 PRO A O 1
ATOM 3352 N N . ASP A 1 435 ? -22.300 6.079 0.951 1.00 88.44 435 ASP A N 1
ATOM 3353 C CA . ASP A 1 435 ? -21.087 5.685 0.243 1.00 88.44 435 ASP A CA 1
ATOM 3354 C C . ASP A 1 435 ? -19.956 6.701 0.403 1.00 88.44 435 ASP A C 1
ATOM 3356 O O . ASP A 1 435 ? -18.827 6.423 -0.018 1.00 88.44 435 ASP A O 1
ATOM 3360 N N . LEU A 1 436 ? -20.209 7.849 1.047 1.00 87.75 436 LEU A N 1
ATOM 3361 C CA . LEU A 1 436 ? -19.205 8.897 1.243 1.00 87.75 436 LEU A CA 1
ATOM 3362 C C . LEU A 1 436 ? -17.914 8.342 1.855 1.00 87.75 436 LEU A C 1
ATOM 3364 O O . LEU A 1 436 ? -16.822 8.655 1.383 1.00 87.75 436 LEU A O 1
ATOM 3368 N N . GLY A 1 437 ? -18.035 7.475 2.865 1.00 84.69 437 GLY A N 1
ATOM 3369 C CA . GLY A 1 437 ? -16.883 6.838 3.496 1.00 84.69 437 GLY A CA 1
ATOM 3370 C C . GLY A 1 437 ? -16.059 6.003 2.505 1.00 84.69 437 GLY A C 1
ATOM 3371 O O . GLY A 1 437 ? -14.836 6.100 2.455 1.00 84.69 437 GLY A O 1
ATOM 3372 N N . SER A 1 438 ? -16.707 5.211 1.652 1.00 81.50 438 SER A N 1
ATOM 3373 C CA . SER A 1 438 ? -15.999 4.388 0.661 1.00 81.50 438 SER A CA 1
ATOM 3374 C C . SER A 1 438 ? -15.274 5.236 -0.395 1.00 81.50 438 SER A C 1
ATOM 3376 O O . SER A 1 438 ? -14.101 4.988 -0.699 1.00 81.50 438 SER A O 1
ATOM 3378 N N . ARG A 1 439 ? -15.926 6.296 -0.891 1.00 85.31 439 ARG A N 1
ATOM 3379 C CA . ARG A 1 439 ? -15.333 7.227 -1.860 1.00 85.31 439 ARG A CA 1
ATOM 3380 C C . ARG A 1 439 ? -14.169 7.992 -1.252 1.00 85.31 439 ARG A C 1
ATOM 3382 O O . ARG A 1 439 ? -13.114 8.091 -1.869 1.00 85.31 439 ARG A O 1
ATOM 3389 N N . TRP A 1 440 ? -14.315 8.457 -0.015 1.00 84.75 440 TRP A N 1
ATOM 3390 C CA . TRP A 1 440 ? -13.250 9.178 0.670 1.00 84.75 440 TRP A CA 1
ATOM 3391 C C . TRP A 1 440 ? -12.037 8.286 0.959 1.00 84.75 440 TRP A C 1
ATOM 3393 O O . TRP A 1 440 ? -10.899 8.715 0.772 1.00 84.75 440 TRP A O 1
ATOM 3403 N N . LEU A 1 441 ? -12.247 7.018 1.333 1.00 81.62 441 LEU A N 1
ATOM 3404 C CA . LEU A 1 441 ? -11.139 6.074 1.479 1.00 81.62 441 LEU A CA 1
ATOM 3405 C C . LEU A 1 441 ? -10.390 5.874 0.160 1.00 81.62 441 LEU A C 1
ATOM 3407 O O . LEU A 1 441 ? -9.165 5.788 0.176 1.00 81.62 441 LEU A O 1
ATOM 3411 N N . THR A 1 442 ? -11.121 5.807 -0.953 1.00 81.00 442 THR A N 1
ATOM 3412 C CA . THR A 1 442 ? -10.549 5.671 -2.299 1.00 81.00 442 THR A CA 1
ATOM 3413 C C . THR A 1 442 ? -9.687 6.888 -2.633 1.00 81.00 442 THR A C 1
ATOM 3415 O O . THR A 1 442 ? -8.502 6.727 -2.905 1.00 81.00 442 THR A O 1
ATOM 3418 N N . LEU A 1 443 ? -10.213 8.103 -2.438 1.00 80.31 443 LEU A N 1
ATOM 3419 C CA . LEU A 1 443 ? -9.460 9.350 -2.626 1.00 80.31 443 LEU A CA 1
ATOM 3420 C C . LEU A 1 443 ? -8.184 9.401 -1.768 1.00 80.31 443 LEU A C 1
ATOM 3422 O O . LEU A 1 443 ? -7.114 9.754 -2.252 1.00 80.31 443 LEU A O 1
ATOM 3426 N N . LEU A 1 444 ? -8.256 8.991 -0.497 1.00 78.94 444 LEU A N 1
ATOM 3427 C CA . LEU A 1 444 ? -7.084 8.932 0.389 1.00 78.94 444 LEU A CA 1
ATOM 3428 C C . LEU A 1 444 ? -6.052 7.880 -0.045 1.00 78.94 444 LEU A C 1
ATOM 3430 O O . LEU A 1 444 ? -4.853 8.040 0.202 1.00 78.94 444 LEU A O 1
ATOM 3434 N N . GLN A 1 445 ? -6.503 6.770 -0.629 1.00 76.38 445 GLN A N 1
ATOM 3435 C CA . GLN A 1 445 ? -5.621 5.738 -1.171 1.00 76.38 445 GLN A CA 1
ATOM 3436 C C . GLN A 1 445 ? -4.926 6.214 -2.447 1.00 76.38 445 GLN A C 1
ATOM 3438 O O . GLN A 1 445 ? -3.727 5.955 -2.598 1.00 76.38 445 GLN A O 1
ATOM 3443 N N . ASP A 1 446 ? -5.644 6.941 -3.298 1.00 74.06 446 ASP A N 1
ATOM 3444 C CA . ASP A 1 446 ? -5.113 7.554 -4.511 1.00 74.06 446 ASP A CA 1
ATOM 3445 C C . ASP A 1 446 ? -4.085 8.636 -4.157 1.00 74.06 446 ASP A C 1
ATOM 3447 O O . ASP A 1 446 ? -2.948 8.573 -4.628 1.00 74.06 446 ASP A O 1
ATOM 3451 N N . GLU A 1 447 ? -4.392 9.523 -3.204 1.00 75.19 447 GLU A N 1
ATOM 3452 C CA . GLU A 1 447 ? -3.453 10.556 -2.743 1.00 75.19 447 GLU A CA 1
ATOM 3453 C C . GLU A 1 447 ? -2.192 9.935 -2.096 1.00 75.19 447 GLU A C 1
ATOM 3455 O O . GLU A 1 447 ? -1.074 10.425 -2.243 1.00 75.19 447 GLU A O 1
ATOM 3460 N N . ARG A 1 448 ? -2.288 8.771 -1.434 1.00 70.69 448 ARG A N 1
ATOM 3461 C CA . ARG A 1 448 ? -1.086 8.057 -0.943 1.00 70.69 448 ARG A CA 1
ATOM 3462 C C . ARG A 1 448 ? -0.159 7.596 -2.062 1.00 70.69 448 ARG A C 1
ATOM 3464 O O . ARG A 1 448 ? 1.052 7.473 -1.844 1.00 70.69 448 ARG A O 1
ATOM 3471 N N . ALA A 1 449 ? -0.698 7.332 -3.248 1.00 65.38 449 ALA A N 1
ATOM 3472 C CA . ALA A 1 449 ? 0.109 7.026 -4.415 1.00 65.38 449 ALA A CA 1
ATOM 3473 C C . ALA A 1 449 ? 0.825 8.274 -4.972 1.00 65.38 449 ALA A C 1
ATOM 3475 O O . ALA A 1 449 ? 1.647 8.136 -5.868 1.00 65.38 449 ALA A O 1
ATOM 3476 N N . GLU A 1 450 ? 0.625 9.476 -4.427 1.00 65.81 450 GLU A N 1
ATOM 3477 C CA . GLU A 1 450 ? 1.167 10.727 -4.981 1.00 65.81 450 GLU A CA 1
ATOM 3478 C C . GLU A 1 450 ? 2.592 11.077 -4.608 1.00 65.81 450 GLU A C 1
ATOM 3480 O O . GLU A 1 450 ? 3.180 11.947 -5.251 1.00 65.81 450 GLU A O 1
ATOM 3485 N N . SER A 1 451 ? 3.218 10.366 -3.665 1.00 61.78 451 SER A N 1
ATOM 3486 C CA . SER A 1 451 ? 4.692 10.401 -3.534 1.00 61.78 451 SER A CA 1
ATOM 3487 C C . SER A 1 451 ? 5.396 10.156 -4.880 1.00 61.78 451 SER A C 1
ATOM 3489 O O . SER A 1 451 ? 6.563 10.480 -5.079 1.00 61.78 451 SER A O 1
ATOM 3491 N N . THR A 1 452 ? 4.647 9.612 -5.829 1.00 67.81 452 THR A N 1
ATOM 3492 C CA . THR A 1 452 ? 5.067 9.242 -7.155 1.00 67.81 452 THR A CA 1
ATOM 3493 C C . THR A 1 452 ? 4.761 10.290 -8.219 1.00 67.81 452 THR A C 1
ATOM 3495 O O . THR A 1 452 ? 5.376 10.250 -9.281 1.00 67.81 452 THR A O 1
ATOM 3498 N N . HIS A 1 453 ? 3.883 11.253 -7.932 1.00 75.25 453 HIS A N 1
ATOM 3499 C CA . HIS A 1 453 ? 3.447 12.289 -8.862 1.00 75.25 453 HIS A CA 1
ATOM 3500 C C . HIS A 1 453 ? 4.610 13.194 -9.321 1.00 75.25 453 HIS A C 1
ATOM 3502 O O . HIS A 1 453 ? 4.830 13.297 -10.531 1.00 75.25 453 HIS A O 1
ATOM 3508 N N . PRO A 1 454 ? 5.466 13.741 -8.424 1.00 79.25 454 PRO A N 1
ATOM 3509 C CA . PRO A 1 454 ? 6.643 14.509 -8.846 1.00 79.25 454 PRO A CA 1
ATOM 3510 C C . PRO A 1 454 ? 7.630 13.672 -9.663 1.00 79.25 454 PRO A C 1
ATOM 3512 O O . PRO A 1 454 ? 8.276 14.177 -10.579 1.00 79.25 454 PRO A O 1
ATOM 3515 N N . VAL A 1 455 ? 7.745 12.378 -9.351 1.00 76.12 455 VAL A N 1
ATOM 3516 C CA . VAL A 1 455 ? 8.676 11.489 -10.048 1.00 76.12 455 VAL A CA 1
ATOM 3517 C C . VAL A 1 455 ? 8.150 11.107 -11.429 1.00 76.12 455 VAL A C 1
ATOM 3519 O O . VAL A 1 455 ? 8.929 11.076 -12.375 1.00 76.12 455 VAL A O 1
ATOM 3522 N N . LEU A 1 456 ? 6.847 10.856 -11.577 1.00 76.62 456 LEU A N 1
ATOM 3523 C CA . LEU A 1 456 ? 6.209 10.624 -12.873 1.00 76.62 456 LEU A CA 1
ATOM 3524 C C . LEU A 1 456 ? 6.314 11.860 -13.766 1.00 76.62 456 LEU A C 1
ATOM 3526 O O . LEU A 1 456 ? 6.702 11.721 -14.921 1.00 76.62 456 LEU A O 1
ATOM 3530 N N . ALA A 1 457 ? 6.070 13.058 -13.229 1.00 81.44 457 ALA A N 1
ATOM 3531 C CA . ALA A 1 457 ? 6.267 14.300 -13.972 1.00 81.44 457 ALA A CA 1
ATOM 3532 C C . ALA A 1 457 ? 7.733 14.510 -14.371 1.00 81.44 457 ALA A C 1
ATOM 3534 O O . ALA A 1 457 ? 8.023 14.794 -15.533 1.00 81.44 457 ALA A O 1
ATOM 3535 N N . GLY A 1 458 ? 8.672 14.291 -13.444 1.00 79.81 458 GLY A N 1
ATOM 3536 C CA . GLY A 1 458 ? 10.104 14.335 -13.739 1.00 79.81 458 GLY A CA 1
ATOM 3537 C C . GLY A 1 458 ? 10.501 13.350 -14.843 1.00 79.81 458 GLY A C 1
ATOM 3538 O O . GLY A 1 458 ? 11.211 13.722 -15.775 1.00 79.81 458 GLY A O 1
ATOM 3539 N N . LEU A 1 459 ? 9.994 12.114 -14.792 1.00 74.50 459 LEU A N 1
ATOM 3540 C CA . LEU A 1 459 ? 10.204 11.102 -15.831 1.00 74.50 459 LEU A CA 1
ATOM 3541 C C . LEU A 1 459 ? 9.583 11.512 -17.169 1.00 74.50 459 LEU A C 1
ATOM 3543 O O . LEU A 1 459 ? 10.253 11.399 -18.191 1.00 74.50 459 LEU A O 1
ATOM 3547 N N . ALA A 1 460 ? 8.347 12.011 -17.180 1.00 77.94 460 ALA A N 1
ATOM 3548 C CA . ALA A 1 460 ? 7.672 12.462 -18.393 1.00 77.94 460 ALA A CA 1
ATOM 3549 C C . ALA A 1 460 ? 8.465 13.582 -19.084 1.00 77.94 460 ALA A C 1
ATOM 3551 O O . ALA A 1 460 ? 8.722 13.508 -20.288 1.00 77.94 460 ALA A O 1
ATOM 3552 N N . VAL A 1 461 ? 8.945 14.568 -18.318 1.00 81.56 461 VAL A N 1
ATOM 3553 C CA . VAL A 1 461 ? 9.803 15.650 -18.824 1.00 81.56 461 VAL A CA 1
ATOM 3554 C C . VAL A 1 461 ? 11.128 15.100 -19.352 1.00 81.56 461 VAL A C 1
ATOM 3556 O O . VAL A 1 461 ? 11.489 15.377 -20.495 1.00 81.56 461 VAL A O 1
ATOM 3559 N N . LEU A 1 462 ? 11.838 14.279 -18.571 1.00 75.31 462 LEU A N 1
ATOM 3560 C CA . LEU A 1 462 ? 13.127 13.700 -18.972 1.00 75.31 462 LEU A CA 1
ATOM 3561 C C . LEU A 1 462 ? 13.020 12.856 -20.249 1.00 75.31 462 LEU A C 1
ATOM 3563 O O . LEU A 1 462 ? 13.868 12.972 -21.139 1.00 75.31 462 LEU A O 1
ATOM 3567 N N . LEU A 1 463 ? 11.979 12.030 -20.365 1.00 75.81 463 LEU A N 1
ATOM 3568 C CA . LEU A 1 463 ? 11.719 11.215 -21.551 1.00 75.81 463 LEU A CA 1
ATOM 3569 C C . LEU A 1 463 ? 11.363 12.095 -22.752 1.00 75.81 463 LEU A C 1
ATOM 3571 O O . LEU A 1 463 ? 11.895 11.886 -23.837 1.00 75.81 463 LEU A O 1
ATOM 3575 N N . THR A 1 464 ? 10.553 13.135 -22.562 1.00 79.31 464 THR A N 1
ATOM 3576 C CA . THR A 1 464 ? 10.214 14.082 -23.636 1.00 79.31 464 THR A CA 1
ATOM 3577 C C . THR A 1 464 ? 11.456 14.804 -24.155 1.00 79.31 464 THR A C 1
ATOM 3579 O O . THR A 1 464 ? 11.694 14.836 -25.360 1.00 79.31 464 THR A O 1
ATOM 3582 N N . LEU A 1 465 ? 12.309 15.313 -23.262 1.00 76.38 465 LEU A N 1
ATOM 3583 C CA . LEU A 1 465 ? 13.566 15.966 -23.637 1.00 76.38 465 LEU A CA 1
ATOM 3584 C C . LEU A 1 465 ? 14.524 14.999 -24.345 1.00 76.38 465 LEU A C 1
ATOM 3586 O O . LEU A 1 465 ? 15.148 15.359 -25.344 1.00 76.38 465 LEU A O 1
ATOM 3590 N N . SER A 1 466 ? 14.606 13.756 -23.869 1.00 72.94 466 SER A N 1
ATOM 3591 C CA . SER A 1 466 ? 15.412 12.704 -24.498 1.00 72.94 466 SER A CA 1
ATOM 3592 C C . SER A 1 466 ? 14.903 12.365 -25.902 1.00 72.94 466 SER A C 1
ATOM 3594 O O . SER A 1 466 ? 15.705 12.203 -26.824 1.00 72.94 466 SER A O 1
ATOM 3596 N N . CYS A 1 467 ? 13.579 12.323 -26.080 1.00 75.44 467 CYS A N 1
ATOM 3597 C CA . CYS A 1 467 ? 12.914 12.115 -27.362 1.00 75.44 467 CYS A CA 1
ATOM 3598 C C . CYS A 1 467 ? 13.236 13.259 -28.333 1.00 75.44 467 CYS A C 1
ATOM 3600 O O . CYS A 1 467 ? 13.735 13.013 -29.430 1.00 75.44 467 CYS A O 1
ATOM 3602 N N . LEU A 1 468 ? 13.077 14.515 -27.902 1.00 73.62 468 LEU A N 1
ATOM 3603 C CA . LEU A 1 468 ? 13.415 15.696 -28.703 1.00 73.62 468 LEU A CA 1
ATOM 3604 C C . LEU A 1 468 ? 14.898 15.708 -29.104 1.00 73.62 468 LEU A C 1
ATOM 3606 O O . LEU A 1 468 ? 15.231 15.916 -30.270 1.00 73.62 468 LEU A O 1
ATOM 3610 N N . ALA A 1 469 ? 15.805 15.409 -28.170 1.00 71.38 469 ALA A N 1
ATOM 3611 C CA . ALA A 1 469 ? 17.239 15.341 -28.447 1.00 71.38 469 ALA A CA 1
ATOM 3612 C C . ALA A 1 469 ? 17.608 14.198 -29.412 1.00 71.38 469 ALA A C 1
ATOM 3614 O O . ALA A 1 469 ? 18.527 14.338 -30.226 1.00 71.38 469 ALA A O 1
ATOM 3615 N N . ALA A 1 470 ? 16.927 13.052 -29.329 1.00 72.38 470 ALA A N 1
ATOM 3616 C CA . ALA A 1 470 ? 17.084 11.957 -30.284 1.00 72.38 470 ALA A CA 1
ATOM 3617 C C . ALA A 1 470 ? 16.554 12.347 -31.674 1.00 72.38 470 ALA A C 1
ATOM 3619 O O . ALA A 1 470 ? 17.238 12.101 -32.668 1.00 72.38 470 ALA A O 1
ATOM 3620 N N . GLY A 1 471 ? 15.407 13.027 -31.738 1.00 74.00 471 GLY A N 1
ATOM 3621 C CA . GLY A 1 471 ? 14.790 13.503 -32.977 1.00 74.00 471 GLY A CA 1
ATOM 3622 C C . GLY A 1 471 ? 15.661 14.530 -33.696 1.00 74.00 471 GLY A C 1
ATOM 3623 O O . GLY A 1 471 ? 15.951 14.370 -34.878 1.00 74.00 471 GLY A O 1
ATOM 3624 N N . CYS A 1 472 ? 16.195 15.515 -32.966 1.00 76.75 472 CYS A N 1
ATOM 3625 C CA . CYS A 1 472 ? 17.136 16.500 -33.506 1.00 76.75 472 CYS A CA 1
ATOM 3626 C C . CYS A 1 472 ? 18.408 15.850 -34.068 1.00 76.75 472 CYS A C 1
ATOM 3628 O O . CYS A 1 472 ? 18.902 16.260 -35.119 1.00 76.75 472 CYS A O 1
ATOM 3630 N N . ARG A 1 473 ? 18.949 14.831 -33.385 1.00 73.25 473 ARG A N 1
ATOM 3631 C CA . ARG A 1 473 ? 20.117 14.079 -33.875 1.00 73.25 473 ARG A CA 1
ATOM 3632 C C . ARG A 1 473 ? 19.789 13.283 -35.134 1.00 73.25 473 ARG A C 1
ATOM 3634 O O . ARG A 1 473 ? 20.572 13.324 -36.078 1.00 73.25 473 ARG A O 1
ATOM 3641 N N . HIS A 1 474 ? 18.641 12.608 -35.155 1.00 75.12 474 HIS A N 1
ATOM 3642 C CA . HIS A 1 474 ? 18.177 11.857 -36.318 1.00 75.12 474 HIS A CA 1
ATOM 3643 C C . HIS A 1 474 ? 18.006 12.765 -37.542 1.00 75.12 474 HIS A C 1
ATOM 3645 O O . HIS A 1 474 ? 18.589 12.511 -38.593 1.00 75.12 474 HIS A O 1
ATOM 3651 N N . TRP A 1 475 ? 17.308 13.885 -37.373 1.00 79.19 475 TRP A N 1
ATOM 3652 C CA . TRP A 1 475 ? 17.074 14.853 -38.439 1.00 79.19 475 TRP A CA 1
ATOM 3653 C C . TRP A 1 475 ? 18.370 15.460 -38.994 1.00 79.19 475 TRP A C 1
ATOM 3655 O O . TRP A 1 475 ? 18.528 15.587 -40.207 1.00 79.19 475 TRP A O 1
ATOM 3665 N N . ARG A 1 476 ? 19.341 15.783 -38.123 1.00 80.62 476 ARG A N 1
ATOM 3666 C CA . ARG A 1 476 ? 20.671 16.237 -38.567 1.00 80.62 476 ARG A CA 1
ATOM 3667 C C . ARG A 1 476 ? 21.383 15.169 -39.395 1.00 80.62 476 ARG A C 1
ATOM 3669 O O . ARG A 1 476 ? 21.951 15.520 -40.421 1.00 80.62 476 ARG A O 1
ATOM 3676 N N . SER A 1 477 ? 21.325 13.900 -38.975 1.00 75.75 477 SER A N 1
ATOM 3677 C CA . SER A 1 477 ? 21.959 12.801 -39.714 1.00 75.75 477 SER A CA 1
ATOM 3678 C C . SER A 1 477 ? 21.332 12.564 -41.090 1.00 75.75 477 SER A C 1
ATOM 3680 O O . SER A 1 477 ? 22.061 12.339 -42.052 1.00 75.75 477 SER A O 1
ATOM 3682 N N . GLU A 1 478 ? 20.006 12.683 -41.212 1.00 80.88 478 GLU A N 1
ATOM 3683 C CA . GLU A 1 478 ? 19.330 12.567 -42.509 1.00 80.88 478 GLU A CA 1
ATOM 3684 C C . GLU A 1 478 ? 19.692 13.726 -43.436 1.00 80.88 478 GLU A C 1
ATOM 3686 O O . GLU A 1 478 ? 20.040 13.487 -44.587 1.00 80.88 478 GLU A O 1
ATOM 3691 N N . ARG A 1 479 ? 19.720 14.967 -42.928 1.00 87.00 479 ARG A N 1
ATOM 3692 C CA . ARG A 1 479 ? 20.132 16.132 -43.728 1.00 87.00 479 ARG A CA 1
ATOM 3693 C C . ARG A 1 479 ? 21.557 16.019 -44.254 1.00 87.00 479 ARG A C 1
ATOM 3695 O O . ARG A 1 479 ? 21.797 16.349 -45.411 1.00 87.00 479 ARG A O 1
ATOM 3702 N N . THR A 1 480 ? 22.496 15.565 -43.424 1.00 86.56 480 THR A N 1
ATOM 3703 C CA . THR A 1 480 ? 23.880 15.351 -43.867 1.00 86.56 480 THR A CA 1
ATOM 3704 C C . THR A 1 480 ? 23.984 14.236 -44.901 1.00 86.56 480 THR A C 1
ATOM 3706 O O . THR A 1 480 ? 24.796 14.351 -45.806 1.00 86.56 480 THR A O 1
ATOM 3709 N N . ALA A 1 481 ? 23.151 13.195 -44.800 1.00 79.94 481 ALA A N 1
ATOM 3710 C CA . ALA A 1 481 ? 23.130 12.093 -45.758 1.00 79.94 481 ALA A CA 1
ATOM 3711 C C . ALA A 1 481 ? 22.468 12.463 -47.095 1.00 79.94 481 ALA A C 1
ATOM 3713 O O . ALA A 1 481 ? 22.814 11.877 -48.106 1.00 79.94 481 ALA A O 1
ATOM 3714 N N . THR A 1 482 ? 21.527 13.413 -47.114 1.00 87.38 482 THR A N 1
ATOM 3715 C CA . THR A 1 482 ? 20.933 13.932 -48.362 1.00 87.38 482 THR A CA 1
ATOM 3716 C C . THR A 1 482 ? 21.778 15.005 -49.047 1.00 87.38 482 THR A C 1
ATOM 3718 O O . THR A 1 482 ? 21.533 15.317 -50.206 1.00 87.38 482 THR A O 1
ATOM 3721 N N . ALA A 1 483 ? 22.695 15.640 -48.311 1.00 83.12 483 ALA A N 1
ATOM 3722 C CA . ALA A 1 483 ? 23.557 16.705 -48.826 1.00 83.12 483 ALA A CA 1
ATOM 3723 C C . ALA A 1 483 ? 24.916 16.195 -49.341 1.00 83.12 483 ALA A C 1
ATOM 3725 O O . ALA A 1 483 ? 25.579 16.919 -50.081 1.00 83.12 483 ALA A O 1
ATOM 3726 N N . ALA A 1 484 ? 25.329 15.000 -48.909 1.00 71.25 484 ALA A N 1
ATOM 3727 C CA . ALA A 1 484 ? 26.465 14.250 -49.442 1.00 71.25 484 ALA A CA 1
ATOM 3728 C C . ALA A 1 484 ? 25.988 13.342 -50.579 1.00 71.25 484 ALA A C 1
ATOM 3730 O O . ALA A 1 484 ? 26.777 13.157 -51.532 1.00 71.25 484 ALA A O 1
#

Radius of gyration: 29.41 Å; chains: 1; bounding box: 73×62×85 Å

Sequence (484 aa):
RQLGWPLPHPGWSLLIYLPMVWLVLDRLGRRAMPHIEVFLVLVGLWVAAHAVAIGYARGGVTTGFVSRYTDFLALGILANAGCLLLLGRTLTGLRARAGVWFLAAVWIGFSARGLWTESVSGHAGYNLERRLVFNQNNLSAIRGYLATGESKYLAQDNVRVSLYPHPPDLEALLAKPRLRALLPPETGAVEARADHGRLGSLLRPILRFGPGLLAVSAALLGVLVLLRPAMTSPGPVLLPGSDWTSRHALLLTACAAGLAWAALLAWERPFDFRPRARWPGLLASAGIGVARPLVFTSTVGRTIGANELQGAVATEPREFRPFLHGTLLDRENYTGIACSPPFVMEHRFATVLLTGWPNRPGNAVRWQVEDPATGKKS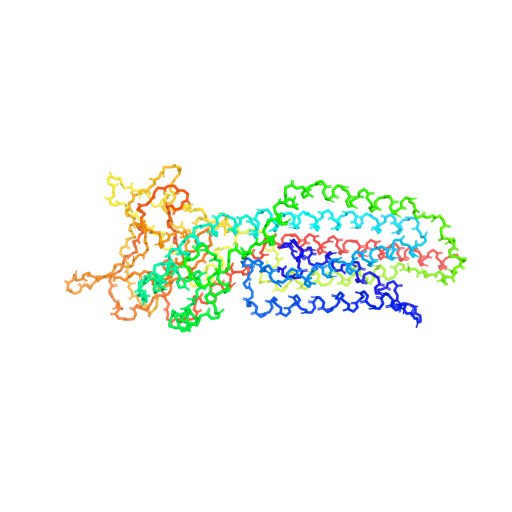WVAALGQPSGPGNGFRLWTELMEPYRGWRARLFLFDGTTGERGWVGITEPVMTDDPDLGSRWLTLLQDERAESTHPVLAGLAVLLTLSCLAAGCRHWRSERTATAA

Secondary structure (DSSP, 8-state):
-GGGTTS--HHHHHHHHHHHHHHHHHHTTSS---HHHHHHHHHHHHHHHHHHHHHHHTTT--S---GGGHHHHHHHHHHHHHHHHHHHHH---HHHHHHHHHHHHHHHHHHHHHHHIIIIIIIHHHHHHHHHHHHHHHHHHHHHHHHH--GGGTS-HHHHHHT-S-HHHHHHHHT-HHHHTTS-GGG--TT--TTTTHHHHHHHHHHHTHHHHHHHHHHHHHHHHHS------------------HHHHHHHHHHHHHHHHHHHHTSSSTT---HHHHHHHHHHHTT--SPPP---EESSSS---HHHHBT-S--SSGGGGGG-EES--SSS---EEEEPPPEE--SSEEEEEEEE-TTSTT-EEEEEEE-TTT--EEEEES-SSS---EEEEEEEEEE-GGGTT-EEEEEEEE---STT--EEE---EEES-TTHHHHHHHHHHHHHGGGGHHHHHHHHHHHHHHHHHHHHHHHHHHHHHHH-

pLDDT: mean 82.08, std 12.35, range [40.81, 97.94]